Protein 1VG0 (pdb70)

Structure (mmCIF, N/CA/C/O backbone):
data_1VG0
#
_entry.id   1VG0
#
_cell.length_a   64.300
_cell.length_b   105.300
_cell.length_c   132.600
_cell.angle_alpha   90.00
_cell.angle_beta   90.00
_cell.angle_gamma   90.00
#
_symmetry.space_group_name_H-M   'P 21 21 2'
#
loop_
_entity.id
_entity.type
_entity.pdbx_description
1 polymer 'Rab proteins geranylgeranyltransferase component A 1'
2 polymer 'Ras-related protein Rab-7'
3 non-polymer 'CHLORIDE ION'
4 non-polymer 'GERAN-8-YL GERAN'
5 non-polymer 'MAGNESIUM ION'
6 non-polymer "GUANOSINE-5'-DIPHOSPHATE"
7 non-polymer 'TETRAETHYLENE GLYCOL'
8 water water
#
loop_
_atom_site.group_PDB
_atom_site.id
_atom_site.type_symbol
_atom_site.label_atom_id
_atom_site.label_alt_id
_atom_site.label_comp_id
_atom_site.label_asym_id
_atom_site.label_entity_id
_atom_site.label_seq_id
_atom_site.pdbx_PDB_ins_code
_atom_site.Cartn_x
_atom_site.Cartn_y
_atom_site.Cartn_z
_atom_site.occupancy
_atom_site.B_iso_or_equiv
_atom_site.auth_seq_id
_atom_site.auth_comp_id
_atom_site.auth_asym_id
_atom_site.auth_atom_id
_atom_site.pdbx_PDB_model_num
ATOM 1 N N . ASP A 1 3 ? 73.965 30.923 60.681 1.00 52.53 3 ASP A N 1
ATOM 2 C CA . ASP A 1 3 ? 73.713 32.276 60.100 1.00 54.84 3 ASP A CA 1
ATOM 3 C C . ASP A 1 3 ? 72.201 32.458 59.971 1.00 55.73 3 ASP A C 1
ATOM 4 O O . ASP A 1 3 ? 71.440 31.474 59.990 1.00 59.22 3 ASP A O 1
ATOM 9 N N . ASN A 1 4 ? 71.753 33.706 59.859 1.00 54.62 4 ASN A N 1
ATOM 10 C CA . ASN A 1 4 ? 70.314 33.971 59.724 1.00 51.49 4 ASN A CA 1
ATOM 11 C C . ASN A 1 4 ? 70.038 34.998 58.619 1.00 43.35 4 ASN A C 1
ATOM 12 O O . ASN A 1 4 ? 70.703 36.037 58.532 1.00 44.05 4 ASN A O 1
ATOM 17 N N . LEU A 1 5 ? 69.053 34.700 57.783 1.00 38.67 5 LEU A N 1
ATOM 18 C CA . LEU A 1 5 ? 68.720 35.570 56.655 1.00 34.11 5 LEU A CA 1
ATOM 19 C C . LEU A 1 5 ? 68.324 36.986 57.041 1.00 32.15 5 LEU A C 1
ATOM 20 O O . LEU A 1 5 ? 67.477 37.196 57.905 1.00 30.89 5 LEU A O 1
ATOM 25 N N . PRO A 1 6 ? 68.947 37.983 56.400 1.00 31.25 6 PRO A N 1
ATOM 26 C CA . PRO A 1 6 ? 68.653 39.391 56.674 1.00 29.85 6 PRO A CA 1
ATOM 27 C C . PRO A 1 6 ? 67.182 39.652 56.387 1.00 27.26 6 PRO A C 1
ATOM 28 O O . PRO A 1 6 ? 66.578 38.964 55.580 1.00 26.11 6 PRO A O 1
ATOM 32 N N . SER A 1 7 ? 66.598 40.635 57.047 1.00 27.41 7 SER A N 1
ATOM 33 C CA . SER A 1 7 ? 65.187 40.906 56.826 1.00 32.00 7 SER A CA 1
ATOM 34 C C . SER A 1 7 ? 64.944 41.903 55.704 1.00 27.81 7 SER A C 1
ATOM 35 O O . SER A 1 7 ? 63.811 42.096 55.294 1.00 23.24 7 SER A O 1
ATOM 38 N N . ASP A 1 8 ? 65.996 42.534 55.195 1.00 28.65 8 ASP A N 1
ATOM 39 C CA . ASP A 1 8 ? 65.800 43.464 54.092 1.00 30.53 8 ASP A CA 1
ATOM 40 C C . ASP A 1 8 ? 66.916 43.437 53.040 1.00 28.16 8 ASP A C 1
ATOM 41 O O . ASP A 1 8 ? 68.097 43.240 53.344 1.00 26.22 8 ASP A O 1
ATOM 46 N N . PHE A 1 9 ? 66.499 43.611 51.795 1.00 23.78 9 PHE A N 1
ATOM 47 C CA . PHE A 1 9 ? 67.397 43.611 50.649 1.00 23.08 9 PHE A CA 1
ATOM 48 C C . PHE A 1 9 ? 66.971 44.697 49.677 1.00 20.44 9 PHE A C 1
ATOM 49 O O . PHE A 1 9 ? 65.889 45.280 49.819 1.00 21.04 9 PHE A O 1
ATOM 57 N N . ASP A 1 10 ? 67.822 44.957 48.689 1.00 19.06 10 ASP A N 1
ATOM 58 C CA . ASP A 1 10 ? 67.510 45.922 47.638 1.00 18.36 10 ASP A CA 1
ATOM 59 C C . ASP A 1 10 ? 66.769 45.173 46.527 1.00 16.20 10 ASP A C 1
ATOM 60 O O . ASP A 1 10 ? 65.761 45.647 45.992 1.00 21.98 10 ASP A O 1
ATOM 65 N N . VAL A 1 11 ? 67.265 43.983 46.216 1.00 16.64 11 VAL A N 1
ATOM 66 C CA . VAL A 1 11 ? 66.706 43.139 45.161 1.00 12.85 11 VAL A CA 1
ATOM 67 C C . VAL A 1 11 ? 66.595 41.664 45.573 1.00 12.72 11 VAL A C 1
ATOM 68 O O . VAL A 1 11 ? 67.545 41.062 46.073 1.00 19.02 11 VAL A O 1
ATOM 72 N N . ILE A 1 12 ? 65.426 41.089 45.367 1.00 15.16 12 ILE A N 1
ATOM 73 C CA . ILE A 1 12 ? 65.232 39.665 45.632 1.00 13.92 12 ILE A CA 1
ATOM 74 C C . ILE A 1 12 ? 64.909 39.052 44.267 1.00 16.71 12 ILE A C 1
ATOM 75 O O . ILE A 1 12 ? 64.007 39.532 43.556 1.00 15.03 12 ILE A O 1
ATOM 80 N N . VAL A 1 13 ? 65.675 38.029 43.899 1.00 16.48 13 VAL A N 1
ATOM 81 C CA . VAL A 1 13 ? 65.517 37.331 42.633 1.00 13.64 13 VAL A CA 1
ATOM 82 C C . VAL A 1 13 ? 65.096 35.899 42.940 1.00 17.40 13 VAL A C 1
ATOM 83 O O . VAL A 1 13 ? 65.748 35.196 43.731 1.00 19.54 13 VAL A O 1
ATOM 87 N N . ILE A 1 14 ? 64.011 35.471 42.312 1.00 13.75 14 ILE A N 1
ATOM 88 C CA . ILE A 1 14 ? 63.471 34.138 42.533 1.00 14.52 14 ILE A CA 1
ATOM 89 C C . ILE A 1 14 ? 63.649 33.315 41.271 1.00 14.87 14 ILE A C 1
ATOM 90 O O . ILE A 1 14 ? 62.989 33.560 40.261 1.00 18.05 14 ILE A O 1
ATOM 95 N N . GLY A 1 15 ? 64.555 32.346 41.331 1.00 16.10 15 GLY A N 1
ATOM 96 C CA . GLY A 1 15 ? 64.851 31.510 40.168 1.00 11.67 15 GLY A CA 1
ATOM 97 C C . GLY A 1 15 ? 66.296 31.744 39.755 1.00 14.63 15 GLY A C 1
ATOM 98 O O . GLY A 1 15 ? 66.764 32.883 39.765 1.00 17.14 15 GLY A O 1
ATOM 99 N N . THR A 1 16 ? 67.030 30.683 39.425 1.00 17.04 16 THR A N 1
ATOM 100 C CA . THR A 1 16 ? 68.416 30.862 39.005 1.00 15.17 16 THR A CA 1
ATOM 101 C C . THR A 1 16 ? 68.674 30.470 37.542 1.00 17.04 16 THR A C 1
ATOM 102 O O . THR A 1 16 ? 69.745 29.952 37.214 1.00 14.89 16 THR A O 1
ATOM 106 N N . GLY A 1 17 ? 67.689 30.715 36.683 1.00 12.78 17 GLY A N 1
ATOM 107 C CA . GLY A 1 17 ? 67.856 30.467 35.259 1.00 16.32 17 GLY A CA 1
ATOM 108 C C . GLY A 1 17 ? 68.847 31.503 34.699 1.00 15.43 17 GLY A C 1
ATOM 109 O O . GLY A 1 17 ? 69.270 32.428 35.405 1.00 13.96 17 GLY A O 1
ATOM 110 N N . LEU A 1 18 ? 69.204 31.382 33.425 1.00 16.04 18 LEU A N 1
ATOM 111 C CA . LEU A 1 18 ? 70.181 32.314 32.860 1.00 19.53 18 LEU A CA 1
ATOM 112 C C . LEU A 1 18 ? 69.833 33.785 32.971 1.00 19.54 18 LEU A C 1
ATOM 113 O O . LEU A 1 18 ? 70.622 34.566 33.516 1.00 20.40 18 LEU A O 1
ATOM 118 N N . PRO A 1 19 ? 68.657 34.233 32.477 1.00 16.63 19 PRO A N 1
ATOM 119 C CA . PRO A 1 19 ? 68.334 35.671 32.588 1.00 15.99 19 PRO A CA 1
ATOM 120 C C . PRO A 1 19 ? 68.361 36.163 34.060 1.00 16.14 19 PRO A C 1
ATOM 121 O O . PRO A 1 19 ? 68.922 37.236 34.362 1.00 12.88 19 PRO A O 1
ATOM 125 N N . GLU A 1 20 ? 67.758 35.397 34.974 1.00 13.14 20 GLU A N 1
ATOM 126 C CA . GLU A 1 20 ? 67.756 35.836 36.387 1.00 15.01 20 GLU A CA 1
ATOM 127 C C . GLU A 1 20 ? 69.177 36.024 36.929 1.00 14.28 20 GLU A C 1
ATOM 128 O O . GLU A 1 20 ? 69.457 36.979 37.640 1.00 19.21 20 GLU A O 1
ATOM 134 N N . SER A 1 21 ? 70.066 35.112 36.584 1.00 10.97 21 SER A N 1
ATOM 135 C CA . SER A 1 21 ? 71.417 35.175 37.092 1.00 18.43 21 SER A CA 1
ATOM 136 C C . SER A 1 21 ? 72.212 36.332 36.499 1.00 15.53 21 SER A C 1
ATOM 137 O O . SER A 1 21 ? 73.029 36.909 37.184 1.00 19.86 21 SER A O 1
ATOM 140 N N . ILE A 1 22 ? 71.968 36.681 35.237 1.00 18.22 22 ILE A N 1
ATOM 141 C CA . ILE A 1 22 ? 72.674 37.817 34.639 1.00 14.69 22 ILE A CA 1
ATOM 142 C C . ILE A 1 22 ? 72.188 39.108 35.331 1.00 18.14 22 ILE A C 1
ATOM 143 O O . ILE A 1 22 ? 72.988 39.991 35.670 1.00 15.70 22 ILE A O 1
ATOM 148 N N . ILE A 1 23 ? 70.884 39.212 35.586 1.00 14.66 23 ILE A N 1
ATOM 149 C CA . ILE A 1 23 ? 70.402 40.424 36.238 1.00 18.89 23 ILE A CA 1
ATOM 150 C C . ILE A 1 23 ? 70.876 40.479 37.707 1.00 20.66 23 ILE A C 1
ATOM 151 O O . ILE A 1 23 ? 71.250 41.554 38.208 1.00 19.01 23 ILE A O 1
ATOM 156 N N . ALA A 1 24 ? 70.890 39.331 38.394 1.00 19.83 24 ALA A N 1
ATOM 157 C CA . ALA A 1 24 ? 71.376 39.295 39.784 1.00 15.52 24 ALA A CA 1
ATOM 158 C C . ALA A 1 24 ? 72.834 39.758 39.795 1.00 15.67 24 ALA A C 1
ATOM 159 O O . ALA A 1 24 ? 73.223 40.589 40.611 1.00 17.44 24 ALA A O 1
ATOM 161 N N . ALA A 1 25 ? 73.632 39.216 38.881 1.00 13.16 25 ALA A N 1
ATOM 162 C CA . ALA A 1 25 ? 75.036 39.600 38.808 1.00 17.96 25 ALA A CA 1
ATOM 163 C C . ALA A 1 25 ? 75.149 41.096 38.495 1.00 20.14 25 ALA A C 1
ATOM 164 O O . ALA A 1 25 ? 75.947 41.779 39.101 1.00 21.25 25 ALA A O 1
ATOM 166 N N . ALA A 1 26 ? 74.342 41.600 37.560 1.00 21.41 26 ALA A N 1
ATOM 167 C CA . ALA A 1 26 ? 74.404 43.014 37.211 1.00 16.68 26 ALA A CA 1
ATOM 168 C C . ALA A 1 26 ? 74.035 43.892 38.400 1.00 17.49 26 ALA A C 1
ATOM 169 O O . ALA A 1 26 ? 74.729 44.880 38.685 1.00 18.91 26 ALA A O 1
ATOM 171 N N . CYS A 1 27 ? 72.972 43.523 39.111 1.00 14.26 27 CYS A N 1
ATOM 172 C CA . CYS A 1 27 ? 72.540 44.335 40.247 1.00 18.79 27 CYS A CA 1
ATOM 173 C C . CYS A 1 27 ? 73.526 44.311 41.397 1.00 18.32 27 CYS A C 1
ATOM 174 O O . CYS A 1 27 ? 73.765 45.337 42.056 1.00 18.30 27 CYS A O 1
ATOM 177 N N . SER A 1 28 ? 74.107 43.145 41.644 1.00 16.93 28 SER A N 1
ATOM 178 C CA . SER A 1 28 ? 75.052 43.035 42.748 1.00 14.37 28 SER A CA 1
ATOM 179 C C . SER A 1 28 ? 76.347 43.815 42.405 1.00 17.36 28 SER A C 1
ATOM 180 O O . SER A 1 28 ? 76.902 44.559 43.234 1.00 19.29 28 SER A O 1
ATOM 183 N N . ARG A 1 29 ? 76.806 43.665 41.167 1.00 17.09 29 ARG A N 1
ATOM 184 C CA . ARG A 1 29 ? 77.999 44.350 40.681 1.00 17.33 29 ARG A CA 1
ATOM 185 C C . ARG A 1 29 ? 77.876 45.872 40.820 1.00 20.62 29 ARG A C 1
ATOM 186 O O . ARG A 1 29 ? 78.859 46.575 41.106 1.00 21.95 29 ARG A O 1
ATOM 194 N N . SER A 1 30 ? 76.668 46.383 40.596 1.00 21.37 30 SER A N 1
ATOM 195 C CA . SER A 1 30 ? 76.448 47.816 40.678 1.00 21.91 30 SER A CA 1
ATOM 196 C C . SER A 1 30 ? 76.322 48.335 42.111 1.00 21.78 30 SER A C 1
ATOM 197 O O . SER A 1 30 ? 76.292 49.546 42.309 1.00 23.04 30 SER A O 1
ATOM 200 N N . GLY A 1 31 ? 76.246 47.435 43.094 1.00 20.73 31 GLY A N 1
ATOM 201 C CA . GLY A 1 31 ? 76.136 47.856 44.486 1.00 18.97 31 GLY A CA 1
ATOM 202 C C . GLY A 1 31 ? 74.811 47.531 45.171 1.00 20.53 31 GLY A C 1
ATOM 203 O O . GLY A 1 31 ? 74.614 47.877 46.324 1.00 24.50 31 GLY A O 1
ATOM 204 N N . GLN A 1 32 ? 73.885 46.875 44.482 1.00 17.54 32 GLN A N 1
ATOM 205 C CA . GLN A 1 32 ? 72.624 46.538 45.138 1.00 20.77 32 GLN A CA 1
ATOM 206 C C . GLN A 1 32 ? 72.830 45.307 46.023 1.00 22.04 32 GLN A C 1
ATOM 207 O O . GLN A 1 32 ? 73.638 44.436 45.690 1.00 23.36 32 GLN A O 1
ATOM 213 N N . ARG A 1 33 ? 72.127 45.246 47.151 1.00 18.95 33 ARG A N 1
ATOM 214 C CA . ARG A 1 33 ? 72.201 44.098 48.046 1.00 17.60 33 ARG A CA 1
ATOM 215 C C . ARG A 1 33 ? 71.215 43.109 47.472 1.00 17.88 33 ARG A C 1
ATOM 216 O O . ARG A 1 33 ? 70.018 43.347 47.467 1.00 20.86 33 ARG A O 1
ATOM 224 N N . VAL A 1 34 ? 71.725 42.002 46.954 1.00 18.29 34 VAL A N 1
ATOM 225 C CA . VAL A 1 34 ? 70.860 41.002 46.326 1.00 14.77 34 VAL A CA 1
ATOM 226 C C . VAL A 1 34 ? 70.693 39.698 47.107 1.00 15.62 34 VAL A C 1
ATOM 227 O O . VAL A 1 34 ? 71.652 39.210 47.700 1.00 17.32 34 VAL A O 1
ATOM 231 N N . LEU A 1 35 ? 69.465 39.166 47.082 1.00 15.22 35 LEU A N 1
ATOM 232 C CA . LEU A 1 35 ? 69.126 37.879 47.672 1.00 19.27 35 LEU A CA 1
ATOM 233 C C . LEU A 1 35 ? 68.674 37.044 46.465 1.00 20.86 35 LEU A C 1
ATOM 234 O O . LEU A 1 35 ? 67.752 37.437 45.737 1.00 19.00 35 LEU A O 1
ATOM 239 N N . HIS A 1 36 ? 69.327 35.909 46.236 1.00 18.39 36 HIS A N 1
ATOM 240 C CA . HIS A 1 36 ? 68.965 35.061 45.090 1.00 14.08 36 HIS A CA 1
ATOM 241 C C . HIS A 1 36 ? 68.574 33.676 45.583 1.00 14.98 36 HIS A C 1
ATOM 242 O O . HIS A 1 36 ? 69.398 32.964 46.155 1.00 13.71 36 HIS A O 1
ATOM 249 N N . VAL A 1 37 ? 67.310 33.307 45.385 1.00 14.78 37 VAL A N 1
ATOM 250 C CA . VAL A 1 37 ? 66.844 32.004 45.822 1.00 13.88 37 VAL A CA 1
ATOM 251 C C . VAL A 1 37 ? 66.337 31.132 44.706 1.00 16.60 37 VAL A C 1
ATOM 252 O O . VAL A 1 37 ? 66.074 31.607 43.603 1.00 19.43 37 VAL A O 1
ATOM 256 N N . ASP A 1 38 ? 66.253 29.833 44.987 1.00 17.81 38 ASP A N 1
ATOM 257 C CA . ASP A 1 38 ? 65.737 28.859 44.034 1.00 18.44 38 ASP A CA 1
ATOM 258 C C . ASP A 1 38 ? 65.082 27.758 44.867 1.00 19.32 38 ASP A C 1
ATOM 259 O O . ASP A 1 38 ? 65.601 27.342 45.872 1.00 19.23 38 ASP A O 1
ATOM 264 N N . SER A 1 39 ? 63.944 27.269 44.443 1.00 19.44 39 SER A N 1
ATOM 265 C CA . SER A 1 39 ? 63.294 26.269 45.255 1.00 24.43 39 SER A CA 1
ATOM 266 C C . SER A 1 39 ? 63.923 24.889 45.061 1.00 26.17 39 SER A C 1
ATOM 267 O O . SER A 1 39 ? 63.630 23.955 45.804 1.00 29.50 39 SER A O 1
ATOM 270 N N . ARG A 1 40 ? 64.792 24.773 44.066 1.00 24.74 40 ARG A N 1
ATOM 271 C CA . ARG A 1 40 ? 65.463 23.525 43.760 1.00 21.70 40 ARG A CA 1
ATOM 272 C C . ARG A 1 40 ? 66.757 23.366 44.544 1.00 21.47 40 ARG A C 1
ATOM 273 O O . ARG A 1 40 ? 67.295 24.319 45.117 1.00 22.65 40 ARG A O 1
ATOM 281 N N . SER A 1 41 ? 67.286 22.156 44.514 1.00 20.00 41 SER A N 1
ATOM 282 C CA . SER A 1 41 ? 68.511 21.871 45.217 1.00 22.66 41 SER A CA 1
ATOM 283 C C . SER A 1 41 ? 69.696 22.011 44.268 1.00 21.37 41 SER A C 1
ATOM 284 O O . SER A 1 41 ? 70.794 21.548 44.568 1.00 26.74 41 SER A O 1
ATOM 287 N N . TYR A 1 42 ? 69.476 22.636 43.121 1.00 22.00 42 TYR A N 1
ATOM 288 C CA . TYR A 1 42 ? 70.562 22.859 42.167 1.00 21.81 42 TYR A CA 1
ATOM 289 C C . TYR A 1 42 ? 70.277 24.146 41.384 1.00 20.26 42 TYR A C 1
ATOM 290 O O . TYR A 1 42 ? 69.142 24.628 41.345 1.00 19.15 42 TYR A O 1
ATOM 299 N N . TYR A 1 43 ? 71.309 24.702 40.755 1.00 16.97 43 TYR A N 1
ATOM 300 C CA . TYR A 1 43 ? 71.198 25.950 39.976 1.00 20.22 43 TYR A CA 1
ATOM 301 C C . TYR A 1 43 ? 70.701 25.787 38.554 1.00 16.04 43 TYR A C 1
ATOM 302 O O . TYR A 1 43 ? 70.907 24.740 37.938 1.00 19.58 43 TYR A O 1
ATOM 311 N N . GLY A 1 44 ? 70.023 26.836 38.036 1.00 16.72 44 GLY A N 1
ATOM 312 C CA . GLY A 1 44 ? 69.678 26.854 36.631 1.00 13.21 44 GLY A CA 1
ATOM 313 C C . GLY A 1 44 ? 68.202 26.784 36.198 1.00 16.48 44 GLY A C 1
ATOM 314 O O . GLY A 1 44 ? 67.893 27.144 35.067 1.00 19.72 44 GLY A O 1
ATOM 315 N N . GLY A 1 45 ? 67.315 26.322 37.066 1.00 17.19 45 GLY A N 1
ATOM 316 C CA . GLY A 1 45 ? 65.929 26.198 36.665 1.00 18.20 45 GLY A CA 1
ATOM 317 C C . GLY A 1 45 ? 65.864 25.358 35.394 1.00 19.79 45 GLY A C 1
ATOM 318 O O . GLY A 1 45 ? 66.438 24.278 35.333 1.00 15.53 45 GLY A O 1
ATOM 319 N N . ASN A 1 46 ? 65.158 25.836 34.372 1.00 18.39 46 ASN A N 1
ATOM 320 C CA . ASN A 1 46 ? 65.077 25.088 33.136 1.00 15.39 46 ASN A CA 1
ATOM 321 C C . ASN A 1 46 ? 66.333 25.201 32.249 1.00 18.35 46 ASN A C 1
ATOM 322 O O . ASN A 1 46 ? 66.349 24.667 31.148 1.00 17.42 46 ASN A O 1
ATOM 327 N N . TRP A 1 47 ? 67.374 25.861 32.754 1.00 14.87 47 TRP A N 1
ATOM 328 C CA . TRP A 1 47 ? 68.628 26.032 32.023 1.00 14.19 47 TRP A CA 1
ATOM 329 C C . TRP A 1 47 ? 69.687 25.107 32.584 1.00 17.95 47 TRP A C 1
ATOM 330 O O . TRP A 1 47 ? 70.822 25.096 32.105 1.00 17.24 47 TRP A O 1
ATOM 341 N N . ALA A 1 48 ? 69.321 24.313 33.583 1.00 15.71 48 ALA A N 1
ATOM 342 C CA . ALA A 1 48 ? 70.295 23.440 34.209 1.00 15.82 48 ALA A CA 1
ATOM 343 C C . ALA A 1 48 ? 70.730 22.208 33.408 1.00 14.49 48 ALA A C 1
ATOM 344 O O . ALA A 1 48 ? 70.086 21.846 32.434 1.00 17.53 48 ALA A O 1
ATOM 346 N N . SER A 1 49 ? 71.839 21.591 33.813 1.00 16.29 49 SER A N 1
ATOM 347 C CA . SER A 1 49 ? 72.310 20.336 33.210 1.00 16.14 49 SER A CA 1
ATOM 348 C C . SER A 1 49 ? 72.286 19.325 34.364 1.00 17.31 49 SER A C 1
ATOM 349 O O . SER A 1 49 ? 72.259 19.712 35.542 1.00 13.62 49 SER A O 1
ATOM 352 N N . PHE A 1 50 ? 72.320 18.039 34.023 1.00 17.96 50 PHE A N 1
ATOM 353 C CA . PHE A 1 50 ? 72.278 16.977 35.002 1.00 15.93 50 PHE A CA 1
ATOM 354 C C . PHE A 1 50 ? 73.233 15.813 34.760 1.00 20.03 50 PHE A C 1
ATOM 355 O O . PHE A 1 50 ? 73.527 15.471 33.609 1.00 18.54 50 PHE A O 1
ATOM 363 N N . SER A 1 51 ? 73.690 15.199 35.842 1.00 17.93 51 SER A N 1
ATOM 364 C CA . SER A 1 51 ? 74.478 13.994 35.683 1.00 23.08 51 SER A CA 1
ATOM 365 C C . SER A 1 51 ? 73.457 12.973 35.253 1.00 22.63 51 SER A C 1
ATOM 366 O O . SER A 1 51 ? 72.262 13.311 35.232 1.00 22.69 51 SER A O 1
ATOM 369 N N . PHE A 1 52 ? 73.827 11.750 34.894 1.00 21.89 52 PHE A N 1
ATOM 370 C CA . PHE A 1 52 ? 72.778 10.810 34.479 1.00 23.86 52 PHE A CA 1
ATOM 371 C C . PHE A 1 52 ? 71.771 10.499 35.605 1.00 27.17 52 PHE A C 1
ATOM 372 O O . PHE A 1 52 ? 70.555 10.472 35.356 1.00 27.06 52 PHE A O 1
ATOM 380 N N . SER A 1 53 ? 72.247 10.279 36.834 1.00 27.29 53 SER A N 1
ATOM 381 C CA . SER A 1 53 ? 71.302 9.999 37.931 1.00 29.43 53 SER A CA 1
ATOM 382 C C . SER A 1 53 ? 70.526 11.279 38.243 1.00 25.67 53 SER A C 1
ATOM 383 O O . SER A 1 53 ? 69.327 11.247 38.556 1.00 21.99 53 SER A O 1
ATOM 386 N N . GLY A 1 54 ? 71.218 12.412 38.117 1.00 26.34 54 GLY A N 1
ATOM 387 C CA . GLY A 1 54 ? 70.581 13.695 38.345 1.00 22.57 54 GLY A CA 1
ATOM 388 C C . GLY A 1 54 ? 69.388 13.829 37.418 1.00 23.75 54 GLY A C 1
ATOM 389 O O . GLY A 1 54 ? 68.300 14.242 37.839 1.00 23.82 54 GLY A O 1
ATOM 390 N N . LEU A 1 55 ? 69.572 13.445 36.153 1.00 23.85 55 LEU A N 1
ATOM 391 C CA . LEU A 1 55 ? 68.494 13.537 35.174 1.00 20.46 55 LEU A CA 1
ATOM 392 C C . LEU A 1 55 ? 67.346 12.543 35.472 1.00 23.52 55 LEU A C 1
ATOM 393 O O . LEU A 1 55 ? 66.176 12.850 35.253 1.00 21.56 55 LEU A O 1
ATOM 398 N N . LEU A 1 56 ? 67.680 11.347 35.948 1.00 27.28 56 LEU A N 1
ATOM 399 C CA . LEU A 1 56 ? 66.645 10.361 36.286 1.00 32.10 56 LEU A CA 1
ATOM 400 C C . LEU A 1 56 ? 65.804 10.943 37.426 1.00 32.15 56 LEU A C 1
ATOM 401 O O . LEU A 1 56 ? 64.591 10.776 37.457 1.00 34.87 56 LEU A O 1
ATOM 406 N N . SER A 1 57 ? 66.468 11.652 38.341 1.00 31.92 57 SER A N 1
ATOM 407 C CA . SER A 1 57 ? 65.806 12.277 39.482 1.00 29.91 57 SER A CA 1
ATOM 408 C C . SER A 1 57 ? 64.877 13.379 39.007 1.00 33.21 57 SER A C 1
ATOM 409 O O . SER A 1 57 ? 63.754 13.515 39.500 1.00 34.19 57 SER A O 1
ATOM 412 N N . TRP A 1 58 ? 65.348 14.152 38.033 1.00 30.65 58 TRP A N 1
ATOM 413 C CA . TRP A 1 58 ? 64.586 15.244 37.456 1.00 25.55 58 TRP A CA 1
ATOM 414 C C . TRP A 1 58 ? 63.319 14.734 36.775 1.00 34.24 58 TRP A C 1
ATOM 415 O O . TRP A 1 58 ? 62.251 15.352 36.900 1.00 29.36 58 TRP A O 1
ATOM 426 N N . LEU A 1 59 ? 63.457 13.638 36.022 1.00 36.13 59 LEU A N 1
ATOM 427 C CA . LEU A 1 59 ? 62.331 13.005 35.312 1.00 43.49 59 LEU A CA 1
ATOM 428 C C . LEU A 1 59 ? 61.089 12.749 36.173 1.00 45.07 59 LEU A C 1
ATOM 429 O O . LEU A 1 59 ? 59.999 13.254 35.870 1.00 48.47 59 LEU A O 1
ATOM 434 N N . LYS A 1 60 ? 61.267 11.933 37.212 1.00 42.53 60 LYS A N 1
ATOM 435 C CA . LYS A 1 60 ? 60.199 11.574 38.143 1.00 45.57 60 LYS A CA 1
ATOM 436 C C . LYS A 1 60 ? 59.122 12.657 38.338 1.00 46.06 60 LYS A C 1
ATOM 437 O O . LYS A 1 60 ? 57.919 12.414 38.152 1.00 42.67 60 LYS A O 1
ATOM 443 N N . GLU A 1 61 ? 59.558 13.857 38.696 1.00 47.37 61 GLU A N 1
ATOM 444 C CA . GLU A 1 61 ? 58.637 14.951 38.930 1.00 47.05 61 GLU A CA 1
ATOM 445 C C . GLU A 1 61 ? 57.562 15.113 37.857 1.00 46.17 61 GLU A C 1
ATOM 446 O O . GLU A 1 61 ? 56.404 15.383 38.167 1.00 46.58 61 GLU A O 1
ATOM 452 N N . TYR A 1 62 ? 57.925 14.967 36.593 1.00 45.02 62 TYR A N 1
ATOM 453 C CA . TYR A 1 62 ? 56.919 15.144 35.556 1.00 45.07 62 TYR A CA 1
ATOM 454 C C . TYR A 1 62 ? 56.373 13.853 34.974 1.00 46.36 62 TYR A C 1
ATOM 455 O O . TYR A 1 62 ? 56.149 13.736 33.771 1.00 48.63 62 TYR A O 1
ATOM 464 N N . GLN A 1 63 ? 56.160 12.859 35.842 1.00 48.66 63 GLN A N 1
ATOM 465 C CA . GLN A 1 63 ? 55.597 11.556 35.455 1.00 51.26 63 GLN A CA 1
ATOM 466 C C . GLN A 1 63 ? 54.637 11.042 36.520 1.00 51.50 63 GLN A C 1
ATOM 467 O O . GLN A 1 63 ? 54.750 11.412 37.696 1.00 56.08 63 GLN A O 1
ATOM 473 N N . MET A 1 74 ? 49.823 28.671 57.740 1.00 60.10 74 MET A N 1
ATOM 474 C CA . MET A 1 74 ? 49.761 29.499 56.541 1.00 60.06 74 MET A CA 1
ATOM 475 C C . MET A 1 74 ? 50.178 30.951 56.801 1.00 60.46 74 MET A C 1
ATOM 476 O O . MET A 1 74 ? 50.006 31.484 57.910 1.00 62.87 74 MET A O 1
ATOM 481 N N . TRP A 1 75 ? 50.725 31.576 55.759 1.00 56.86 75 TRP A N 1
ATOM 482 C CA . TRP A 1 75 ? 51.190 32.965 55.797 1.00 52.93 75 TRP A CA 1
ATOM 483 C C . TRP A 1 75 ? 50.057 33.978 55.913 1.00 52.18 75 TRP A C 1
ATOM 484 O O . TRP A 1 75 ? 50.264 35.086 56.417 1.00 56.23 75 TRP A O 1
ATOM 495 N N . GLN A 1 76 ? 48.868 33.612 55.442 1.00 52.77 76 GLN A N 1
ATOM 496 C CA . GLN A 1 76 ? 47.708 34.515 55.501 1.00 53.81 76 GLN A CA 1
ATOM 497 C C . GLN A 1 76 ? 47.684 35.281 56.826 1.00 51.98 76 GLN A C 1
ATOM 498 O O . GLN A 1 76 ? 47.375 36.472 56.877 1.00 53.42 76 GLN A O 1
ATOM 500 N N . GLU A 1 77 ? 48.047 34.581 57.891 1.00 52.81 77 GLU A N 1
ATOM 501 C CA . GLU A 1 77 ? 48.088 35.136 59.242 1.00 53.48 77 GLU A CA 1
ATOM 502 C C . GLU A 1 77 ? 48.968 36.399 59.446 1.00 53.03 77 GLU A C 1
ATOM 503 O O . GLU A 1 77 ? 48.631 37.275 60.262 1.00 51.35 77 GLU A O 1
ATOM 509 N N . GLN A 1 78 ? 50.071 36.507 58.697 1.00 52.45 78 GLN A N 1
ATOM 510 C CA . GLN A 1 78 ? 50.992 37.657 58.807 1.00 48.88 78 GLN A CA 1
ATOM 511 C C . GLN A 1 78 ? 50.607 38.888 57.984 1.00 46.68 78 GLN A C 1
ATOM 512 O O . GLN A 1 78 ? 51.225 39.950 58.112 1.00 45.59 78 GLN A O 1
ATOM 518 N N . ILE A 1 79 ? 49.619 38.739 57.113 1.00 44.72 79 ILE A N 1
ATOM 519 C CA . ILE A 1 79 ? 49.187 39.850 56.275 1.00 40.94 79 ILE A CA 1
ATOM 520 C C . ILE A 1 79 ? 48.358 40.837 57.092 1.00 43.21 79 ILE A C 1
ATOM 521 O O . ILE A 1 79 ? 47.348 40.462 57.691 1.00 44.11 79 ILE A O 1
ATOM 526 N N . LEU A 1 80 ? 48.792 42.094 57.125 1.00 44.28 80 LEU A N 1
ATOM 527 C CA . LEU A 1 80 ? 48.068 43.125 57.859 1.00 45.03 80 LEU A CA 1
ATOM 528 C C . LEU A 1 80 ? 46.847 43.519 57.017 1.00 48.13 80 LEU A C 1
ATOM 529 O O . LEU A 1 80 ? 46.768 43.192 55.826 1.00 46.22 80 LEU A O 1
ATOM 534 N N . GLU A 1 81 ? 45.900 44.225 57.629 1.00 47.89 81 GLU A N 1
ATOM 535 C CA . GLU A 1 81 ? 44.690 44.619 56.918 1.00 47.99 81 GLU A CA 1
ATOM 536 C C . GLU A 1 81 ? 44.961 45.623 55.788 1.00 42.87 81 GLU A C 1
ATOM 537 O O . GLU A 1 81 ? 44.163 45.741 54.859 1.00 37.89 81 GLU A O 1
ATOM 543 N N . ASN A 1 82 ? 46.093 46.322 55.852 1.00 41.39 82 ASN A N 1
ATOM 544 C CA . ASN A 1 82 ? 46.440 47.286 54.809 1.00 41.90 82 ASN A CA 1
ATOM 545 C C . ASN A 1 82 ? 47.295 46.648 53.696 1.00 43.03 82 ASN A C 1
ATOM 546 O O . ASN A 1 82 ? 47.792 47.353 52.805 1.00 38.66 82 ASN A O 1
ATOM 551 N N . GLU A 1 83 ? 47.455 45.321 53.754 1.00 40.73 83 GLU A N 1
ATOM 552 C CA . GLU A 1 83 ? 48.225 44.576 52.755 1.00 36.23 83 GLU A CA 1
ATOM 553 C C . GLU A 1 83 ? 47.389 43.478 52.114 1.00 33.90 83 GLU A C 1
ATOM 554 O O . GLU A 1 83 ? 46.312 43.152 52.587 1.00 37.84 83 GLU A O 1
ATOM 560 N N . GLU A 1 84 ? 47.887 42.936 51.009 1.00 32.71 84 GLU A N 1
ATOM 561 C CA . GLU A 1 84 ? 47.235 41.848 50.313 1.00 30.44 84 GLU A CA 1
ATOM 562 C C . GLU A 1 84 ? 48.347 40.890 49.899 1.00 32.68 84 GLU A C 1
ATOM 563 O O . GLU A 1 84 ? 49.516 41.281 49.751 1.00 27.41 84 GLU A O 1
ATOM 569 N N . ALA A 1 85 ? 47.999 39.626 49.729 1.00 30.17 85 ALA A N 1
ATOM 570 C CA . ALA A 1 85 ? 48.998 38.656 49.361 1.00 29.34 85 ALA A CA 1
ATOM 571 C C . ALA A 1 85 ? 48.819 38.208 47.940 1.00 29.73 85 ALA A C 1
ATOM 572 O O . ALA A 1 85 ? 47.701 38.195 47.436 1.00 29.24 85 ALA A O 1
ATOM 574 N N . ILE A 1 86 ? 49.935 37.902 47.277 1.00 30.73 86 ILE A N 1
ATOM 575 C CA . ILE A 1 86 ? 49.896 37.339 45.925 1.00 27.26 86 ILE A CA 1
ATOM 576 C C . ILE A 1 86 ? 50.666 36.046 46.091 1.00 27.68 86 ILE A C 1
ATOM 577 O O . ILE A 1 86 ? 51.897 36.035 46.170 1.00 25.16 86 ILE A O 1
ATOM 582 N N . PRO A 1 87 ? 49.949 34.931 46.177 1.00 29.24 87 PRO A N 1
ATOM 583 C CA . PRO A 1 87 ? 50.649 33.659 46.344 1.00 27.78 87 PRO A CA 1
ATOM 584 C C . PRO A 1 87 ? 51.435 33.337 45.085 1.00 25.76 87 PRO A C 1
ATOM 585 O O . PRO A 1 87 ? 51.039 33.734 43.989 1.00 22.70 87 PRO A O 1
ATOM 589 N N . LEU A 1 88 ? 52.540 32.618 45.247 1.00 22.28 88 LEU A N 1
ATOM 590 C CA . LEU A 1 88 ? 53.358 32.189 44.112 1.00 23.64 88 LEU A CA 1
ATOM 591 C C . LEU A 1 88 ? 53.050 30.706 43.839 1.00 21.79 88 LEU A C 1
ATOM 592 O O . LEU A 1 88 ? 52.326 30.066 44.594 1.00 21.34 88 LEU A O 1
ATOM 597 N N . SER A 1 89 ? 53.570 30.175 42.746 1.00 25.66 89 SER A N 1
ATOM 598 C CA . SER A 1 89 ? 53.349 28.777 42.376 1.00 27.36 89 SER A CA 1
ATOM 599 C C . SER A 1 89 ? 53.909 27.806 43.437 1.00 30.31 89 SER A C 1
ATOM 600 O O . SER A 1 89 ? 54.905 28.108 44.109 1.00 27.89 89 SER A O 1
ATOM 603 N N . SER A 1 90 ? 53.280 26.639 43.574 1.00 27.63 90 SER A N 1
ATOM 604 C CA . SER A 1 90 ? 53.727 25.638 44.542 1.00 33.25 90 SER A CA 1
ATOM 605 C C . SER A 1 90 ? 54.195 24.418 43.775 1.00 29.94 90 SER A C 1
ATOM 606 O O . SER A 1 90 ? 54.822 23.509 44.329 1.00 35.15 90 SER A O 1
ATOM 609 N N . LYS A 1 91 ? 53.889 24.413 42.492 1.00 26.18 91 LYS A N 1
ATOM 610 C CA . LYS A 1 91 ? 54.258 23.316 41.628 1.00 25.11 91 LYS A CA 1
ATOM 611 C C . LYS A 1 91 ? 54.637 23.777 40.217 1.00 25.55 91 LYS A C 1
ATOM 612 O O . LYS A 1 91 ? 53.876 24.464 39.521 1.00 22.17 91 LYS A O 1
ATOM 618 N N . ASP A 1 92 ? 55.815 23.360 39.786 1.00 25.09 92 ASP A N 1
ATOM 619 C CA . ASP A 1 92 ? 56.296 23.713 38.474 1.00 21.48 92 ASP A CA 1
ATOM 620 C C . ASP A 1 92 ? 55.569 22.922 37.392 1.00 21.54 92 ASP A C 1
ATOM 621 O O . ASP A 1 92 ? 55.484 21.701 37.445 1.00 22.43 92 ASP A O 1
ATOM 626 N N . LYS A 1 93 ? 55.071 23.633 36.393 1.00 23.06 93 LYS A N 1
ATOM 627 C CA . LYS A 1 93 ? 54.334 23.020 35.302 1.00 24.58 93 LYS A CA 1
ATOM 628 C C . LYS A 1 93 ? 54.897 23.349 33.918 1.00 25.39 93 LYS A C 1
ATOM 629 O O . LYS A 1 93 ? 54.178 23.302 32.917 1.00 27.93 93 LYS A O 1
ATOM 635 N N . THR A 1 94 ? 56.185 23.656 33.853 1.00 22.31 94 THR A N 1
ATOM 636 C CA . THR A 1 94 ? 56.824 24.031 32.589 1.00 18.29 94 THR A CA 1
ATOM 637 C C . THR A 1 94 ? 57.238 22.849 31.703 1.00 18.93 94 THR A C 1
ATOM 638 O O . THR A 1 94 ? 57.688 23.037 30.578 1.00 21.51 94 THR A O 1
ATOM 642 N N . ILE A 1 95 ? 57.093 21.635 32.207 1.00 15.13 95 ILE A N 1
ATOM 643 C CA . ILE A 1 95 ? 57.550 20.468 31.463 1.00 19.87 95 ILE A CA 1
ATOM 644 C C . ILE A 1 95 ? 56.424 19.500 31.186 1.00 20.80 95 ILE A C 1
ATOM 645 O O . ILE A 1 95 ? 55.701 19.136 32.095 1.00 22.91 95 ILE A O 1
ATOM 650 N N . GLN A 1 96 ? 56.266 19.093 29.932 1.00 19.39 96 GLN A N 1
ATOM 651 C CA . GLN A 1 96 ? 55.202 18.163 29.595 1.00 21.67 96 GLN A CA 1
ATOM 652 C C . GLN A 1 96 ? 55.636 17.043 28.653 1.00 22.36 96 GLN A C 1
ATOM 653 O O . GLN A 1 96 ? 56.703 17.100 28.047 1.00 24.58 96 GLN A O 1
ATOM 659 N N . HIS A 1 97 ? 54.784 16.020 28.557 1.00 22.55 97 HIS A N 1
ATOM 660 C CA . HIS A 1 97 ? 54.967 14.888 27.662 1.00 21.58 97 HIS A CA 1
ATOM 661 C C . HIS A 1 97 ? 56.337 14.215 27.694 1.00 20.24 97 HIS A C 1
ATOM 662 O O . HIS A 1 97 ? 56.956 13.962 26.651 1.00 19.94 97 HIS A O 1
ATOM 669 N N . VAL A 1 98 ? 56.803 13.914 28.895 1.00 20.13 98 VAL A N 1
ATOM 670 C CA . VAL A 1 98 ? 58.084 13.238 29.070 1.00 22.58 98 VAL A CA 1
ATOM 671 C C . VAL A 1 98 ? 57.927 11.767 28.603 1.00 25.76 98 VAL A C 1
ATOM 672 O O . VAL A 1 98 ? 56.994 11.066 29.013 1.00 23.92 98 VAL A O 1
ATOM 676 N N . GLU A 1 99 ? 58.829 11.320 27.739 1.00 22.73 99 GLU A N 1
ATOM 677 C CA . GLU A 1 99 ? 58.803 9.950 27.246 1.00 21.60 99 GLU A CA 1
ATOM 678 C C . GLU A 1 99 ? 60.259 9.507 27.193 1.00 19.80 99 GLU A C 1
ATOM 679 O O . GLU A 1 99 ? 61.078 10.125 26.510 1.00 19.96 99 GLU A O 1
ATOM 685 N N . VAL A 1 100 ? 60.584 8.468 27.961 1.00 20.81 100 VAL A N 1
ATOM 686 C CA . VAL A 1 100 ? 61.949 7.925 28.033 1.00 22.28 100 VAL A CA 1
ATOM 687 C C . VAL A 1 100 ? 62.001 6.515 27.446 1.00 25.81 100 VAL A C 1
ATOM 688 O O . VAL A 1 100 ? 61.179 5.647 27.785 1.00 26.09 100 VAL A O 1
ATOM 692 N N . PHE A 1 101 ? 62.960 6.295 26.555 1.00 26.14 101 PHE A N 1
ATOM 693 C CA . PHE A 1 101 ? 63.124 4.993 25.928 1.00 28.56 101 PHE A CA 1
ATOM 694 C C . PHE A 1 101 ? 64.542 4.529 26.154 1.00 31.06 101 PHE A C 1
ATOM 695 O O . PHE A 1 101 ? 65.474 5.289 25.927 1.00 34.98 101 PHE A O 1
ATOM 703 N N . CYS A 1 102 ? 64.705 3.298 26.628 1.00 34.70 102 CYS A N 1
ATOM 704 C CA . CYS A 1 102 ? 66.036 2.719 26.835 1.00 35.31 102 CYS A CA 1
ATOM 705 C C . CYS A 1 102 ? 66.158 1.556 25.866 1.00 32.55 102 CYS A C 1
ATOM 706 O O . CYS A 1 102 ? 65.486 0.543 26.029 1.00 36.96 102 CYS A O 1
ATOM 709 N N . TYR A 1 103 ? 67.002 1.700 24.854 1.00 30.84 103 TYR A N 1
ATOM 710 C CA . TYR A 1 103 ? 67.157 0.650 23.865 1.00 26.69 103 TYR A CA 1
ATOM 711 C C . TYR A 1 103 ? 68.344 -0.281 24.129 1.00 30.56 103 TYR A C 1
ATOM 712 O O . TYR A 1 103 ? 68.463 -1.356 23.533 1.00 33.08 103 TYR A O 1
ATOM 721 N N . ALA A 1 104 ? 69.217 0.129 25.028 1.00 29.77 104 ALA A N 1
ATOM 722 C CA . ALA A 1 104 ? 70.378 -0.671 25.345 1.00 32.00 104 ALA A CA 1
ATOM 723 C C . ALA A 1 104 ? 69.961 -1.770 26.306 1.00 36.06 104 ALA A C 1
ATOM 724 O O . ALA A 1 104 ? 68.939 -1.661 26.997 1.00 37.27 104 ALA A O 1
ATOM 726 N N . SER A 1 105 ? 70.757 -2.832 26.311 1.00 33.98 105 SER A N 1
ATOM 727 C CA . SER A 1 105 ? 70.563 -3.995 27.155 1.00 31.70 105 SER A CA 1
ATOM 728 C C . SER A 1 105 ? 70.353 -3.569 28.597 1.00 30.04 105 SER A C 1
ATOM 729 O O . SER A 1 105 ? 71.140 -2.797 29.132 1.00 30.27 105 SER A O 1
ATOM 732 N N . GLN A 1 106 ? 69.288 -4.066 29.217 1.00 27.78 106 GLN A N 1
ATOM 733 C CA . GLN A 1 106 ? 68.995 -3.758 30.615 1.00 33.48 106 GLN A CA 1
ATOM 734 C C . GLN A 1 106 ? 69.292 -4.915 31.550 1.00 32.94 106 GLN A C 1
ATOM 735 O O . GLN A 1 106 ? 70.334 -4.923 32.184 1.00 38.27 106 GLN A O 1
ATOM 741 N N . ARG A 1 211 ? 78.254 -3.362 22.443 1.00 46.94 211 ARG A N 1
ATOM 742 C CA . ARG A 1 211 ? 79.182 -3.344 23.562 1.00 45.62 211 ARG A CA 1
ATOM 743 C C . ARG A 1 211 ? 78.589 -2.559 24.741 1.00 45.20 211 ARG A C 1
ATOM 744 O O . ARG A 1 211 ? 78.558 -3.064 25.870 1.00 49.88 211 ARG A O 1
ATOM 746 N N . ILE A 1 212 ? 78.095 -1.347 24.497 1.00 37.82 212 ILE A N 1
ATOM 747 C CA . ILE A 1 212 ? 77.542 -0.551 25.591 1.00 32.78 212 ILE A CA 1
ATOM 748 C C . ILE A 1 212 ? 76.158 -0.963 26.092 1.00 32.04 212 ILE A C 1
ATOM 749 O O . ILE A 1 212 ? 75.213 -1.065 25.315 1.00 30.27 212 ILE A O 1
ATOM 754 N N . THR A 1 213 ? 76.060 -1.196 27.401 1.00 27.48 213 THR A N 1
ATOM 755 C CA . THR A 1 213 ? 74.814 -1.589 28.044 1.00 31.32 213 THR A CA 1
ATOM 756 C C . THR A 1 213 ? 74.347 -0.477 28.978 1.00 31.37 213 THR A C 1
ATOM 757 O O . THR A 1 213 ? 75.129 0.395 29.367 1.00 28.06 213 THR A O 1
ATOM 761 N N . TYR A 1 214 ? 73.082 -0.544 29.376 1.00 32.39 214 TYR A N 1
ATOM 762 C CA . TYR A 1 214 ? 72.506 0.458 30.262 1.00 32.67 214 TYR A CA 1
ATOM 763 C C . TYR A 1 214 ? 73.286 0.527 31.564 1.00 32.63 214 TYR A C 1
ATOM 764 O O . TYR A 1 214 ? 73.497 1.605 32.117 1.00 30.32 214 TYR A O 1
ATOM 773 N N . SER A 1 215 ? 73.742 -0.630 32.031 1.00 33.10 215 SER A N 1
ATOM 774 C CA . SER A 1 215 ? 74.513 -0.706 33.266 1.00 32.20 215 SER A CA 1
ATOM 775 C C . SER A 1 215 ? 75.800 0.128 33.172 1.00 28.60 215 SER A C 1
ATOM 776 O O . SER A 1 215 ? 76.248 0.709 34.155 1.00 27.69 215 SER A O 1
ATOM 779 N N . GLN A 1 216 ? 76.385 0.204 31.985 1.00 26.75 216 GLN A N 1
ATOM 780 C CA . GLN A 1 216 ? 77.602 0.976 31.827 1.00 31.04 216 GLN A CA 1
ATOM 781 C C . GLN A 1 216 ? 77.317 2.488 31.818 1.00 31.99 216 GLN A C 1
ATOM 782 O O . GLN A 1 216 ? 78.160 3.285 32.210 1.00 29.32 216 GLN A O 1
ATOM 788 N N . ILE A 1 217 ? 76.130 2.883 31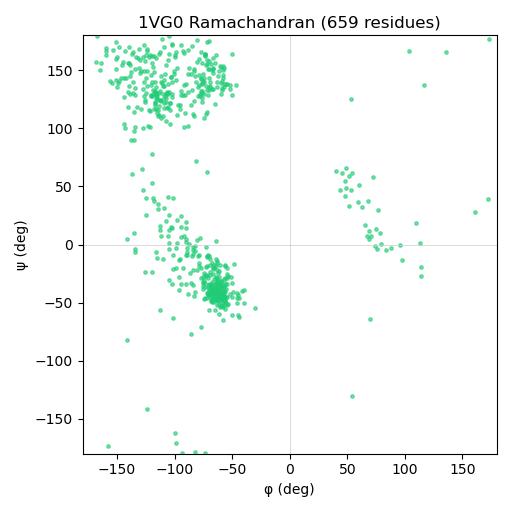.378 1.00 28.11 217 ILE A N 1
ATOM 789 C CA . ILE A 1 217 ? 75.807 4.287 31.364 1.00 27.30 217 ILE A CA 1
ATOM 790 C C . ILE A 1 217 ? 75.645 4.722 32.816 1.00 27.92 217 ILE A C 1
ATOM 791 O O . ILE A 1 217 ? 76.173 5.762 33.237 1.00 25.48 217 ILE A O 1
ATOM 796 N N . ILE A 1 218 ? 74.968 3.889 33.599 1.00 26.79 218 ILE A N 1
ATOM 797 C CA . ILE A 1 218 ? 74.742 4.193 35.000 1.00 29.41 218 ILE A CA 1
ATOM 798 C C . ILE A 1 218 ? 76.045 4.339 35.768 1.00 31.28 218 ILE A C 1
ATOM 799 O O . ILE A 1 218 ? 76.223 5.278 36.555 1.00 28.16 218 ILE A O 1
ATOM 804 N N . LYS A 1 219 ? 76.950 3.400 35.526 1.00 31.61 219 LYS A N 1
ATOM 805 C CA . LYS A 1 219 ? 78.245 3.376 36.188 1.00 27.18 219 LYS A CA 1
ATOM 806 C C . LYS A 1 219 ? 79.011 4.660 35.942 1.00 27.98 219 LYS A C 1
ATOM 807 O O . LYS A 1 219 ? 79.638 5.218 36.860 1.00 27.04 219 LYS A O 1
ATOM 813 N N . GLU A 1 220 ? 78.978 5.121 34.702 1.00 23.29 220 GLU A N 1
ATOM 814 C CA . GLU A 1 220 ? 79.683 6.343 34.335 1.00 25.02 220 GLU A CA 1
ATOM 815 C C . GLU A 1 220 ? 78.733 7.539 34.328 1.00 26.49 220 GLU A C 1
ATOM 816 O O . GLU A 1 220 ? 79.014 8.546 33.682 1.00 28.78 220 GLU A O 1
ATOM 822 N N . GLY A 1 221 ? 77.613 7.423 35.035 1.00 27.58 221 GLY A N 1
ATOM 823 C CA . GLY A 1 221 ? 76.635 8.499 35.063 1.00 28.56 221 GLY A CA 1
ATOM 824 C C . GLY A 1 221 ? 77.174 9.889 35.386 1.00 29.94 221 GLY A C 1
ATOM 825 O O . GLY A 1 221 ? 76.666 10.905 34.877 1.00 25.15 221 GLY A O 1
ATOM 826 N N . ARG A 1 222 ? 78.203 9.946 36.224 1.00 27.44 222 ARG A N 1
ATOM 827 C CA . ARG A 1 222 ? 78.766 11.233 36.605 1.00 29.81 222 ARG A CA 1
ATOM 828 C C . ARG A 1 222 ? 79.557 11.903 35.482 1.00 26.83 222 ARG A C 1
ATOM 829 O O . ARG A 1 222 ? 79.914 13.069 35.591 1.00 25.27 222 ARG A O 1
ATOM 837 N N . ARG A 1 223 ? 79.804 11.170 34.399 1.00 26.32 223 ARG A N 1
ATOM 838 C CA . ARG A 1 223 ? 80.530 11.706 33.239 1.00 27.51 223 ARG A CA 1
ATOM 839 C C . ARG A 1 223 ? 79.551 12.465 32.329 1.00 26.71 223 ARG A C 1
ATOM 840 O O . ARG A 1 223 ? 79.960 13.117 31.369 1.00 22.79 223 ARG A O 1
ATOM 848 N N . PHE A 1 224 ? 78.256 12.367 32.632 1.00 23.89 224 PHE A N 1
ATOM 849 C CA . PHE A 1 224 ? 77.269 13.042 31.786 1.00 24.20 224 PHE A CA 1
ATOM 850 C C . PHE A 1 224 ? 76.848 14.379 32.415 1.00 19.65 224 PHE A C 1
ATOM 851 O O . PHE A 1 224 ? 76.697 14.492 33.638 1.00 20.71 224 PHE A O 1
ATOM 859 N N . ASN A 1 225 ? 76.656 15.382 31.587 1.00 17.47 225 ASN A N 1
ATOM 860 C CA . ASN A 1 225 ? 76.179 16.709 31.930 1.00 17.31 225 ASN A CA 1
ATOM 861 C C . ASN A 1 225 ? 75.222 16.986 30.817 1.00 15.97 225 ASN A C 1
ATOM 862 O O . ASN A 1 225 ? 75.587 17.525 29.759 1.00 17.70 225 ASN A O 1
ATOM 867 N N . ILE A 1 226 ? 73.977 16.595 31.054 1.00 14.01 226 ILE A N 1
ATOM 868 C CA . ILE A 1 226 ? 72.925 16.649 30.060 1.00 16.01 226 ILE A CA 1
ATOM 869 C C . ILE A 1 226 ? 72.061 17.873 30.193 1.00 16.26 226 ILE A C 1
ATOM 870 O O . ILE A 1 226 ? 71.295 18.016 31.140 1.00 18.76 226 ILE A O 1
ATOM 875 N N . ASP A 1 227 ? 72.169 18.767 29.219 1.00 13.21 227 ASP A N 1
ATOM 876 C CA . ASP A 1 227 ? 71.432 20.044 29.227 1.00 14.36 227 ASP A CA 1
ATOM 877 C C . ASP A 1 227 ? 69.956 19.963 28.916 1.00 12.75 227 ASP A C 1
ATOM 878 O O . ASP A 1 227 ? 69.556 19.240 28.016 1.00 18.15 227 ASP A O 1
ATOM 883 N N . LEU A 1 228 ? 69.140 20.725 29.627 1.00 15.34 228 LEU A N 1
ATOM 884 C CA . LEU A 1 228 ? 67.721 20.788 29.293 1.00 15.32 228 LEU A CA 1
ATOM 885 C C . LEU A 1 228 ? 67.610 21.776 28.100 1.00 18.08 228 LEU A C 1
ATOM 886 O O . LEU A 1 228 ? 66.653 21.732 27.311 1.00 15.93 228 LEU A O 1
ATOM 891 N N . VAL A 1 229 ? 68.620 22.644 27.968 1.00 16.38 229 VAL A N 1
ATOM 892 C CA . VAL A 1 229 ? 68.665 23.660 26.904 1.00 19.16 229 VAL A CA 1
ATOM 893 C C . VAL A 1 229 ? 69.782 23.361 25.890 1.00 21.24 229 VAL A C 1
ATOM 894 O O . VAL A 1 229 ? 70.964 23.240 26.240 1.00 18.07 229 VAL A O 1
ATOM 898 N N . SER A 1 230 ? 69.393 23.242 24.631 1.00 19.60 230 SER A N 1
ATOM 899 C CA . SER A 1 230 ? 70.357 22.959 23.579 1.00 17.76 230 SER A CA 1
ATOM 900 C C . SER A 1 230 ? 70.604 24.228 22.805 1.00 16.81 230 SER A C 1
ATOM 901 O O . SER A 1 230 ? 69.784 24.611 21.978 1.00 19.56 230 SER A O 1
ATOM 904 N N . LYS A 1 231 ? 71.740 24.862 23.045 1.00 14.66 231 LYS A N 1
ATOM 905 C CA . LYS A 1 231 ? 72.074 26.126 22.370 1.00 16.98 231 LYS A CA 1
ATOM 906 C C . LYS A 1 231 ? 73.570 26.149 22.083 1.00 19.53 231 LYS A C 1
ATOM 907 O O . LYS A 1 231 ? 74.314 25.329 22.619 1.00 20.58 231 LYS A O 1
ATOM 913 N N . LEU A 1 232 ? 74.001 27.089 21.243 1.00 15.74 232 LEU A N 1
ATOM 914 C CA . LEU A 1 232 ? 75.414 27.239 20.942 1.00 14.75 232 LEU A CA 1
ATOM 915 C C . LEU A 1 232 ? 75.746 28.703 21.269 1.00 18.58 232 LEU A C 1
ATOM 916 O O . LEU A 1 232 ? 74.846 29.539 21.443 1.00 18.56 232 LEU A O 1
ATOM 921 N N . LEU A 1 233 ? 77.030 29.001 21.402 1.00 15.92 233 LEU A N 1
ATOM 922 C CA . LEU A 1 233 ? 77.460 30.374 21.654 1.00 20.10 233 LEU A CA 1
ATOM 923 C C . LEU A 1 233 ? 78.022 30.935 20.337 1.00 22.89 233 LEU A C 1
ATOM 924 O O . LEU A 1 233 ? 78.956 30.346 19.764 1.00 22.65 233 LEU A O 1
ATOM 929 N N . TYR A 1 234 ? 77.442 32.036 19.841 1.00 20.69 234 TYR A N 1
ATOM 930 C CA . TYR A 1 234 ? 77.937 32.696 18.623 1.00 19.26 234 TYR A CA 1
ATOM 931 C C . TYR A 1 234 ? 79.254 33.392 19.008 1.00 20.16 234 TYR A C 1
ATOM 932 O O . TYR A 1 234 ? 79.333 34.019 20.072 1.00 20.28 234 TYR A O 1
ATOM 941 N N . SER A 1 235 ? 80.273 33.285 18.152 1.00 21.33 235 SER A N 1
ATOM 942 C CA . SER A 1 235 ? 81.607 33.851 18.453 1.00 19.94 235 SER A CA 1
ATOM 943 C C . SER A 1 235 ? 81.583 35.352 18.584 1.00 20.67 235 SER A C 1
ATOM 944 O O . SER A 1 235 ? 82.461 35.951 19.181 1.00 21.31 235 SER A O 1
ATOM 947 N N . ARG A 1 236 ? 80.583 35.951 18.009 1.00 22.67 236 ARG A N 1
ATOM 948 C CA . ARG A 1 236 ? 80.332 37.353 18.047 1.00 28.35 236 ARG A CA 1
ATOM 949 C C . ARG A 1 236 ? 78.853 37.464 18.383 1.00 30.86 236 ARG A C 1
ATOM 950 O O . ARG A 1 236 ? 78.001 36.975 17.625 1.00 37.05 236 ARG A O 1
ATOM 958 N N . GLY A 1 237 ? 78.511 38.067 19.493 1.00 29.62 237 GLY A N 1
ATOM 959 C CA . GLY A 1 237 ? 77.115 38.183 19.867 1.00 28.67 237 GLY A CA 1
ATOM 960 C C . GLY A 1 237 ? 76.981 38.763 21.251 1.00 22.32 237 GLY A C 1
ATOM 961 O O . GLY A 1 237 ? 77.983 38.984 21.918 1.00 25.43 237 GLY A O 1
ATOM 962 N N . LEU A 1 238 ? 75.752 38.977 21.686 1.00 18.58 238 LEU A N 1
ATOM 963 C CA . LEU A 1 238 ? 75.525 39.602 22.989 1.00 15.85 238 LEU A CA 1
ATOM 964 C C . LEU A 1 238 ? 76.103 38.831 24.167 1.00 17.82 238 LEU A C 1
ATOM 965 O O . LEU A 1 238 ? 76.730 39.431 25.028 1.00 22.40 238 LEU A O 1
ATOM 970 N N . LEU A 1 239 ? 75.898 37.518 24.231 1.00 16.84 239 LEU A N 1
ATOM 971 C CA . LEU A 1 239 ? 76.429 36.780 25.391 1.00 17.27 239 LEU A CA 1
ATOM 972 C C . LEU A 1 239 ? 77.959 36.714 25.445 1.00 17.03 239 LEU A C 1
ATOM 973 O O . LEU A 1 239 ? 78.540 36.996 26.493 1.00 21.53 239 LEU A O 1
ATOM 978 N N . ILE A 1 240 ? 78.615 36.349 24.342 1.00 19.09 240 ILE A N 1
ATOM 979 C CA . ILE A 1 240 ? 80.069 36.286 24.378 1.00 20.52 240 ILE A CA 1
ATOM 980 C C . ILE A 1 240 ? 80.656 37.660 24.704 1.00 21.20 240 ILE A C 1
ATOM 981 O O . ILE A 1 240 ? 81.650 37.744 25.419 1.00 22.62 240 ILE A O 1
ATOM 986 N N . ASP A 1 241 ? 80.035 38.733 24.216 1.00 20.73 241 ASP A N 1
ATOM 987 C CA . ASP A 1 241 ? 80.531 40.101 24.512 1.00 23.08 241 ASP A CA 1
ATOM 988 C C . ASP A 1 241 ? 80.413 40.366 26.014 1.00 21.65 241 ASP A C 1
ATOM 989 O O . ASP A 1 241 ? 81.313 40.923 26.651 1.00 21.02 241 ASP A O 1
ATOM 994 N N . LEU A 1 242 ? 79.276 39.968 26.564 1.00 19.93 242 LEU A N 1
ATOM 995 C CA . LEU A 1 242 ? 78.997 40.165 27.978 1.00 19.69 242 LEU A CA 1
ATOM 996 C C . LEU A 1 242 ? 79.924 39.321 28.851 1.00 20.55 242 LEU A C 1
ATOM 997 O O . LEU A 1 242 ? 80.404 39.791 29.883 1.00 23.46 242 LEU A O 1
ATOM 1002 N N . LEU A 1 243 ? 80.183 38.086 28.431 1.00 16.32 243 LEU A N 1
ATOM 1003 C CA . LEU A 1 243 ? 81.069 37.205 29.192 1.00 15.46 243 LEU A CA 1
ATOM 1004 C C . LEU A 1 243 ? 82.483 37.827 29.261 1.00 19.48 243 LEU A C 1
ATOM 1005 O O . LEU A 1 243 ? 83.116 37.827 30.322 1.00 20.10 243 LEU A O 1
ATOM 1010 N N . ILE A 1 244 ? 82.951 38.378 28.137 1.00 18.85 244 ILE A N 1
ATOM 1011 C CA . ILE A 1 244 ? 84.284 38.988 28.065 1.00 17.99 244 ILE A CA 1
ATOM 1012 C C . ILE A 1 244 ? 84.374 40.313 28.820 1.00 21.01 244 ILE A C 1
ATOM 1013 O O . ILE A 1 244 ? 85.312 40.536 29.570 1.00 19.46 244 ILE A O 1
ATOM 1018 N N . LYS A 1 245 ? 83.390 41.189 28.634 1.00 23.57 245 LYS A N 1
ATOM 1019 C CA . LYS A 1 245 ? 83.399 42.482 29.306 1.00 22.10 245 LYS A CA 1
ATOM 1020 C C . LYS A 1 245 ? 83.333 42.349 30.840 1.00 24.78 245 LYS A C 1
ATOM 1021 O O . LYS A 1 245 ? 84.121 42.968 31.575 1.00 25.31 245 LYS A O 1
ATOM 1027 N N . SER A 1 246 ? 82.406 41.529 31.320 1.00 19.49 246 SER A N 1
ATOM 1028 C CA . SER A 1 246 ? 82.223 41.330 32.756 1.00 19.72 246 SER A CA 1
ATOM 1029 C C . SER A 1 246 ? 83.317 40.504 33.415 1.00 20.61 246 SER A C 1
ATOM 1030 O O . SER A 1 246 ? 83.461 40.518 34.639 1.00 17.91 246 SER A O 1
ATOM 1033 N N . ASN A 1 247 ? 84.053 39.753 32.603 1.00 21.13 247 ASN A N 1
ATOM 1034 C CA . ASN A 1 247 ? 85.073 38.860 33.106 1.00 20.10 247 ASN A CA 1
ATOM 1035 C C . ASN A 1 247 ? 84.495 37.565 33.669 1.00 18.97 247 ASN A C 1
ATOM 1036 O O . ASN A 1 247 ? 85.210 36.783 34.287 1.00 19.61 247 ASN A O 1
ATOM 1041 N N . VAL A 1 248 ? 83.203 37.333 33.447 1.00 19.73 248 VAL A N 1
ATOM 1042 C CA . VAL A 1 248 ? 82.585 36.071 33.858 1.00 14.24 248 VAL A CA 1
ATOM 1043 C C . VAL A 1 248 ? 83.208 34.957 33.006 1.00 18.26 248 VAL A C 1
ATOM 1044 O O . VAL A 1 248 ? 83.182 33.787 33.383 1.00 25.00 248 VAL A O 1
ATOM 1048 N N . SER A 1 249 ? 83.808 35.339 31.876 1.00 16.99 249 SER A N 1
ATOM 1049 C CA . SER A 1 249 ? 84.501 34.402 30.973 1.00 20.51 249 SER A CA 1
ATOM 1050 C C . SER A 1 249 ? 85.567 33.563 31.703 1.00 21.43 249 SER A C 1
ATOM 1051 O O . SER A 1 249 ? 85.903 32.463 31.284 1.00 20.99 249 SER A O 1
ATOM 1054 N N . ARG A 1 250 ? 86.121 34.109 32.781 1.00 22.80 250 ARG A N 1
ATOM 1055 C CA . ARG A 1 250 ? 87.137 33.400 33.547 1.00 21.40 250 ARG A CA 1
ATOM 1056 C C . ARG A 1 250 ? 86.584 32.169 34.259 1.00 22.04 250 ARG A C 1
ATOM 1057 O O . ARG A 1 250 ? 87.350 31.345 34.720 1.00 23.70 250 ARG A O 1
ATOM 1065 N N . TYR A 1 251 ? 85.263 32.072 34.376 1.00 21.73 251 TYR A N 1
ATOM 1066 C CA . TYR A 1 251 ? 84.636 30.948 35.074 1.00 23.47 251 TYR A CA 1
ATOM 1067 C C . TYR A 1 251 ? 84.316 29.760 34.161 1.00 23.54 251 TYR A C 1
ATOM 1068 O O . TYR A 1 251 ? 83.756 28.762 34.610 1.00 24.83 251 TYR A O 1
ATOM 1077 N N . ALA A 1 252 ? 84.671 29.850 32.886 1.00 20.90 252 ALA A N 1
ATOM 1078 C CA . ALA A 1 252 ? 84.348 28.748 32.005 1.00 19.72 252 ALA A CA 1
ATOM 1079 C C . ALA A 1 252 ? 85.339 28.535 30.873 1.00 22.11 252 ALA A C 1
ATOM 1080 O O . ALA A 1 252 ? 86.219 29.359 30.606 1.00 21.90 252 ALA A O 1
ATOM 1082 N N . GLU A 1 253 ? 85.170 27.412 30.197 1.00 22.19 253 GLU A N 1
ATOM 1083 C CA . GLU A 1 253 ? 86.002 27.080 29.060 1.00 20.59 253 GLU A CA 1
ATOM 1084 C C . GLU A 1 253 ? 85.061 26.602 27.958 1.00 20.69 253 GLU A C 1
ATOM 1085 O O . GLU A 1 253 ? 83.920 26.209 28.235 1.00 19.36 253 GLU A O 1
ATOM 1091 N N . PHE A 1 254 ? 85.560 26.606 26.723 1.00 20.90 254 PHE A N 1
ATOM 1092 C CA . PHE A 1 254 ? 84.757 26.269 25.558 1.00 20.45 254 PHE A CA 1
ATOM 1093 C C . PHE A 1 254 ? 85.466 25.362 24.569 1.00 24.04 254 PHE A C 1
ATOM 1094 O O . PHE A 1 254 ? 86.683 25.197 24.604 1.00 24.62 254 PHE A O 1
ATOM 1102 N N . LYS A 1 255 ? 84.678 24.760 23.675 1.00 21.20 255 LYS A N 1
ATOM 1103 C CA . LYS A 1 255 ? 85.151 23.890 22.601 1.00 21.17 255 LYS A CA 1
ATOM 1104 C C . LYS A 1 255 ? 84.584 24.486 21.340 1.00 21.00 255 LYS A C 1
ATOM 1105 O O . LYS A 1 255 ? 83.454 24.979 21.341 1.00 20.41 255 LYS A O 1
ATOM 1111 N N . ASN A 1 256 ? 85.337 24.450 20.248 1.00 20.30 256 ASN A N 1
ATOM 1112 C CA . ASN A 1 256 ? 84.868 24.944 18.955 1.00 19.13 256 ASN A CA 1
ATOM 1113 C C . ASN A 1 256 ? 83.929 23.929 18.331 1.00 21.79 256 ASN A C 1
ATOM 1114 O O . ASN A 1 256 ? 84.123 22.718 18.420 1.00 21.18 256 ASN A O 1
ATOM 1119 N N . ILE A 1 257 ? 82.895 24.441 17.683 1.00 22.64 257 ILE A N 1
ATOM 1120 C CA . ILE A 1 257 ? 82.065 23.562 16.910 1.00 23.76 257 ILE A CA 1
ATOM 1121 C C . ILE A 1 257 ? 82.916 23.365 15.661 1.00 25.09 257 ILE A C 1
ATOM 1122 O O . ILE A 1 257 ? 83.370 24.365 15.085 1.00 27.02 257 ILE A O 1
ATOM 1127 N N . THR A 1 258 ? 83.166 22.146 15.215 1.00 23.89 258 THR A N 1
ATOM 1128 C CA . THR A 1 258 ? 84.045 21.921 14.074 1.00 24.80 258 THR A CA 1
ATOM 1129 C C . THR A 1 258 ? 83.332 21.649 12.760 1.00 24.64 258 THR A C 1
ATOM 1130 O O . THR A 1 258 ? 83.921 21.823 11.710 1.00 25.07 258 THR A O 1
ATOM 1134 N N . ARG A 1 259 ? 82.076 21.212 12.809 1.00 21.36 259 ARG A N 1
ATOM 1135 C CA . ARG A 1 259 ? 81.375 20.891 11.571 1.00 24.36 259 ARG A CA 1
ATOM 1136 C C . ARG A 1 259 ? 79.940 21.393 11.502 1.00 21.53 259 ARG A C 1
ATOM 1137 O O . ARG A 1 259 ? 79.213 21.329 12.487 1.00 25.84 259 ARG A O 1
ATOM 1145 N N . ILE A 1 260 ? 79.586 21.878 10.320 1.00 21.14 260 ILE A N 1
ATOM 1146 C CA . ILE A 1 260 ? 78.223 22.285 9.999 1.00 23.75 260 ILE A CA 1
ATOM 1147 C C . ILE A 1 260 ? 77.755 21.143 9.103 1.00 23.53 260 ILE A C 1
ATOM 1148 O O . ILE A 1 260 ? 78.446 20.785 8.153 1.00 23.49 260 ILE A O 1
ATOM 1153 N N . LEU A 1 261 ? 76.599 20.545 9.365 1.00 23.38 261 LEU A N 1
ATOM 1154 C CA . LEU A 1 261 ? 76.132 19.397 8.574 1.00 22.22 261 LEU A CA 1
ATOM 1155 C C . LEU A 1 261 ? 74.737 19.559 7.985 1.00 23.64 261 LEU A C 1
ATOM 1156 O O . LEU A 1 261 ? 73.941 20.345 8.468 1.00 24.41 261 LEU A O 1
ATOM 1161 N N . ALA A 1 262 ? 74.445 18.809 6.932 1.00 24.09 262 ALA A N 1
ATOM 1162 C CA . ALA A 1 262 ? 73.114 18.856 6.344 1.00 31.80 262 ALA A CA 1
ATOM 1163 C C . ALA A 1 262 ? 72.806 17.535 5.652 1.00 32.52 262 ALA A C 1
ATOM 1164 O O . ALA A 1 262 ? 73.688 16.702 5.438 1.00 36.31 262 ALA A O 1
ATOM 1166 N N . PHE A 1 263 ? 71.549 17.335 5.293 1.00 36.80 263 PHE A N 1
ATOM 1167 C CA . PHE A 1 263 ? 71.155 16.136 4.548 1.00 45.92 263 PHE A CA 1
ATOM 1168 C C . PHE A 1 263 ? 71.222 16.344 3.027 1.00 51.90 263 PHE A C 1
ATOM 1169 O O . PHE A 1 263 ? 70.668 17.312 2.479 1.00 54.01 263 PHE A O 1
ATOM 1177 N N . ARG A 1 264 ? 71.908 15.426 2.354 1.00 55.16 264 ARG A N 1
ATOM 1178 C CA . ARG A 1 264 ? 72.045 15.465 0.902 1.00 56.33 264 ARG A CA 1
ATOM 1179 C C . ARG A 1 264 ? 71.430 14.181 0.326 1.00 56.44 264 ARG A C 1
ATOM 1180 O O . ARG A 1 264 ? 72.145 13.240 -0.031 1.00 55.33 264 ARG A O 1
ATOM 1188 N N . GLU A 1 265 ? 70.098 14.156 0.258 1.00 58.63 265 GLU A N 1
ATOM 1189 C CA . GLU A 1 265 ? 69.355 13.011 -0.270 1.00 58.22 265 GLU A CA 1
ATOM 1190 C C . GLU A 1 265 ? 69.395 11.843 0.700 1.00 57.20 265 GLU A C 1
ATOM 1191 O O . GLU A 1 265 ? 69.862 10.759 0.345 1.00 56.71 265 GLU A O 1
ATOM 1197 N N . GLY A 1 266 ? 68.915 12.065 1.923 1.00 57.51 266 GLY A N 1
ATOM 1198 C CA . GLY A 1 266 ? 68.908 11.007 2.920 1.00 52.49 266 GLY A CA 1
ATOM 1199 C C . GLY A 1 266 ? 70.262 10.702 3.538 1.00 50.77 266 GLY A C 1
ATOM 1200 O O . GLY A 1 266 ? 70.349 9.874 4.444 1.00 52.05 266 GLY A O 1
ATOM 1201 N N . THR A 1 267 ? 71.317 11.357 3.057 1.00 48.85 267 THR A N 1
ATOM 1202 C CA . THR A 1 267 ? 72.669 11.144 3.576 1.00 46.68 267 THR A CA 1
ATOM 1203 C C . THR A 1 267 ? 73.233 12.415 4.235 1.00 46.12 267 THR A C 1
ATOM 1204 O O . THR A 1 267 ? 73.210 13.498 3.657 1.00 47.19 267 THR A O 1
ATOM 1208 N N . VAL A 1 268 ? 73.746 12.282 5.449 1.00 41.93 268 VAL A N 1
ATOM 1209 C CA . VAL A 1 268 ? 74.299 13.431 6.140 1.00 36.44 268 VAL A CA 1
ATOM 1210 C C . VAL A 1 268 ? 75.659 13.765 5.568 1.00 35.86 268 VAL A C 1
ATOM 1211 O O . VAL A 1 268 ? 76.491 12.874 5.399 1.00 30.69 268 VAL A O 1
ATOM 1215 N N . GLU A 1 269 ? 75.889 15.039 5.271 1.00 33.04 269 GLU A N 1
ATOM 1216 C CA . GLU A 1 269 ? 77.191 15.451 4.764 1.00 36.06 269 GLU A CA 1
ATOM 1217 C C . GLU A 1 269 ? 77.635 16.796 5.341 1.00 33.65 269 GLU A C 1
ATOM 1218 O O . GLU A 1 269 ? 76.808 17.599 5.780 1.00 31.45 269 GLU A O 1
ATOM 1224 N N . GLN A 1 270 ? 78.944 17.032 5.346 1.00 30.73 270 GLN A N 1
ATOM 1225 C CA . GLN A 1 270 ? 79.492 18.276 5.861 1.00 32.84 270 GLN A CA 1
ATOM 1226 C C . GLN A 1 270 ? 79.335 19.371 4.804 1.00 38.26 270 GLN A C 1
ATOM 1227 O O . GLN A 1 270 ? 79.576 19.128 3.625 1.00 40.75 270 GLN A O 1
ATOM 1233 N N . VAL A 1 271 ? 78.903 20.563 5.214 1.00 36.66 271 VAL A N 1
ATOM 1234 C CA . VAL A 1 271 ? 78.735 21.655 4.268 1.00 38.25 271 VAL A CA 1
ATOM 1235 C C . VAL A 1 271 ? 79.895 22.647 4.388 1.00 39.11 271 VAL A C 1
ATOM 1236 O O . VAL A 1 271 ? 80.409 22.881 5.480 1.00 39.09 271 VAL A O 1
ATOM 1240 N N . PRO A 1 272 ? 80.333 23.228 3.254 1.00 40.26 272 PRO A N 1
ATOM 1241 C CA . PRO A 1 272 ? 81.434 24.199 3.197 1.00 40.13 272 PRO A CA 1
ATOM 1242 C C . PRO A 1 272 ? 81.289 25.254 4.275 1.00 38.63 272 PRO A C 1
ATOM 1243 O O . PRO A 1 272 ? 80.198 25.760 4.491 1.00 37.95 272 PRO A O 1
ATOM 1247 N N . CYS A 1 273 ? 82.382 25.602 4.940 1.00 36.59 273 CYS A N 1
ATOM 1248 C CA . CYS A 1 273 ? 82.290 26.615 5.980 1.00 41.95 273 CYS A CA 1
ATOM 1249 C C . CYS A 1 273 ? 83.414 27.661 5.914 1.00 42.68 273 CYS A C 1
ATOM 1250 O O . CYS A 1 273 ? 83.587 28.477 6.832 1.00 43.66 273 CYS A O 1
ATOM 1253 N N . SER A 1 274 ? 84.181 27.627 4.831 1.00 42.15 274 SER A N 1
ATOM 1254 C CA . SER A 1 274 ? 85.274 28.565 4.651 1.00 38.77 274 SER A CA 1
ATOM 1255 C C . SER A 1 274 ? 85.680 28.693 3.186 1.00 40.32 274 SER A C 1
ATOM 1256 O O . SER A 1 274 ? 85.268 27.907 2.335 1.00 39.05 274 SER A O 1
ATOM 1259 N N . ARG A 1 275 ? 86.505 29.693 2.915 1.00 37.73 275 ARG A N 1
ATOM 1260 C CA . ARG A 1 275 ? 87.006 29.940 1.587 1.00 40.54 275 ARG A CA 1
ATOM 1261 C C . ARG A 1 275 ? 87.712 28.658 1.136 1.00 40.71 275 ARG A C 1
ATOM 1262 O O . ARG A 1 275 ? 87.468 28.147 0.040 1.00 39.29 275 ARG A O 1
ATOM 1270 N N . ALA A 1 276 ? 88.564 28.117 1.995 1.00 39.27 276 ALA A N 1
ATOM 1271 C CA . ALA A 1 276 ? 89.269 26.885 1.660 1.00 39.85 276 ALA A CA 1
ATOM 1272 C C . ALA A 1 276 ? 88.290 25.761 1.331 1.00 39.47 276 ALA A C 1
ATOM 1273 O O . ALA A 1 276 ? 88.536 24.961 0.417 1.00 37.14 276 ALA A O 1
ATOM 1275 N N . ASP A 1 277 ? 87.192 25.694 2.086 1.00 40.29 277 ASP A N 1
ATOM 1276 C CA . ASP A 1 277 ? 86.183 24.659 1.870 1.00 42.79 277 ASP A CA 1
ATOM 1277 C C . ASP A 1 277 ? 85.564 24.814 0.488 1.00 41.33 277 ASP A C 1
ATOM 1278 O O . ASP A 1 277 ? 85.392 23.833 -0.230 1.00 44.03 277 ASP A O 1
ATOM 1283 N N . VAL A 1 278 ? 85.205 26.036 0.119 1.00 38.60 278 VAL A N 1
ATOM 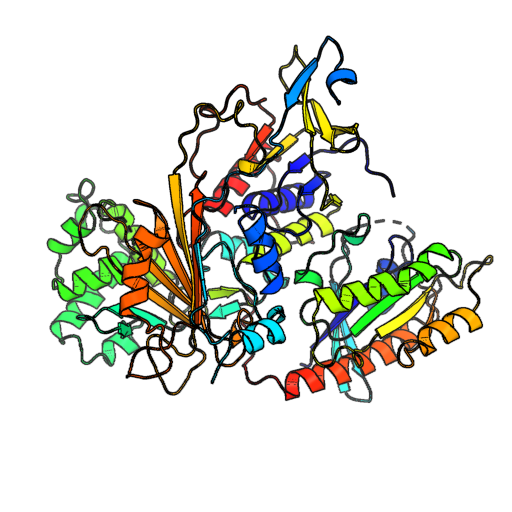1284 C CA . VAL A 1 278 ? 84.615 26.239 -1.197 1.00 39.20 278 VAL A CA 1
ATOM 1285 C C . VAL A 1 278 ? 85.626 25.873 -2.289 1.00 39.45 278 VAL A C 1
ATOM 1286 O O . VAL A 1 278 ? 85.255 25.272 -3.293 1.00 37.95 278 VAL A O 1
ATOM 1290 N N . PHE A 1 279 ? 86.902 26.210 -2.082 1.00 40.74 279 PHE A N 1
ATOM 1291 C CA . PHE A 1 279 ? 87.955 25.867 -3.047 1.00 40.70 279 PHE A CA 1
ATOM 1292 C C . PHE A 1 279 ? 88.079 24.352 -3.247 1.00 42.15 279 PHE A C 1
ATOM 1293 O O . PHE A 1 279 ? 88.137 23.873 -4.375 1.00 44.23 279 PHE A O 1
ATOM 1301 N N . ASN A 1 280 ? 88.102 23.598 -2.154 1.00 40.11 280 ASN A N 1
ATOM 1302 C CA . ASN A 1 280 ? 88.240 22.152 -2.241 1.00 42.10 280 ASN A CA 1
ATOM 1303 C C . ASN A 1 280 ? 86.939 21.387 -2.478 1.00 43.11 280 ASN A C 1
ATOM 1304 O O . ASN A 1 280 ? 86.950 20.160 -2.622 1.00 43.55 280 ASN A O 1
ATOM 1309 N N . SER A 1 281 ? 85.818 22.095 -2.537 1.00 40.36 281 SER A N 1
ATOM 1310 C CA . SER A 1 281 ? 84.557 21.409 -2.760 1.00 41.25 281 SER A CA 1
ATOM 1311 C C . SER A 1 281 ? 84.506 20.788 -4.140 1.00 43.87 281 SER A C 1
ATOM 1312 O O . SER A 1 281 ? 84.859 21.425 -5.129 1.00 46.63 281 SER A O 1
ATOM 1315 N N . LYS A 1 282 ? 84.060 19.538 -4.198 1.00 45.38 282 LYS A N 1
ATOM 1316 C CA . LYS A 1 282 ? 83.916 18.828 -5.456 1.00 46.13 282 LYS A CA 1
ATOM 1317 C C . LYS A 1 282 ? 82.427 18.624 -5.684 1.00 47.42 282 LYS A C 1
ATOM 1318 O O . LYS A 1 282 ? 82.020 17.940 -6.627 1.00 47.18 282 LYS A O 1
ATOM 1324 N N . GLN A 1 283 ? 81.621 19.242 -4.823 1.00 46.82 283 GLN A N 1
ATOM 1325 C CA . GLN A 1 283 ? 80.168 19.116 -4.902 1.00 44.77 283 GLN A CA 1
ATOM 1326 C C . GLN A 1 283 ? 79.521 20.363 -5.478 1.00 42.60 283 GLN A C 1
ATOM 1327 O O . GLN A 1 283 ? 78.313 20.414 -5.663 1.00 45.27 283 GLN A O 1
ATOM 1333 N N . LEU A 1 284 ? 80.325 21.381 -5.747 1.00 42.47 284 LEU A N 1
ATOM 1334 C CA . LEU A 1 284 ? 79.810 22.629 -6.320 1.00 40.27 284 LEU A CA 1
ATOM 1335 C C . LEU A 1 284 ? 80.559 22.911 -7.616 1.00 38.81 284 LEU A C 1
ATOM 1336 O O . LEU A 1 284 ? 81.782 22.764 -7.683 1.00 39.94 284 LEU A O 1
ATOM 1341 N N . THR A 1 285 ? 79.823 23.315 -8.639 1.00 36.30 285 THR A N 1
ATOM 1342 C CA . THR A 1 285 ? 80.431 23.632 -9.924 1.00 37.98 285 THR A CA 1
ATOM 1343 C C . THR A 1 285 ? 81.175 24.958 -9.830 1.00 39.17 285 THR A C 1
ATOM 1344 O O . THR A 1 285 ? 80.956 25.747 -8.910 1.00 36.02 285 THR A O 1
ATOM 1348 N N . MET A 1 286 ? 82.049 25.211 -10.794 1.00 38.58 286 MET A N 1
ATOM 1349 C CA . MET A 1 286 ? 82.793 26.454 -10.797 1.00 36.89 286 MET A CA 1
ATOM 1350 C C . MET A 1 286 ? 81.860 27.669 -10.847 1.00 34.30 286 MET A C 1
ATOM 1351 O O . MET A 1 286 ? 82.134 28.706 -10.235 1.00 33.72 286 MET A O 1
ATOM 1356 N N . VAL A 1 287 ? 80.751 27.553 -11.565 1.00 32.29 287 VAL A N 1
ATOM 1357 C CA . VAL A 1 287 ? 79.827 28.676 -11.626 1.00 33.29 287 VAL A CA 1
ATOM 1358 C C . VAL A 1 287 ? 79.170 28.889 -10.270 1.00 31.96 287 VAL A C 1
ATOM 1359 O O . VAL A 1 287 ? 78.905 30.028 -9.883 1.00 35.81 287 VAL A O 1
ATOM 1363 N N . GLU A 1 288 ? 78.903 27.797 -9.553 1.00 30.83 288 GLU A N 1
ATOM 1364 C CA . GLU A 1 288 ? 78.275 27.906 -8.239 1.00 33.57 288 GLU A CA 1
ATOM 1365 C C . GLU A 1 288 ? 79.202 28.598 -7.256 1.00 32.76 288 GLU A C 1
ATOM 1366 O O . GLU A 1 288 ? 78.766 29.466 -6.500 1.00 29.00 288 GLU A O 1
ATOM 1372 N N . LYS A 1 289 ? 80.483 28.247 -7.291 1.00 32.47 289 LYS A N 1
ATOM 1373 C CA . LYS A 1 289 ? 81.432 28.861 -6.382 1.00 33.58 289 LYS A CA 1
ATOM 1374 C C . LYS A 1 289 ? 81.448 30.357 -6.631 1.00 36.65 289 LYS A C 1
ATOM 1375 O O . LYS A 1 289 ? 81.418 31.163 -5.689 1.00 34.77 289 LYS A O 1
ATOM 1381 N N . ARG A 1 290 ? 81.459 30.731 -7.905 1.00 38.40 290 ARG A N 1
ATOM 1382 C CA . ARG A 1 290 ? 81.473 32.141 -8.263 1.00 38.17 290 ARG A CA 1
ATOM 1383 C C . ARG A 1 290 ? 80.189 32.807 -7.763 1.00 35.99 290 ARG A C 1
ATOM 1384 O O . ARG A 1 290 ? 80.236 33.872 -7.146 1.00 34.19 290 ARG A O 1
ATOM 1392 N N . MET A 1 291 ? 79.044 32.178 -8.020 1.00 33.10 291 MET A N 1
ATOM 1393 C CA . MET A 1 291 ? 77.765 32.737 -7.565 1.00 36.13 291 MET A CA 1
ATOM 1394 C C . MET A 1 291 ? 77.756 32.977 -6.059 1.00 32.62 291 MET A C 1
ATOM 1395 O O . MET A 1 291 ? 77.405 34.062 -5.589 1.00 36.41 291 MET A O 1
ATOM 1400 N N . LEU A 1 292 ? 78.146 31.944 -5.316 1.00 33.30 292 LEU A N 1
ATOM 1401 C CA . LEU A 1 292 ? 78.180 31.973 -3.857 1.00 32.26 292 LEU A CA 1
ATOM 1402 C C . LEU A 1 292 ? 79.062 33.077 -3.303 1.00 32.00 292 LEU A C 1
ATOM 1403 O O . LEU A 1 292 ? 78.615 33.871 -2.471 1.00 30.12 292 LEU A O 1
ATOM 1408 N N . MET A 1 293 ? 80.323 33.124 -3.740 1.00 32.69 293 MET A N 1
ATOM 1409 C CA . MET A 1 293 ? 81.213 34.170 -3.224 1.00 38.77 293 MET A CA 1
ATOM 1410 C C . MET A 1 293 ? 80.606 35.543 -3.484 1.00 39.16 293 MET A C 1
ATOM 1411 O O . MET A 1 293 ? 80.503 36.368 -2.580 1.00 37.90 293 MET A O 1
ATOM 1416 N N . LYS A 1 294 ? 80.173 35.775 -4.716 1.00 39.93 294 LYS A N 1
ATOM 1417 C CA . LYS A 1 294 ? 79.566 37.049 -5.056 1.00 40.53 294 LYS A CA 1
ATOM 1418 C C . LYS A 1 294 ? 78.401 37.352 -4.085 1.00 40.66 294 LYS A C 1
ATOM 1419 O O . LYS A 1 294 ? 78.349 38.429 -3.476 1.00 41.36 294 LYS A O 1
ATOM 1425 N N . PHE A 1 295 ? 77.487 36.398 -3.913 1.00 37.10 295 PHE A N 1
ATOM 1426 C CA . PHE A 1 295 ? 76.341 36.625 -3.024 1.00 36.80 295 PHE A CA 1
ATOM 1427 C C . PHE A 1 295 ? 76.681 36.820 -1.535 1.00 34.91 295 PHE A C 1
ATOM 1428 O O . PHE A 1 295 ? 76.120 37.702 -0.883 1.00 35.22 295 PHE A O 1
ATOM 1436 N N . LEU A 1 296 ? 77.593 36.021 -0.990 1.00 32.25 296 LEU A N 1
ATOM 1437 C CA . LEU A 1 296 ? 77.945 36.178 0.427 1.00 34.17 296 LEU A CA 1
ATOM 1438 C C . LEU A 1 296 ? 78.748 37.445 0.666 1.00 33.51 296 LEU A C 1
ATOM 1439 O O . LEU A 1 296 ? 78.723 38.010 1.766 1.00 35.72 296 LEU A O 1
ATOM 1444 N N . THR A 1 297 ? 79.456 37.909 -0.360 1.00 38.28 297 THR A N 1
ATOM 1445 C CA . THR A 1 297 ? 80.226 39.151 -0.233 1.00 38.06 297 THR A CA 1
ATOM 1446 C C . THR A 1 297 ? 79.222 40.280 -0.033 1.00 37.20 297 THR A C 1
ATOM 1447 O O . THR A 1 297 ? 79.434 41.182 0.762 1.00 39.81 297 THR A O 1
ATOM 1451 N N . PHE A 1 298 ? 78.122 40.201 -0.769 1.00 39.13 298 PHE A N 1
ATOM 1452 C CA . PHE A 1 298 ? 77.042 41.165 -0.682 1.00 37.65 298 PHE A CA 1
ATOM 1453 C C . PHE A 1 298 ? 76.339 41.053 0.693 1.00 38.54 298 PHE A C 1
ATOM 1454 O O . PHE A 1 298 ? 76.155 42.059 1.382 1.00 41.78 298 PHE A O 1
ATOM 1462 N N . CYS A 1 299 ? 75.963 39.842 1.102 1.00 37.70 299 CYS A N 1
ATOM 1463 C CA . CYS A 1 299 ? 75.292 39.656 2.398 1.00 37.05 299 CYS A CA 1
ATOM 1464 C C . CYS A 1 299 ? 76.064 40.309 3.540 1.00 36.73 299 CYS A C 1
ATOM 1465 O O . CYS A 1 299 ? 75.475 40.932 4.405 1.00 38.98 299 CYS A O 1
ATOM 1468 N N . VAL A 1 300 ? 77.386 40.159 3.536 1.00 40.31 300 VAL A N 1
ATOM 1469 C CA . VAL A 1 300 ? 78.231 40.747 4.563 1.00 41.04 300 VAL A CA 1
ATOM 1470 C C . VAL A 1 300 ? 78.039 42.257 4.675 1.00 44.41 300 VAL A C 1
ATOM 1471 O O . VAL A 1 300 ? 78.010 42.811 5.772 1.00 47.15 300 VAL A O 1
ATOM 1475 N N . GLU A 1 301 ? 77.907 42.925 3.538 1.00 44.44 301 GLU A N 1
ATOM 1476 C CA . GLU A 1 301 ? 77.724 44.373 3.538 1.00 50.06 301 GLU A CA 1
ATOM 1477 C C . GLU A 1 301 ? 76.379 44.715 2.902 1.00 48.68 301 GLU A C 1
ATOM 1478 O O . GLU A 1 301 ? 76.267 45.691 2.163 1.00 46.49 301 GLU A O 1
ATOM 1484 N N . TYR A 1 302 ? 75.361 43.911 3.209 1.00 48.33 302 TYR A N 1
ATOM 1485 C CA . TYR A 1 302 ? 74.030 44.101 2.640 1.00 48.44 302 TYR A CA 1
ATOM 1486 C C . TYR A 1 302 ? 73.346 45.446 2.902 1.00 47.61 302 TYR A C 1
ATOM 1487 O O . TYR A 1 302 ? 72.735 46.014 2.002 1.00 48.35 302 TYR A O 1
ATOM 1496 N N . GLU A 1 303 ? 73.431 45.960 4.118 1.00 47.99 303 GLU A N 1
ATOM 1497 C CA . GLU A 1 303 ? 72.751 47.215 4.398 1.00 51.09 303 GLU A CA 1
ATOM 1498 C C . GLU A 1 303 ? 73.278 48.411 3.616 1.00 51.56 303 GLU A C 1
ATOM 1499 O O . GLU A 1 303 ? 72.799 49.530 3.790 1.00 51.76 303 GLU A O 1
ATOM 1505 N N . GLU A 1 304 ? 74.237 48.157 2.730 1.00 52.51 304 GLU A N 1
ATOM 1506 C CA . GLU A 1 304 ? 74.839 49.198 1.904 1.00 52.34 304 GLU A CA 1
ATOM 1507 C C . GLU A 1 304 ? 74.363 49.147 0.459 1.00 52.49 304 GLU A C 1
ATOM 1508 O O . GLU A 1 304 ? 74.873 49.864 -0.400 1.00 54.55 304 GLU A O 1
ATOM 1514 N N . HIS A 1 305 ? 73.385 48.294 0.197 1.00 50.08 305 HIS A N 1
ATOM 1515 C CA . HIS A 1 305 ? 72.837 48.139 -1.136 1.00 49.16 305 HIS A CA 1
ATOM 1516 C C . HIS A 1 305 ? 71.340 48.061 -0.921 1.00 51.20 305 HIS A C 1
ATOM 1517 O O . HIS A 1 305 ? 70.702 47.070 -1.265 1.00 51.45 305 HIS A O 1
ATOM 1524 N N . PRO A 1 306 ? 70.755 49.124 -0.348 1.00 53.60 306 PRO A N 1
ATOM 1525 C CA . PRO A 1 306 ? 69.313 49.168 -0.076 1.00 54.45 306 PRO A CA 1
ATOM 1526 C C . PRO A 1 306 ? 68.438 48.682 -1.223 1.00 55.97 306 PRO A C 1
ATOM 1527 O O . PRO A 1 306 ? 67.696 47.716 -1.055 1.00 56.10 306 PRO A O 1
ATOM 1531 N N . ASP A 1 307 ? 68.523 49.341 -2.384 1.00 56.95 307 ASP A N 1
ATOM 1532 C CA . ASP A 1 307 ? 67.698 48.960 -3.541 1.00 58.48 307 ASP A CA 1
ATOM 1533 C C . ASP A 1 307 ? 67.946 47.534 -4.032 1.00 57.51 307 ASP A C 1
ATOM 1534 O O . ASP A 1 307 ? 67.119 46.945 -4.740 1.00 57.55 307 ASP A O 1
ATOM 1539 N N . GLU A 1 308 ? 69.081 46.977 -3.625 1.00 57.72 308 GLU A N 1
ATOM 1540 C CA . GLU A 1 308 ? 69.447 45.617 -3.993 1.00 56.46 308 GLU A CA 1
ATOM 1541 C C . GLU A 1 308 ? 68.429 44.589 -3.474 1.00 55.78 308 GLU A C 1
ATOM 1542 O O . GLU A 1 308 ? 68.263 43.516 -4.067 1.00 54.81 308 GLU A O 1
ATOM 1548 N N . TYR A 1 309 ? 67.764 44.917 -2.365 1.00 52.14 309 TYR A N 1
ATOM 1549 C CA . TYR A 1 309 ? 66.767 44.018 -1.775 1.00 52.31 309 TYR A CA 1
ATOM 1550 C C . TYR A 1 309 ? 65.469 44.762 -1.377 1.00 52.83 309 TYR A C 1
ATOM 1551 O O . TYR A 1 309 ? 64.469 44.140 -0.988 1.00 52.94 309 TYR A O 1
ATOM 1560 N N . ARG A 1 310 ? 65.499 46.091 -1.500 1.00 54.81 310 ARG A N 1
ATOM 1561 C CA . ARG A 1 310 ? 64.375 46.986 -1.160 1.00 56.44 310 ARG A CA 1
ATOM 1562 C C . ARG A 1 310 ? 63.010 46.496 -1.665 1.00 54.96 310 ARG A C 1
ATOM 1563 O O . ARG A 1 310 ? 62.003 46.510 -0.938 1.00 51.49 310 ARG A O 1
ATOM 1571 N N . ALA A 1 311 ? 62.977 46.064 -2.916 1.00 54.37 311 ALA A N 1
ATOM 1572 C CA . ALA A 1 311 ? 61.735 45.579 -3.486 1.00 56.43 311 ALA A CA 1
ATOM 1573 C C . ALA A 1 311 ? 61.269 44.297 -2.793 1.00 57.76 311 ALA A C 1
ATOM 1574 O O . ALA A 1 311 ? 60.082 43.940 -2.853 1.00 60.66 311 ALA A O 1
ATOM 1576 N N . TYR A 1 312 ? 62.184 43.600 -2.127 1.00 55.80 312 TYR A N 1
ATOM 1577 C CA . TYR A 1 312 ? 61.801 42.354 -1.482 1.00 53.80 312 TYR A CA 1
ATOM 1578 C C . TYR A 1 312 ? 61.771 42.404 0.037 1.00 54.25 312 TYR A C 1
ATOM 1579 O O . TYR A 1 312 ? 62.026 41.393 0.692 1.00 57.58 312 TYR A O 1
ATOM 1588 N N . GLU A 1 313 ? 61.446 43.559 0.609 1.00 52.99 313 GLU A N 1
ATOM 1589 C CA . GLU A 1 313 ? 61.405 43.663 2.069 1.00 53.96 313 GLU A CA 1
ATOM 1590 C C . GLU A 1 313 ? 60.155 42.993 2.641 1.00 54.78 313 GLU A C 1
ATOM 1591 O O . GLU A 1 313 ? 60.196 42.387 3.717 1.00 54.75 313 GLU A O 1
ATOM 1597 N N . GLY A 1 314 ? 59.046 43.086 1.913 1.00 54.56 314 GLY A N 1
ATOM 1598 C CA . GLY A 1 314 ? 57.815 42.483 2.386 1.00 52.21 314 GLY A CA 1
ATOM 1599 C C . GLY A 1 314 ? 57.607 41.049 1.932 1.00 54.64 314 GLY A C 1
ATOM 1600 O O . GLY A 1 314 ? 56.475 40.554 1.940 1.00 57.35 314 GLY A O 1
ATOM 1601 N N . THR A 1 315 ? 58.684 40.379 1.527 1.00 53.71 315 THR A N 1
ATOM 1602 C CA . THR A 1 315 ? 58.599 38.991 1.084 1.00 53.29 315 THR A CA 1
ATOM 1603 C C . THR A 1 315 ? 59.507 38.116 1.947 1.00 51.81 315 THR A C 1
ATOM 1604 O O . THR A 1 315 ? 60.404 38.620 2.627 1.00 51.66 315 THR A O 1
ATOM 1608 N N . THR A 1 316 ? 59.278 36.806 1.908 1.00 49.37 316 THR A N 1
ATOM 1609 C CA . THR A 1 316 ? 60.088 35.877 2.688 1.00 48.07 316 THR A CA 1
ATOM 1610 C C . THR A 1 316 ? 61.489 35.781 2.107 1.00 47.60 316 THR A C 1
ATOM 1611 O O . THR A 1 316 ? 61.692 35.951 0.899 1.00 47.22 316 THR A O 1
ATOM 1615 N N . PHE A 1 317 ? 62.455 35.497 2.971 1.00 45.72 317 PHE A N 1
ATOM 1616 C CA . PHE A 1 317 ? 63.840 35.344 2.547 1.00 42.84 317 PHE A CA 1
ATOM 1617 C C . PHE A 1 317 ? 63.929 34.219 1.499 1.00 42.29 317 PHE A C 1
ATOM 1618 O O . PHE A 1 317 ? 64.634 34.341 0.497 1.00 43.06 317 PHE A O 1
ATOM 1626 N N . SER A 1 318 ? 63.199 33.134 1.722 1.00 41.16 318 SER A N 1
ATOM 1627 C CA . SER A 1 318 ? 63.225 32.012 0.793 1.00 43.55 318 SER A CA 1
ATOM 1628 C C . SER A 1 318 ? 62.830 32.438 -0.622 1.00 46.13 318 SER A C 1
ATOM 1629 O O . SER A 1 318 ? 63.436 31.997 -1.619 1.00 40.59 318 SER A O 1
ATOM 1632 N N . GLU A 1 319 ? 61.810 33.295 -0.696 1.00 48.44 319 GLU A N 1
ATOM 1633 C CA . GLU A 1 319 ? 61.308 33.807 -1.972 1.00 51.30 319 GLU A CA 1
ATOM 1634 C C . GLU A 1 319 ? 62.365 34.709 -2.623 1.00 51.70 319 GLU A C 1
ATOM 1635 O O . GLU A 1 319 ? 62.631 34.609 -3.831 1.00 53.08 319 GLU A O 1
ATOM 1641 N N . TYR A 1 320 ? 62.969 35.578 -1.810 1.00 49.86 320 TYR A N 1
ATOM 1642 C CA . TYR A 1 320 ? 64.011 36.499 -2.272 1.00 48.38 320 TYR A CA 1
ATOM 1643 C C . TYR A 1 320 ? 65.160 35.767 -2.964 1.00 47.52 320 TYR A C 1
ATOM 1644 O O . TYR A 1 320 ? 65.538 36.109 -4.084 1.00 47.88 320 TYR A O 1
ATOM 1653 N N . LEU A 1 321 ? 65.706 34.760 -2.287 1.00 44.92 321 LEU A N 1
ATOM 1654 C CA . LEU A 1 321 ? 66.820 33.976 -2.809 1.00 43.23 321 LEU A CA 1
ATOM 1655 C C . LEU A 1 321 ? 66.522 33.401 -4.184 1.00 45.91 321 LEU A C 1
ATOM 1656 O O . LEU A 1 321 ? 67.431 33.180 -4.981 1.00 47.22 321 LEU A O 1
ATOM 1661 N N . LYS A 1 322 ? 65.246 33.152 -4.456 1.00 48.06 322 LYS A N 1
ATOM 1662 C CA . LYS A 1 322 ? 64.838 32.604 -5.741 1.00 49.72 322 LYS A CA 1
ATOM 1663 C C . LYS A 1 322 ? 65.017 33.606 -6.883 1.00 47.85 322 LYS A C 1
ATOM 1664 O O . LYS A 1 322 ? 65.062 33.222 -8.048 1.00 48.89 322 LYS A O 1
ATOM 1670 N N . THR A 1 323 ? 65.141 34.881 -6.539 1.00 45.43 323 THR A N 1
ATOM 1671 C CA . THR A 1 323 ? 65.301 35.932 -7.538 1.00 46.97 323 THR A CA 1
ATOM 1672 C C . THR A 1 323 ? 66.746 36.387 -7.637 1.00 47.96 323 THR A C 1
ATOM 1673 O O . THR A 1 323 ? 67.028 37.437 -8.219 1.00 50.28 323 THR A O 1
ATOM 1677 N N . GLN A 1 324 ? 67.651 35.609 -7.054 1.00 46.88 324 GLN A N 1
ATOM 1678 C CA . GLN A 1 324 ? 69.069 35.951 -7.048 1.00 43.84 324 GLN A CA 1
ATOM 1679 C C . GLN A 1 324 ? 69.913 35.060 -7.947 1.00 43.47 324 GLN A C 1
ATOM 1680 O O . GLN A 1 324 ? 69.450 34.033 -8.451 1.00 41.07 324 GLN A O 1
ATOM 1686 N N . LYS A 1 325 ? 71.165 35.464 -8.127 1.00 41.83 325 LYS A N 1
ATOM 1687 C CA . LYS A 1 325 ? 72.089 34.726 -8.971 1.00 44.57 325 LYS A CA 1
ATOM 1688 C C . LYS A 1 325 ? 72.670 33.560 -8.176 1.00 44.30 325 LYS A C 1
ATOM 1689 O O . LYS A 1 325 ? 73.848 33.562 -7.806 1.00 40.54 325 LYS A O 1
ATOM 1695 N N . LEU A 1 326 ? 71.820 32.564 -7.933 1.00 44.04 326 LEU A N 1
ATOM 1696 C CA . LEU A 1 326 ? 72.184 31.378 -7.164 1.00 43.66 326 LEU A CA 1
ATOM 1697 C C . LEU A 1 326 ? 71.346 30.204 -7.640 1.00 44.34 326 LEU A C 1
ATOM 1698 O O . LEU A 1 326 ? 70.158 30.359 -7.927 1.00 45.26 326 LEU A O 1
ATOM 1703 N N . THR A 1 327 ? 71.953 29.026 -7.716 1.00 44.15 327 THR A N 1
ATOM 1704 C CA . THR A 1 327 ? 71.204 27.845 -8.121 1.00 46.03 327 THR A CA 1
ATOM 1705 C C . THR A 1 327 ? 70.303 27.435 -6.942 1.00 49.54 327 THR A C 1
ATOM 1706 O O . THR A 1 327 ? 70.506 27.890 -5.807 1.00 51.85 327 THR A O 1
ATOM 1710 N N . PRO A 1 328 ? 69.286 26.589 -7.187 1.00 49.31 328 PRO A N 1
ATOM 1711 C CA . PRO A 1 328 ? 68.420 26.179 -6.074 1.00 49.85 328 PRO A CA 1
ATOM 1712 C C . PRO A 1 328 ? 69.236 25.430 -5.011 1.00 46.97 328 PRO A C 1
ATOM 1713 O O . PRO A 1 328 ? 68.989 25.545 -3.813 1.00 49.31 328 PRO A O 1
ATOM 1717 N N . ASN A 1 329 ? 70.221 24.673 -5.460 1.00 44.74 329 ASN A N 1
ATOM 1718 C CA . ASN A 1 329 ? 71.074 23.945 -4.544 1.00 45.82 329 ASN A CA 1
ATOM 1719 C C . ASN A 1 329 ? 71.734 24.951 -3.597 1.00 46.99 329 ASN A C 1
ATOM 1720 O O . ASN A 1 329 ? 71.739 24.763 -2.375 1.00 46.88 329 ASN A O 1
ATOM 1725 N N . LEU A 1 330 ? 72.279 26.025 -4.167 1.00 43.77 330 LEU A N 1
ATOM 1726 C CA . LEU A 1 330 ? 72.927 27.064 -3.373 1.00 40.48 330 LEU A CA 1
ATOM 1727 C C . LEU A 1 330 ? 71.939 27.772 -2.450 1.00 38.86 330 LEU A C 1
ATOM 1728 O O . LEU A 1 330 ? 72.270 28.078 -1.309 1.00 35.92 330 LEU A O 1
ATOM 1733 N N . GLN A 1 331 ? 70.738 28.046 -2.956 1.00 40.82 331 GLN A N 1
ATOM 1734 C CA . GLN A 1 331 ? 69.696 28.735 -2.186 1.00 42.59 331 GLN A CA 1
ATOM 1735 C C . GLN A 1 331 ? 69.319 27.945 -0.945 1.00 43.67 331 GLN A C 1
ATOM 1736 O O . GLN A 1 331 ? 69.092 28.507 0.129 1.00 40.73 331 GLN A O 1
ATOM 1742 N N . TYR A 1 332 ? 69.239 26.633 -1.114 1.00 42.15 332 TYR A N 1
ATOM 1743 C CA . TYR A 1 332 ? 68.910 25.738 -0.022 1.00 42.17 332 TYR A CA 1
ATOM 1744 C C . TYR A 1 332 ? 69.963 25.909 1.095 1.00 42.07 332 TYR A C 1
ATOM 1745 O O . TYR A 1 332 ? 69.602 26.154 2.246 1.00 40.96 332 TYR A O 1
ATOM 1754 N N . PHE A 1 333 ? 71.252 25.797 0.746 1.00 39.53 333 PHE A N 1
ATOM 1755 C CA . PHE A 1 333 ? 72.351 25.954 1.719 1.00 38.59 333 PHE A CA 1
ATOM 1756 C C . PHE A 1 333 ? 72.310 27.266 2.474 1.00 36.08 333 PHE A C 1
ATOM 1757 O O . PHE A 1 333 ? 72.514 27.301 3.697 1.00 32.22 333 PHE A O 1
ATOM 1765 N N . VAL A 1 334 ? 72.084 28.347 1.736 1.00 31.41 334 VAL A N 1
ATOM 1766 C CA . VAL A 1 334 ? 72.009 29.667 2.331 1.00 33.12 334 VAL A CA 1
ATOM 1767 C C . VAL A 1 334 ? 70.874 29.700 3.348 1.00 34.54 334 VAL A C 1
ATOM 1768 O O . VAL A 1 334 ? 71.065 30.062 4.504 1.00 35.64 334 VAL A O 1
ATOM 1772 N N . LEU A 1 335 ? 69.694 29.312 2.893 1.00 34.59 335 LEU A N 1
ATOM 1773 C CA . LEU A 1 335 ? 68.499 29.290 3.720 1.00 38.66 335 LEU A CA 1
ATOM 1774 C C . LEU A 1 335 ? 68.584 28.381 4.957 1.00 38.73 335 LEU A C 1
ATOM 1775 O O . LEU A 1 335 ? 68.327 28.830 6.086 1.00 41.09 335 LEU A O 1
ATOM 1780 N N . HIS A 1 336 ? 68.955 27.117 4.748 1.00 35.91 336 HIS A N 1
ATOM 1781 C CA . HIS A 1 336 ? 69.003 26.149 5.843 1.00 35.79 336 HIS A CA 1
ATOM 1782 C C . HIS A 1 336 ? 70.290 25.976 6.643 1.00 35.34 336 HIS A C 1
ATOM 1783 O O . HIS A 1 336 ? 70.212 25.725 7.835 1.00 34.86 336 HIS A O 1
ATOM 1790 N N . SER A 1 337 ? 71.457 26.112 6.019 1.00 33.55 337 SER A N 1
ATOM 1791 C CA . SER A 1 337 ? 72.727 25.949 6.745 1.00 35.02 337 SER A CA 1
ATOM 1792 C C . SER A 1 337 ? 73.403 27.226 7.258 1.00 38.16 337 SER A C 1
ATOM 1793 O O . SER A 1 337 ? 74.151 27.172 8.239 1.00 39.91 337 SER A O 1
ATOM 1796 N N . ILE A 1 338 ? 73.174 28.356 6.589 1.00 37.89 338 ILE A N 1
ATOM 1797 C CA . ILE A 1 338 ? 73.787 29.615 6.988 1.00 36.24 338 ILE A CA 1
ATOM 1798 C C . ILE A 1 338 ? 72.836 30.526 7.758 1.00 38.36 338 ILE A C 1
ATOM 1799 O O . ILE A 1 338 ? 73.085 30.839 8.911 1.00 41.00 338 ILE A O 1
ATOM 1804 N N . ALA A 1 339 ? 71.752 30.964 7.126 1.00 38.85 339 ALA A N 1
ATOM 1805 C CA . ALA A 1 339 ? 70.807 31.856 7.803 1.00 38.87 339 ALA A CA 1
ATOM 1806 C C . ALA A 1 339 ? 70.034 31.144 8.902 1.00 40.65 339 ALA A C 1
ATOM 1807 O O . ALA A 1 339 ? 69.871 31.672 10.005 1.00 44.17 339 ALA A O 1
ATOM 1809 N N . MET A 1 340 ? 69.560 29.942 8.596 1.00 42.29 340 MET A N 1
ATOM 1810 C CA . MET A 1 340 ? 68.785 29.174 9.558 1.00 44.95 340 MET A CA 1
ATOM 1811 C C . MET A 1 340 ? 67.634 30.050 10.056 1.00 44.69 340 MET A C 1
ATOM 1812 O O . MET A 1 340 ? 67.418 30.159 11.264 1.00 47.85 340 MET A O 1
ATOM 1817 N N . GLU A 1 343 ? 60.399 30.600 10.940 1.00 57.46 343 GLU A N 1
ATOM 1818 C CA . GLU A 1 343 ? 60.934 29.387 10.320 1.00 59.38 343 GLU A CA 1
ATOM 1819 C C . GLU A 1 343 ? 61.137 29.528 8.791 1.00 58.71 343 GLU A C 1
ATOM 1820 O O . GLU A 1 343 ? 62.273 29.688 8.317 1.00 61.38 343 GLU A O 1
ATOM 1826 N N . THR A 1 344 ? 60.053 29.455 8.021 1.00 55.84 344 THR A N 1
ATOM 1827 C CA . THR A 1 344 ? 60.159 29.562 6.558 1.00 52.87 344 THR A CA 1
ATOM 1828 C C . THR A 1 344 ? 59.566 30.873 6.042 1.00 54.29 344 THR A C 1
ATOM 1829 O O . THR A 1 344 ? 59.769 31.241 4.868 1.00 53.67 344 THR A O 1
ATOM 1833 N N . THR A 1 345 ? 58.836 31.576 6.911 1.00 49.89 345 THR A N 1
ATOM 1834 C CA . THR A 1 345 ? 58.219 32.834 6.513 1.00 51.25 345 THR A CA 1
ATOM 1835 C C . THR A 1 345 ? 59.028 34.084 6.916 1.00 51.98 345 THR A C 1
ATOM 1836 O O . THR A 1 345 ? 58.601 35.217 6.646 1.00 51.12 345 THR A O 1
ATOM 1840 N N . SER A 1 346 ? 60.193 33.884 7.546 1.00 50.94 346 SER A N 1
ATOM 1841 C CA . SER A 1 346 ? 61.040 35.015 7.951 1.00 50.41 346 SER A CA 1
ATOM 1842 C C . SER A 1 346 ? 61.280 35.949 6.771 1.00 47.43 346 SER A C 1
ATOM 1843 O O . SER A 1 346 ? 61.550 35.504 5.659 1.00 48.00 346 SER A O 1
ATOM 1846 N N . CYS A 1 347 ? 61.194 37.247 7.032 1.00 48.12 347 CYS A N 1
ATOM 1847 C CA . CYS A 1 347 ? 61.363 38.258 6.000 1.00 48.43 347 CYS A CA 1
ATOM 1848 C C . CYS A 1 347 ? 62.783 38.338 5.469 1.00 47.26 347 CYS A C 1
ATOM 1849 O O . CYS A 1 347 ? 63.754 37.979 6.153 1.00 46.60 347 CYS A O 1
ATOM 1852 N N . THR A 1 348 ? 62.880 38.825 4.240 1.00 45.36 348 THR A N 1
ATOM 1853 C CA . THR A 1 348 ? 64.146 38.969 3.554 1.00 45.30 348 THR A CA 1
ATOM 1854 C C . THR A 1 348 ? 65.219 39.596 4.425 1.00 45.03 348 THR A C 1
ATOM 1855 O O . THR A 1 348 ? 66.319 39.055 4.520 1.00 45.96 348 THR A O 1
ATOM 1859 N N . VAL A 1 349 ? 64.912 40.725 5.064 1.00 43.56 349 VAL A N 1
ATOM 1860 C CA . VAL A 1 349 ? 65.903 41.382 5.905 1.00 42.40 349 VAL A CA 1
ATOM 1861 C C . VAL A 1 349 ? 66.337 40.510 7.084 1.00 43.57 349 VAL A C 1
ATOM 1862 O O . VAL A 1 349 ? 67.508 40.532 7.472 1.00 43.49 349 VAL A O 1
ATOM 1866 N N . ASP A 1 350 ? 65.412 39.737 7.650 1.00 42.81 350 ASP A N 1
ATOM 1867 C CA . ASP A 1 350 ? 65.775 38.859 8.761 1.00 44.37 350 ASP A CA 1
ATOM 1868 C C . ASP A 1 350 ? 66.830 37.863 8.285 1.00 39.90 350 ASP A C 1
ATOM 1869 O O . ASP A 1 350 ? 67.788 37.584 8.993 1.00 38.96 350 ASP A O 1
ATOM 1874 N N . GLY A 1 351 ? 66.648 37.348 7.073 1.00 40.66 351 GLY A N 1
ATOM 1875 C CA . GLY A 1 351 ? 67.593 36.399 6.513 1.00 37.33 351 GLY A CA 1
ATOM 1876 C C . GLY A 1 351 ? 68.951 37.013 6.216 1.00 40.99 351 GLY A C 1
ATOM 1877 O O . GLY A 1 351 ? 69.984 36.342 6.381 1.00 35.37 351 GLY A O 1
ATOM 1878 N N . LEU A 1 352 ? 68.962 38.280 5.789 1.00 36.33 352 LEU A N 1
ATOM 1879 C CA . LEU A 1 352 ? 70.214 38.954 5.455 1.00 39.25 352 LEU A CA 1
ATOM 1880 C C . LEU A 1 352 ? 71.016 39.237 6.716 1.00 39.00 352 LEU A C 1
ATOM 1881 O O . LEU A 1 352 ? 72.244 39.068 6.756 1.00 35.70 352 LEU A O 1
ATOM 1886 N N . LYS A 1 353 ? 70.316 39.669 7.750 1.00 37.07 353 LYS A N 1
ATOM 1887 C CA . LYS A 1 353 ? 70.971 39.962 9.009 1.00 38.28 353 LYS A CA 1
ATOM 1888 C C . LYS A 1 353 ? 71.611 38.654 9.528 1.00 34.51 353 LYS A C 1
ATOM 1889 O O . LYS A 1 353 ? 72.766 38.636 9.949 1.00 34.26 353 LYS A O 1
ATOM 1895 N N . ALA A 1 354 ? 70.849 37.565 9.461 1.00 34.71 354 ALA A N 1
ATOM 1896 C CA . ALA A 1 354 ? 71.303 36.254 9.918 1.00 36.86 354 ALA A CA 1
ATOM 1897 C C . ALA A 1 354 ? 72.516 35.791 9.120 1.00 36.55 354 ALA A C 1
ATOM 1898 O O . ALA A 1 354 ? 73.526 35.370 9.693 1.00 36.64 354 ALA A O 1
ATOM 1900 N N . THR A 1 355 ? 72.418 35.890 7.797 1.00 35.08 355 THR A N 1
ATOM 1901 C CA . THR A 1 355 ? 73.508 35.489 6.923 1.00 32.27 355 THR A CA 1
ATOM 1902 C C . THR A 1 355 ? 74.769 36.289 7.224 1.00 30.60 355 THR A C 1
ATOM 1903 O O . THR A 1 355 ? 75.859 35.743 7.317 1.00 28.66 355 THR A O 1
ATOM 1907 N N . LYS A 1 356 ? 74.617 37.589 7.386 1.00 30.88 356 LYS A N 1
ATOM 1908 C CA . LYS A 1 356 ? 75.765 38.425 7.679 1.00 34.37 356 LYS A CA 1
ATOM 1909 C C . LYS A 1 356 ? 76.400 38.043 9.026 1.00 32.39 356 LYS A C 1
ATOM 1910 O O . LYS A 1 356 ? 77.622 37.904 9.129 1.00 33.18 356 LYS A O 1
ATOM 1916 N N . LYS A 1 357 ? 75.571 37.885 10.053 1.00 32.63 357 LYS A N 1
ATOM 1917 C CA . LYS A 1 357 ? 76.060 37.511 11.392 1.00 33.76 357 LYS A CA 1
ATOM 1918 C C . LYS A 1 357 ? 76.907 36.226 11.341 1.00 30.55 357 LYS A C 1
ATOM 1919 O O . LYS A 1 357 ? 77.982 36.149 11.929 1.00 27.73 357 LYS A O 1
ATOM 1925 N N . PHE A 1 358 ? 76.418 35.231 10.608 1.00 30.84 358 PHE A N 1
ATOM 1926 C CA . PHE A 1 358 ? 77.100 33.943 10.463 1.00 28.48 358 PHE A CA 1
ATOM 1927 C C . PHE A 1 358 ? 78.499 34.137 9.859 1.00 31.02 358 PHE A C 1
ATOM 1928 O O . PHE A 1 358 ? 79.499 33.652 10.405 1.00 29.69 358 PHE A O 1
ATOM 1936 N N . LEU A 1 359 ? 78.550 34.840 8.724 1.00 29.83 359 LEU A N 1
ATOM 1937 C CA . LEU A 1 359 ? 79.792 35.118 8.009 1.00 27.06 359 LEU A CA 1
ATOM 1938 C C . LEU A 1 359 ? 80.759 35.882 8.902 1.00 23.76 359 LEU A C 1
ATOM 1939 O O . LEU A 1 359 ? 81.933 35.555 8.964 1.00 23.36 359 LEU A O 1
ATOM 1944 N N . GLN A 1 360 ? 80.258 36.885 9.616 1.00 27.82 360 GLN A N 1
ATOM 1945 C CA . GLN A 1 360 ? 81.114 37.678 10.512 1.00 29.23 360 GLN A CA 1
ATOM 1946 C C . GLN A 1 360 ? 81.753 36.903 11.667 1.00 29.10 360 GLN A C 1
ATOM 1947 O O . GLN A 1 360 ? 82.861 37.230 12.100 1.00 30.30 360 GLN A O 1
ATOM 1953 N N . CYS A 1 361 ? 81.052 35.885 12.159 1.00 26.82 361 CYS A N 1
ATOM 1954 C CA . CYS A 1 361 ? 81.536 35.052 13.257 1.00 27.73 361 CYS A CA 1
ATOM 1955 C C . CYS A 1 361 ? 82.633 34.085 12.808 1.00 28.74 361 CYS A C 1
ATOM 1956 O O . CYS A 1 361 ? 83.446 33.640 13.618 1.00 27.90 361 CYS A O 1
ATOM 1959 N N . LEU A 1 362 ? 82.648 33.758 11.519 1.00 29.80 362 LEU A N 1
ATOM 1960 C CA . LEU A 1 362 ? 83.619 32.816 10.996 1.00 30.05 362 LEU A CA 1
ATOM 1961 C C . LEU A 1 362 ? 85.045 33.161 11.360 1.00 29.27 362 LEU A C 1
ATOM 1962 O O . LEU A 1 362 ? 85.462 34.318 11.257 1.00 29.29 362 LEU A O 1
ATOM 1967 N N . GLY A 1 363 ? 85.780 32.145 11.805 1.00 30.00 363 GLY A N 1
ATOM 1968 C CA . GLY A 1 363 ? 87.183 32.320 12.143 1.00 29.71 363 GLY A CA 1
ATOM 1969 C C . GLY A 1 363 ? 87.572 33.107 13.378 1.00 32.19 363 GLY A C 1
ATOM 1970 O O . GLY A 1 363 ? 88.764 33.348 13.571 1.00 30.44 363 GLY A O 1
ATOM 1971 N N . ARG A 1 364 ? 86.628 33.512 14.229 1.00 29.06 364 ARG A N 1
ATOM 1972 C CA . ARG A 1 364 ? 87.071 34.267 15.398 1.00 29.78 364 ARG A CA 1
ATOM 1973 C C . ARG A 1 364 ? 87.799 33.330 16.373 1.00 30.32 364 ARG A C 1
ATOM 1974 O O . ARG A 1 364 ? 88.832 33.713 16.923 1.00 28.34 364 ARG A O 1
ATOM 1982 N N . TYR A 1 365 ? 87.282 32.108 16.563 1.00 26.07 365 TYR A N 1
ATOM 1983 C CA . TYR A 1 365 ? 87.916 31.109 17.444 1.00 24.36 365 TYR A CA 1
ATOM 1984 C C . TYR A 1 365 ? 88.177 29.777 16.731 1.00 28.28 365 TYR A C 1
ATOM 1985 O O . TYR A 1 365 ? 89.038 28.986 17.149 1.00 28.28 365 TYR A O 1
ATOM 1994 N N . GLY A 1 366 ? 87.413 29.522 15.673 1.00 29.68 366 GLY A N 1
ATOM 1995 C CA . GLY A 1 366 ? 87.561 28.298 14.903 1.00 31.38 366 GLY A CA 1
ATOM 1996 C C . GLY A 1 366 ? 86.991 28.532 13.509 1.00 34.22 366 GLY A C 1
ATOM 1997 O O . GLY A 1 366 ? 86.614 29.661 13.178 1.00 36.01 366 GLY A O 1
ATOM 1998 N N . ASN A 1 367 ? 86.911 27.486 12.693 1.00 30.95 367 ASN A N 1
ATOM 1999 C CA . ASN A 1 367 ? 86.374 27.634 11.347 1.00 33.42 367 ASN A CA 1
ATOM 2000 C C . ASN A 1 367 ? 84.873 27.929 11.263 1.00 32.86 367 ASN A C 1
ATOM 2001 O O . ASN A 1 367 ? 84.423 28.483 10.267 1.00 36.43 367 ASN A O 1
ATOM 2006 N N . THR A 1 368 ? 84.088 27.581 12.280 1.00 24.14 368 THR A N 1
ATOM 2007 C CA . THR A 1 368 ? 82.658 27.865 12.205 1.00 22.31 368 THR A CA 1
ATOM 2008 C C . THR A 1 368 ? 82.351 29.057 13.116 1.00 24.80 368 THR A C 1
ATOM 2009 O O . THR A 1 368 ? 83.250 29.621 13.743 1.00 23.12 368 THR A O 1
ATOM 2013 N N . PRO A 1 369 ? 81.082 29.474 13.179 1.00 26.09 369 PRO A N 1
ATOM 2014 C CA . PRO A 1 369 ? 80.775 30.610 14.054 1.00 23.39 369 PRO A CA 1
ATOM 2015 C C . PRO A 1 369 ? 80.457 30.255 15.505 1.00 25.40 369 PRO A C 1
ATOM 2016 O O . PRO A 1 369 ? 80.242 31.144 16.332 1.00 22.83 369 PRO A O 1
ATOM 2020 N N . PHE A 1 370 ? 80.502 28.968 15.838 1.00 25.49 370 PHE A N 1
ATOM 2021 C CA . PHE A 1 370 ? 80.065 28.589 17.199 1.00 21.19 370 PHE A CA 1
ATOM 2022 C C . PHE A 1 370 ? 81.057 27.914 18.151 1.00 19.96 370 PHE A C 1
ATOM 2023 O O . PHE A 1 370 ? 82.006 27.228 17.754 1.00 19.73 370 PHE A O 1
ATOM 2031 N N . LEU A 1 371 ? 80.761 28.153 19.423 1.00 18.13 371 LEU A N 1
ATOM 2032 C CA . LEU A 1 371 ? 81.491 27.571 20.540 1.00 18.06 371 LEU A CA 1
ATOM 2033 C C . LEU A 1 371 ? 80.463 26.918 21.447 1.00 18.70 371 LEU A C 1
ATOM 2034 O O . LEU A 1 371 ? 79.260 27.211 21.384 1.00 18.10 371 LEU A O 1
ATOM 2039 N N . PHE A 1 372 ? 80.939 26.021 22.288 1.00 17.59 372 PHE A N 1
ATOM 2040 C CA . PHE A 1 372 ? 80.078 25.307 23.200 1.00 12.99 372 PHE A CA 1
ATOM 2041 C C . PHE A 1 372 ? 80.842 25.216 24.512 1.00 16.22 372 PHE A C 1
ATOM 2042 O O . PHE A 1 372 ? 82.003 24.820 24.553 1.00 18.90 372 PHE A O 1
ATOM 2050 N N . PRO A 1 373 ? 80.183 25.558 25.608 1.00 17.63 373 PRO A N 1
ATOM 2051 C CA . PRO A 1 373 ? 80.846 25.512 26.915 1.00 17.28 373 PRO A CA 1
ATOM 2052 C C . PRO A 1 373 ? 81.159 24.117 27.441 1.00 19.48 373 PRO A C 1
ATOM 2053 O O . PRO A 1 373 ? 80.309 23.213 27.405 1.00 17.98 373 PRO A O 1
ATOM 2057 N N . LEU A 1 374 ? 82.395 23.943 27.917 1.00 20.99 374 LEU A N 1
ATOM 2058 C CA . LEU A 1 374 ? 82.844 22.670 28.492 1.00 19.12 374 LEU A CA 1
ATOM 2059 C C . LEU A 1 374 ? 81.906 22.365 29.675 1.00 20.29 374 LEU A C 1
ATOM 2060 O O . LEU A 1 374 ? 81.648 23.250 30.509 1.00 22.55 374 LEU A O 1
ATOM 2065 N N . TYR A 1 375 ? 81.408 21.126 29.736 1.00 16.60 375 TYR A N 1
ATOM 2066 C CA . TYR A 1 375 ? 80.491 20.646 30.765 1.00 16.34 375 TYR A CA 1
ATOM 2067 C C . TYR A 1 375 ? 79.047 21.004 30.462 1.00 17.36 375 TYR A C 1
ATOM 2068 O O . TYR A 1 375 ? 78.150 20.599 31.186 1.00 11.73 375 TYR A O 1
ATOM 2077 N N . GLY A 1 376 ? 78.844 21.766 29.385 1.00 14.41 376 GLY A N 1
ATOM 2078 C CA . GLY A 1 376 ? 77.504 22.116 28.965 1.00 14.16 376 GLY A CA 1
ATOM 2079 C C . GLY A 1 376 ? 76.992 23.522 29.263 1.00 16.90 376 GLY A C 1
ATOM 2080 O O . GLY A 1 376 ? 77.568 24.269 30.054 1.00 14.12 376 GLY A O 1
ATOM 2081 N N . GLN A 1 377 ? 75.882 23.858 28.609 1.00 17.43 377 GLN A N 1
ATOM 2082 C CA . GLN A 1 377 ? 75.211 25.139 28.770 1.00 15.10 377 GLN A CA 1
ATOM 2083 C C . GLN A 1 377 ? 74.833 25.369 30.217 1.00 16.24 377 GLN A C 1
ATOM 2084 O O . GLN A 1 377 ? 74.775 26.516 30.670 1.00 16.07 377 GLN A O 1
ATOM 2090 N N . GLY A 1 378 ? 74.581 24.277 30.947 1.00 18.06 378 GLY A N 1
ATOM 2091 C CA . GLY A 1 378 ? 74.210 24.385 32.357 1.00 15.43 378 GLY A CA 1
ATOM 2092 C C . GLY A 1 378 ? 75.200 25.147 33.237 1.00 18.83 378 GLY A C 1
ATOM 2093 O O . GLY A 1 378 ? 74.844 25.604 34.333 1.00 17.86 378 GLY A O 1
ATOM 2094 N N . GLU A 1 379 ? 76.435 25.318 32.764 1.00 17.01 379 GLU A N 1
ATOM 2095 C CA . GLU A 1 379 ? 77.437 26.052 33.534 1.00 16.24 379 GLU A CA 1
ATOM 2096 C C . GLU A 1 379 ? 77.218 27.580 33.532 1.00 20.24 379 GLU A C 1
ATOM 2097 O O . GLU A 1 379 ? 77.562 28.252 34.506 1.00 21.53 379 GLU A O 1
ATOM 2103 N N . LEU A 1 380 ? 76.653 28.127 32.453 1.00 16.39 380 LEU A N 1
ATOM 2104 C CA . LEU A 1 380 ? 76.508 29.578 32.337 1.00 15.73 380 LEU A CA 1
ATOM 2105 C C . LEU A 1 380 ? 75.749 30.327 33.444 1.00 16.85 380 LEU A C 1
ATOM 2106 O O . LEU A 1 380 ? 76.222 31.346 33.942 1.00 16.60 380 LEU A O 1
ATOM 2111 N N . PRO A 1 381 ? 74.565 29.838 33.836 1.00 13.45 381 PRO A N 1
ATOM 2112 C CA . PRO A 1 381 ? 73.823 30.524 34.894 1.00 14.95 381 PRO A CA 1
ATOM 2113 C C . PRO A 1 381 ? 74.690 30.569 36.168 1.00 17.22 381 PRO A C 1
ATOM 2114 O O . PRO A 1 381 ? 74.734 31.581 36.865 1.00 18.04 381 PRO A O 1
ATOM 2118 N N . GLN A 1 382 ? 75.385 29.459 36.466 1.00 18.15 382 GLN A N 1
ATOM 2119 C CA . GLN A 1 382 ? 76.225 29.425 37.653 1.00 17.00 382 GLN A CA 1
ATOM 2120 C C . GLN A 1 382 ? 77.381 30.430 37.558 1.00 20.24 382 GLN A C 1
ATOM 2121 O O . GLN A 1 382 ? 77.873 30.930 38.576 1.00 21.99 382 GLN A O 1
ATOM 2127 N N . CYS A 1 383 ? 77.822 30.714 36.339 1.00 17.89 383 CYS A N 1
ATOM 2128 C CA . CYS A 1 383 ? 78.917 31.663 36.143 1.00 17.31 383 CYS A CA 1
ATOM 2129 C C . CYS A 1 383 ? 78.446 33.048 36.535 1.00 15.05 383 CYS A C 1
ATOM 2130 O O . CYS A 1 383 ? 79.165 33.801 37.167 1.00 14.95 383 CYS A O 1
ATOM 2133 N N . PHE A 1 384 ? 77.228 33.402 36.164 1.00 15.86 384 PHE A N 1
ATOM 2134 C CA . PHE A 1 384 ? 76.766 34.729 36.522 1.00 13.64 384 PHE A CA 1
ATOM 2135 C C . PHE A 1 384 ? 76.392 34.812 38.010 1.00 14.99 384 PHE A C 1
ATOM 2136 O O . PHE A 1 384 ? 76.598 35.852 38.654 1.00 17.55 384 PHE A O 1
ATOM 2144 N N . CYS A 1 385 ? 75.889 33.707 38.568 1.00 15.50 385 CYS A N 1
ATOM 2145 C CA . CYS A 1 385 ? 75.550 33.691 39.996 1.00 14.39 385 CYS A CA 1
ATOM 2146 C C . CYS A 1 385 ? 76.816 33.890 40.823 1.00 14.82 385 CYS A C 1
ATOM 2147 O O . CYS A 1 385 ? 76.780 34.500 41.884 1.00 16.49 385 CYS A O 1
ATOM 2150 N N . ARG A 1 386 ? 77.951 33.392 40.333 1.00 18.80 386 ARG A N 1
ATOM 2151 C CA . ARG A 1 386 ? 79.185 33.568 41.083 1.00 16.44 386 ARG A CA 1
ATOM 2152 C C . ARG A 1 386 ? 79.531 35.045 41.116 1.00 15.08 386 ARG A C 1
ATOM 2153 O O . ARG A 1 386 ? 79.906 35.576 42.158 1.00 17.77 386 ARG A O 1
ATOM 2161 N N . MET A 1 387 ? 79.384 35.728 39.986 1.00 16.10 387 MET A N 1
ATOM 2162 C CA . MET A 1 387 ? 79.676 37.158 40.010 1.00 16.55 387 MET A CA 1
ATOM 2163 C C . MET A 1 387 ? 78.760 37.830 41.054 1.00 13.30 387 MET A C 1
ATOM 2164 O O . MET A 1 387 ? 79.189 38.696 41.817 1.00 14.82 387 MET A O 1
ATOM 2169 N N . CYS A 1 388 ? 77.487 37.442 41.064 1.00 16.68 388 CYS A N 1
ATOM 2170 C CA . CYS A 1 388 ? 76.558 38.004 42.023 1.00 16.46 388 CYS A CA 1
ATOM 2171 C C . CYS A 1 388 ? 77.075 37.750 43.449 1.00 19.26 388 CYS A C 1
ATOM 2172 O O . CYS A 1 388 ? 77.160 38.671 44.261 1.00 15.46 388 CYS A O 1
ATOM 2175 N N . ALA A 1 389 ? 77.443 36.500 43.728 1.00 19.75 389 ALA A N 1
ATOM 2176 C CA . ALA A 1 389 ? 77.979 36.127 45.028 1.00 21.45 389 ALA A CA 1
ATOM 2177 C C . ALA A 1 389 ? 79.254 36.921 45.345 1.00 23.19 389 ALA A C 1
ATOM 2178 O O . ALA A 1 389 ? 79.391 37.458 46.431 1.00 18.50 389 ALA A O 1
ATOM 2180 N N . VAL A 1 390 ? 80.173 37.020 44.388 1.00 22.47 390 VAL A N 1
ATOM 2181 C CA . VAL A 1 390 ? 81.420 37.736 44.654 1.00 20.17 390 VAL A CA 1
ATOM 2182 C C . VAL A 1 390 ? 81.203 39.179 45.157 1.00 23.46 390 VAL A C 1
ATOM 2183 O O . VAL A 1 390 ? 81.960 39.673 45.987 1.00 18.19 390 VAL A O 1
ATOM 2187 N N . PHE A 1 391 ? 80.160 39.841 44.672 1.00 22.21 391 PHE A N 1
ATOM 2188 C CA . PHE A 1 391 ? 79.888 41.201 45.096 1.00 19.44 391 PHE A CA 1
ATOM 2189 C C . PHE A 1 391 ? 78.882 41.293 46.264 1.00 22.17 391 PHE A C 1
ATOM 2190 O O . PHE A 1 391 ? 78.205 42.307 46.443 1.00 20.17 391 PHE A O 1
ATOM 2198 N N . GLY A 1 392 ? 78.791 40.212 47.034 1.00 24.25 392 GLY A N 1
ATOM 2199 C CA . GLY A 1 392 ? 77.928 40.233 48.199 1.00 21.64 392 GLY A CA 1
ATOM 2200 C C . GLY A 1 392 ? 76.526 39.671 48.084 1.00 20.70 392 GLY A C 1
ATOM 2201 O O . GLY A 1 392 ? 75.777 39.714 49.056 1.00 19.75 392 GLY A O 1
ATOM 2202 N N . GLY A 1 393 ? 76.145 39.179 46.910 1.00 15.00 393 GLY A N 1
ATOM 2203 C CA . GLY A 1 393 ? 74.825 38.604 46.792 1.00 14.87 393 GLY A CA 1
ATOM 2204 C C . GLY A 1 393 ? 74.716 37.401 47.733 1.00 19.53 393 GLY A C 1
ATOM 2205 O O . GLY A 1 393 ? 75.696 36.664 47.937 1.00 15.97 393 GLY A O 1
ATOM 2206 N N . ILE A 1 394 ? 73.537 37.188 48.308 1.00 18.10 394 ILE A N 1
ATOM 2207 C CA . ILE A 1 394 ? 73.337 36.050 49.199 1.00 17.15 394 ILE A CA 1
ATOM 2208 C C . ILE A 1 394 ? 72.522 34.962 48.494 1.00 19.03 394 ILE A C 1
ATOM 2209 O O . ILE A 1 394 ? 71.460 35.243 47.920 1.00 20.90 394 ILE A O 1
ATOM 2214 N N . TYR A 1 395 ? 73.029 33.724 48.580 1.00 16.27 395 TYR A N 1
ATOM 2215 C CA . TYR A 1 395 ? 72.440 32.569 47.901 1.00 19.04 395 TYR A CA 1
ATOM 2216 C C . TYR A 1 395 ? 71.763 31.503 48.783 1.00 19.06 395 TYR A C 1
ATOM 2217 O O . TYR A 1 395 ? 72.359 31.026 49.742 1.00 17.92 395 TYR A O 1
ATOM 2226 N N . CYS A 1 396 ? 70.498 31.126 48.438 1.00 20.31 396 CYS A N 1
ATOM 2227 C CA . CYS A 1 396 ? 69.783 30.063 49.156 1.00 19.63 396 CYS A CA 1
ATOM 2228 C C . CYS A 1 396 ? 69.115 29.092 48.216 1.00 19.72 396 CYS A C 1
ATOM 2229 O O . CYS A 1 396 ? 68.055 29.393 47.664 1.00 21.86 396 CYS A O 1
ATOM 2232 N N . LEU A 1 397 ? 69.716 27.934 48.000 1.00 19.95 397 LEU A N 1
ATOM 2233 C CA . LEU A 1 397 ? 69.038 26.938 47.175 1.00 16.95 397 LEU A CA 1
ATOM 2234 C C . LEU A 1 397 ? 68.026 26.277 48.130 1.00 18.06 397 LEU A C 1
ATOM 2235 O O . LEU A 1 397 ? 68.008 26.585 49.331 1.00 15.00 397 LEU A O 1
ATOM 2240 N N . ARG A 1 398 ? 67.199 25.379 47.610 1.00 16.04 398 ARG A N 1
ATOM 2241 C CA . ARG A 1 398 ? 66.228 24.667 48.447 1.00 24.42 398 ARG A CA 1
ATOM 2242 C C . ARG A 1 398 ? 65.471 25.661 49.341 1.00 24.17 398 ARG A C 1
ATOM 2243 O O . ARG A 1 398 ? 65.233 25.396 50.528 1.00 24.98 398 ARG A O 1
ATOM 2251 N N . HIS A 1 399 ? 65.098 26.800 48.766 1.00 21.17 399 HIS A N 1
ATOM 2252 C CA . HIS A 1 399 ? 64.424 27.853 49.522 1.00 20.1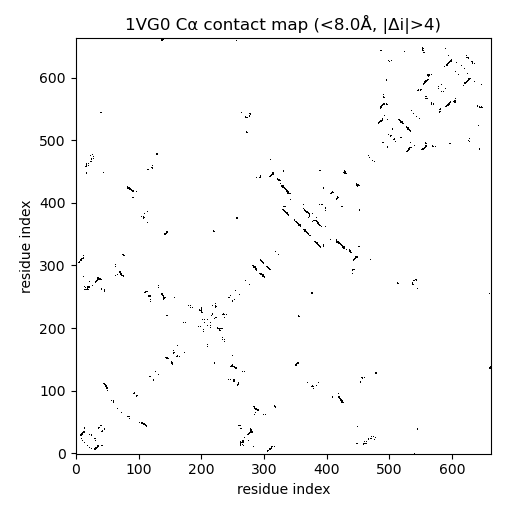2 399 HIS A CA 1
ATOM 2253 C C . HIS A 1 399 ? 63.369 28.525 48.662 1.00 22.52 399 HIS A C 1
ATOM 2254 O O . HIS A 1 399 ? 63.673 29.367 47.829 1.00 26.54 399 HIS A O 1
ATOM 2261 N N . SER A 1 400 ? 62.118 28.151 48.850 1.00 20.49 400 SER A N 1
ATOM 2262 C CA . SER A 1 400 ? 61.064 28.753 48.051 1.00 23.88 400 SER A CA 1
ATOM 2263 C C . SER A 1 400 ? 60.418 29.924 48.751 1.00 21.50 400 SER A C 1
ATOM 2264 O O . SER A 1 400 ? 60.683 30.214 49.924 1.00 24.26 400 SER A O 1
ATOM 2267 N N . VAL A 1 401 ? 59.583 30.616 47.999 1.00 22.17 401 VAL A N 1
ATOM 2268 C CA . VAL A 1 401 ? 58.870 31.776 48.486 1.00 18.85 401 VAL A CA 1
ATOM 2269 C C . VAL A 1 401 ? 57.391 31.455 48.383 1.00 22.36 401 VAL A C 1
ATOM 2270 O O . VAL A 1 401 ? 56.927 30.963 47.355 1.00 23.30 401 VAL A O 1
ATOM 2274 N N . GLN A 1 402 ? 56.651 31.739 49.447 1.00 22.16 402 GLN A N 1
ATOM 2275 C CA . GLN A 1 402 ? 55.225 31.432 49.475 1.00 25.28 402 GLN A CA 1
ATOM 2276 C C . GLN A 1 402 ? 54.336 32.476 48.804 1.00 21.74 402 GLN A C 1
ATOM 2277 O O . GLN A 1 402 ? 53.417 32.135 48.067 1.00 20.28 402 GLN A O 1
ATOM 2283 N N . CYS A 1 403 ? 54.606 33.743 49.085 1.00 20.61 403 CYS A N 1
ATOM 2284 C CA . CYS A 1 403 ? 53.816 34.820 48.520 1.00 22.60 403 CYS A CA 1
ATOM 2285 C C . CYS A 1 403 ? 54.529 36.155 48.548 1.00 22.90 403 CYS A C 1
ATOM 2286 O O . CYS A 1 403 ? 55.533 36.343 49.255 1.00 19.81 403 CYS A O 1
ATOM 2289 N N . LEU A 1 404 ? 53.965 37.086 47.788 1.00 22.91 404 LEU A N 1
ATOM 2290 C CA . LEU A 1 404 ? 54.442 38.460 47.717 1.00 24.67 404 LEU A CA 1
ATOM 2291 C C . LEU A 1 404 ? 53.491 39.242 48.629 1.00 24.91 404 LEU A C 1
ATOM 2292 O O . LEU A 1 404 ? 52.309 38.911 48.738 1.00 27.71 404 LEU A O 1
ATOM 2297 N N . VAL A 1 405 ? 54.009 40.265 49.293 1.00 27.40 405 VAL A N 1
ATOM 2298 C CA . VAL A 1 405 ? 53.196 41.114 50.161 1.00 24.58 405 VAL A CA 1
ATOM 2299 C C . VAL A 1 405 ? 53.081 42.462 49.455 1.00 24.71 405 VAL A C 1
ATOM 2300 O O . VAL A 1 405 ? 54.078 43.157 49.211 1.00 26.19 405 VAL A O 1
ATOM 2304 N N . VAL A 1 406 ? 51.850 42.823 49.119 1.00 26.93 406 VAL A N 1
ATOM 2305 C CA . VAL A 1 406 ? 51.598 44.058 48.406 1.00 26.98 406 VAL A CA 1
ATOM 2306 C C . VAL A 1 406 ? 50.852 45.072 49.241 1.00 26.68 406 VAL A C 1
ATOM 2307 O O . VAL A 1 406 ? 49.850 44.746 49.873 1.00 29.62 406 VAL A O 1
ATOM 2311 N N . ASP A 1 407 ? 51.358 46.298 49.243 1.00 28.75 407 ASP A N 1
ATOM 2312 C CA . ASP A 1 407 ? 50.719 47.395 49.959 1.00 35.21 407 ASP A CA 1
ATOM 2313 C C . ASP A 1 407 ? 49.393 47.573 49.229 1.00 37.22 407 ASP A C 1
ATOM 2314 O O . ASP A 1 407 ? 49.370 47.800 48.022 1.00 35.34 407 ASP A O 1
ATOM 2319 N N . LYS A 1 408 ? 48.284 47.440 49.948 1.00 39.92 408 LYS A N 1
ATOM 2320 C CA . LYS A 1 408 ? 46.989 47.560 49.298 1.00 44.23 408 LYS A CA 1
ATOM 2321 C C . LYS A 1 408 ? 46.820 48.961 48.736 1.00 46.96 408 LYS A C 1
ATOM 2322 O O . LYS A 1 408 ? 46.200 49.139 47.688 1.00 45.06 408 LYS A O 1
ATOM 2328 N N . GLU A 1 409 ? 47.400 49.948 49.420 1.00 48.61 409 GLU A N 1
ATOM 2329 C CA . GLU A 1 409 ? 47.291 51.335 48.980 1.00 52.77 409 GLU A CA 1
ATOM 2330 C C . GLU A 1 409 ? 48.212 51.675 47.804 1.00 52.47 409 GLU A C 1
ATOM 2331 O O . GLU A 1 409 ? 47.721 51.877 46.689 1.00 57.85 409 GLU A O 1
ATOM 2337 N N . SER A 1 410 ? 49.527 51.740 48.043 1.00 47.05 410 SER A N 1
ATOM 2338 C CA . SER A 1 410 ? 50.484 52.071 46.981 1.00 40.11 410 SER A CA 1
ATOM 2339 C C . SER A 1 410 ? 50.495 51.057 45.840 1.00 37.45 410 SER A C 1
ATOM 2340 O O . SER A 1 410 ? 50.873 51.400 44.726 1.00 39.82 410 SER A O 1
ATOM 2343 N N . ARG A 1 411 ? 50.092 49.814 46.110 1.00 34.55 411 ARG A N 1
ATOM 2344 C CA . ARG A 1 411 ? 50.039 48.782 45.071 1.00 32.48 411 ARG A CA 1
ATOM 2345 C C . ARG A 1 411 ? 51.408 48.174 44.763 1.00 28.65 411 ARG A C 1
ATOM 2346 O O . ARG A 1 411 ? 51.545 47.286 43.918 1.00 29.97 411 ARG A O 1
ATOM 2354 N N . LYS A 1 412 ? 52.419 48.652 45.470 1.00 29.93 412 LYS A N 1
ATOM 2355 C CA . LYS A 1 412 ? 53.775 48.169 45.265 1.00 28.26 412 LYS A CA 1
ATOM 2356 C C . LYS A 1 412 ? 54.074 46.979 46.124 1.00 26.38 412 LYS A C 1
ATOM 2357 O O . LYS A 1 412 ? 53.535 46.855 47.215 1.00 26.15 412 LYS A O 1
ATOM 2363 N N . CYS A 1 413 ? 54.895 46.073 45.614 1.00 22.68 413 CYS A N 1
ATOM 2364 C CA . CYS A 1 413 ? 55.245 44.908 46.391 1.00 21.78 413 CYS A CA 1
ATOM 2365 C C . CYS A 1 413 ? 56.177 45.385 47.493 1.00 18.50 413 CYS A C 1
ATOM 2366 O O . CYS A 1 413 ? 57.110 46.144 47.238 1.00 20.53 413 CYS A O 1
ATOM 2369 N N . LYS A 1 414 ? 55.913 44.956 48.720 1.00 18.94 414 LYS A N 1
ATOM 2370 C CA . LYS A 1 414 ? 56.733 45.378 49.867 1.00 23.93 414 LYS A CA 1
ATOM 2371 C C . LYS A 1 414 ? 57.723 44.312 50.328 1.00 20.61 414 LYS A C 1
ATOM 2372 O O . LYS A 1 414 ? 58.818 44.616 50.794 1.00 21.73 414 LYS A O 1
ATOM 2378 N N . ALA A 1 415 ? 57.321 43.059 50.216 1.00 23.57 415 ALA A N 1
ATOM 2379 C CA . ALA A 1 415 ? 58.174 41.989 50.706 1.00 23.73 415 ALA A CA 1
ATOM 2380 C C . ALA A 1 415 ? 57.666 40.668 50.214 1.00 21.96 415 ALA A C 1
ATOM 2381 O O . ALA A 1 415 ? 56.667 40.582 49.495 1.00 20.44 415 ALA A O 1
ATOM 2383 N N . VAL A 1 416 ? 58.383 39.615 50.602 1.00 18.43 416 VAL A N 1
ATOM 2384 C CA . VAL A 1 416 ? 58.004 38.252 50.344 1.00 18.24 416 VAL A CA 1
ATOM 2385 C C . VAL A 1 416 ? 57.900 37.565 51.683 1.00 18.41 416 VAL A C 1
ATOM 2386 O O . VAL A 1 416 ? 58.452 38.033 52.665 1.00 20.47 416 VAL A O 1
ATOM 2390 N N . ILE A 1 417 ? 57.205 36.446 51.707 1.00 20.25 417 ILE A N 1
ATOM 2391 C CA . ILE A 1 417 ? 57.122 35.584 52.887 1.00 22.79 417 ILE A CA 1
ATOM 2392 C C . ILE A 1 417 ? 57.640 34.256 52.366 1.00 24.89 417 ILE A C 1
ATOM 2393 O O . ILE A 1 417 ? 57.024 33.652 51.496 1.00 23.61 417 ILE A O 1
ATOM 2398 N N . ASP A 1 418 ? 58.776 33.792 52.897 1.00 22.78 418 ASP A N 1
ATOM 2399 C CA . ASP A 1 418 ? 59.318 32.530 52.378 1.00 22.50 418 ASP A CA 1
ATOM 2400 C C . ASP A 1 418 ? 58.677 31.296 52.992 1.00 23.73 418 ASP A C 1
ATOM 2401 O O . ASP A 1 418 ? 57.761 31.413 53.805 1.00 24.38 418 ASP A O 1
ATOM 2406 N N . GLN A 1 419 ? 59.132 30.116 52.594 1.00 25.72 419 GLN A N 1
ATOM 2407 C CA . GLN A 1 419 ? 58.558 28.843 53.039 1.00 28.57 419 GLN A CA 1
ATOM 2408 C C . GLN A 1 419 ? 58.689 28.581 54.530 1.00 29.60 419 GLN A C 1
ATOM 2409 O O . GLN A 1 419 ? 58.049 27.664 55.044 1.00 31.54 419 GLN A O 1
ATOM 2415 N N . PHE A 1 420 ? 59.504 29.378 55.215 1.00 26.55 420 PHE A N 1
ATOM 2416 C CA . PHE A 1 420 ? 59.678 29.235 56.655 1.00 27.84 420 PHE A CA 1
ATOM 2417 C C . PHE A 1 420 ? 58.936 30.343 57.390 1.00 28.19 420 PHE A C 1
ATOM 2418 O O . PHE A 1 420 ? 59.128 30.545 58.586 1.00 26.96 420 PHE A O 1
ATOM 2426 N N . GLY A 1 421 ? 58.085 31.062 56.665 1.00 24.36 421 GLY A N 1
ATOM 2427 C CA . GLY A 1 421 ? 57.327 32.130 57.278 1.00 23.88 421 GLY A CA 1
ATOM 2428 C C . GLY A 1 421 ? 58.125 33.385 57.568 1.00 23.92 421 GLY A C 1
ATOM 2429 O O . GLY A 1 421 ? 57.671 34.242 58.316 1.00 23.48 421 GLY A O 1
ATOM 2430 N N . GLN A 1 422 ? 59.322 33.507 57.021 1.00 24.84 422 GLN A N 1
ATOM 2431 C CA . GLN A 1 422 ? 60.087 34.725 57.254 1.00 22.10 422 GLN A CA 1
ATOM 2432 C C . GLN A 1 422 ? 59.649 35.793 56.236 1.00 23.30 422 GLN A C 1
ATOM 2433 O O . GLN A 1 422 ? 59.511 35.530 55.022 1.00 20.28 422 GLN A O 1
ATOM 2439 N N . ARG A 1 423 ? 59.409 36.990 56.748 1.00 23.41 423 ARG A N 1
ATOM 2440 C CA . ARG A 1 423 ? 58.999 38.106 55.920 1.00 27.39 423 ARG A CA 1
ATOM 2441 C C . ARG A 1 423 ? 60.262 38.878 55.574 1.00 26.97 423 ARG A C 1
ATOM 2442 O O . ARG A 1 423 ? 60.983 39.344 56.451 1.00 26.67 423 ARG A O 1
ATOM 2450 N N . ILE A 1 424 ? 60.544 38.975 54.281 1.00 23.99 424 ILE A N 1
ATOM 2451 C CA . ILE A 1 424 ? 61.731 39.673 53.848 1.00 23.07 424 ILE A CA 1
ATOM 2452 C C . ILE A 1 424 ? 61.392 40.843 52.964 1.00 21.12 424 ILE A C 1
ATOM 2453 O O . ILE A 1 424 ? 60.680 40.708 51.968 1.00 20.74 424 ILE A O 1
ATOM 2458 N N . ILE A 1 425 ? 61.936 41.990 53.341 1.00 22.45 425 ILE A N 1
ATOM 2459 C CA . ILE A 1 425 ? 61.717 43.249 52.632 1.00 24.68 425 ILE A CA 1
ATOM 2460 C C . ILE A 1 425 ? 62.683 43.466 51.457 1.00 22.37 425 ILE A C 1
ATOM 2461 O O . ILE A 1 425 ? 63.851 43.046 51.507 1.00 22.71 425 ILE A O 1
ATOM 2466 N N . SER A 1 426 ? 62.186 44.126 50.410 1.00 18.83 426 SER A N 1
ATOM 2467 C CA . SER A 1 426 ? 63.002 44.467 49.245 1.00 19.60 426 SER A CA 1
ATOM 2468 C C . SER A 1 426 ? 62.387 45.616 48.453 1.00 21.80 426 SER A C 1
ATOM 2469 O O . SER A 1 426 ? 61.212 45.899 48.620 1.00 21.96 426 SER A O 1
ATOM 2472 N N . LYS A 1 427 ? 63.180 46.264 47.586 1.00 20.85 427 LYS A N 1
ATOM 2473 C CA . LYS A 1 427 ? 62.683 47.359 46.762 1.00 20.92 427 LYS A CA 1
ATOM 2474 C C . LYS A 1 427 ? 62.258 46.806 45.435 1.00 20.01 427 LYS A C 1
ATOM 2475 O O . LYS A 1 427 ? 61.300 47.286 44.847 1.00 24.84 427 LYS A O 1
ATOM 2481 N N . HIS A 1 428 ? 62.969 45.786 44.968 1.00 19.68 428 HIS A N 1
ATOM 2482 C CA . HIS A 1 428 ? 62.681 45.172 43.671 1.00 18.25 428 HIS A CA 1
ATOM 2483 C C . HIS A 1 428 ? 62.587 43.665 43.789 1.00 14.07 428 HIS A C 1
ATOM 2484 O O . HIS A 1 428 ? 63.264 43.056 44.604 1.00 15.52 428 HIS A O 1
ATOM 2491 N N . PHE A 1 429 ? 61.734 43.073 42.968 1.00 14.86 429 PHE A N 1
ATOM 2492 C CA . PHE A 1 429 ? 61.510 41.630 43.022 1.00 14.72 429 PHE A CA 1
ATOM 2493 C C . PHE A 1 429 ? 61.514 41.088 41.612 1.00 17.77 429 PHE A C 1
ATOM 2494 O O . PHE A 1 429 ? 60.630 41.419 40.822 1.00 17.08 429 PHE A O 1
ATOM 2502 N N . ILE A 1 430 ? 62.508 40.263 41.296 1.00 19.36 430 ILE A N 1
ATOM 2503 C CA . ILE A 1 430 ? 62.603 39.655 39.970 1.00 16.40 430 ILE A CA 1
ATOM 2504 C C . ILE A 1 430 ? 62.161 38.194 40.079 1.00 18.84 430 ILE A C 1
ATOM 2505 O O . ILE A 1 430 ? 62.736 37.424 40.851 1.00 19.38 430 ILE A O 1
ATOM 2510 N N . ILE A 1 431 ? 61.138 37.821 39.314 1.00 19.05 431 ILE A N 1
ATOM 2511 C CA . ILE A 1 431 ? 60.574 36.470 39.370 1.00 14.58 431 ILE A CA 1
ATOM 2512 C C . ILE A 1 431 ? 60.507 35.783 37.990 1.00 19.16 431 ILE A C 1
ATOM 2513 O O . ILE A 1 431 ? 59.991 36.325 36.992 1.00 15.66 431 ILE A O 1
ATOM 2518 N N . GLU A 1 432 ? 61.048 34.582 37.933 1.00 17.17 432 GLU A N 1
ATOM 2519 C CA . GLU A 1 432 ? 61.011 33.840 36.695 1.00 14.46 432 GLU A CA 1
ATOM 2520 C C . GLU A 1 432 ? 59.573 33.319 36.570 1.00 15.93 432 GLU A C 1
ATOM 2521 O O . GLU A 1 432 ? 58.959 32.893 37.549 1.00 17.94 432 GLU A O 1
ATOM 2527 N N . ASP A 1 433 ? 59.039 33.397 35.357 1.00 15.77 433 ASP A N 1
ATOM 2528 C CA . ASP A 1 433 ? 57.671 33.001 35.047 1.00 16.58 433 ASP A CA 1
ATOM 2529 C C . ASP A 1 433 ? 57.099 31.713 35.685 1.00 20.16 433 ASP A C 1
ATOM 2530 O O . ASP A 1 433 ? 55.946 31.700 36.104 1.00 17.64 433 ASP A O 1
ATOM 2535 N N . SER A 1 434 ? 57.904 30.655 35.770 1.00 18.50 434 SER A N 1
ATOM 2536 C CA . SER A 1 434 ? 57.445 29.380 36.322 1.00 18.36 434 SER A CA 1
ATOM 2537 C C . SER A 1 434 ? 57.046 29.440 37.817 1.00 21.78 434 SER A C 1
ATOM 2538 O O . SER A 1 434 ? 56.344 28.567 38.320 1.00 21.86 434 SER A O 1
ATOM 2541 N N . TYR A 1 435 ? 57.493 30.478 38.519 1.00 22.55 435 TYR A N 1
ATOM 2542 C CA . TYR A 1 435 ? 57.153 30.654 39.927 1.00 18.55 435 TYR A CA 1
ATOM 2543 C C . TYR A 1 435 ? 55.866 31.450 40.138 1.00 18.41 435 TYR A C 1
ATOM 2544 O O . TYR A 1 435 ? 55.384 31.570 41.264 1.00 18.73 435 TYR A O 1
ATOM 2553 N N . LEU A 1 436 ? 55.301 31.995 39.065 1.00 19.59 436 LEU A N 1
ATOM 2554 C CA . LEU A 1 436 ? 54.053 32.739 39.216 1.00 23.68 436 LEU A CA 1
ATOM 2555 C C . LEU A 1 436 ? 52.883 31.733 39.228 1.00 24.47 436 LEU A C 1
ATOM 2556 O O . LEU A 1 436 ? 52.924 30.704 38.554 1.00 25.31 436 LEU A O 1
ATOM 2561 N N . SER A 1 437 ? 51.854 32.029 40.019 1.00 27.23 437 SER A N 1
ATOM 2562 C CA . SER A 1 437 ? 50.682 31.145 40.141 1.00 26.68 437 SER A CA 1
ATOM 2563 C C . SER A 1 437 ? 49.861 31.037 38.857 1.00 27.30 437 SER A C 1
ATOM 2564 O O . SER A 1 437 ? 49.973 31.897 37.954 1.00 25.69 437 SER A O 1
ATOM 2567 N N . GLU A 1 438 ? 49.041 29.981 38.762 1.00 27.38 438 GLU A N 1
ATOM 2568 C CA . GLU A 1 438 ? 48.195 29.807 37.589 1.00 29.37 438 GLU A CA 1
ATOM 2569 C C . GLU A 1 438 ? 47.213 30.956 37.517 1.00 28.00 438 GLU A C 1
ATOM 2570 O O . GLU A 1 438 ? 46.809 31.368 36.434 1.00 30.31 438 GLU A O 1
ATOM 2576 N N . ASN A 1 439 ? 46.845 31.497 38.670 1.00 26.41 439 ASN A N 1
ATOM 2577 C CA . ASN A 1 439 ? 45.918 32.609 38.665 1.00 27.59 439 ASN A CA 1
ATOM 2578 C C . ASN A 1 439 ? 46.606 33.839 38.062 1.00 26.41 439 ASN A C 1
ATOM 2579 O O . ASN A 1 439 ? 46.047 34.483 37.170 1.00 27.30 439 ASN A O 1
ATOM 2584 N N . THR A 1 440 ? 47.821 34.152 38.514 1.00 22.20 440 THR A N 1
ATOM 2585 C CA . THR A 1 440 ? 48.535 35.313 37.968 1.00 22.90 440 THR A CA 1
ATOM 2586 C C . THR A 1 440 ? 48.734 35.146 36.468 1.00 26.91 440 THR A C 1
ATOM 2587 O O . THR A 1 440 ? 48.737 36.132 35.714 1.00 26.80 440 THR A O 1
ATOM 2591 N N . CYS A 1 441 ? 48.867 33.893 36.028 1.00 23.69 441 CYS A N 1
ATOM 2592 C CA . CYS A 1 441 ? 49.108 33.628 34.613 1.00 22.27 441 CYS A CA 1
ATOM 2593 C C . CYS A 1 441 ? 47.913 33.133 33.804 1.00 22.40 441 CYS A C 1
ATOM 2594 O O . CYS A 1 441 ? 48.105 32.672 32.677 1.00 19.18 441 CYS A O 1
ATOM 2597 N N . SER A 1 442 ? 46.692 33.268 34.335 1.00 22.18 442 SER A N 1
ATOM 2598 C CA . SER A 1 442 ? 45.495 32.739 33.649 1.00 22.89 442 SER A CA 1
ATOM 2599 C C . SER A 1 442 ? 45.238 33.167 32.202 1.00 24.53 442 SER A C 1
ATOM 2600 O O . SER A 1 442 ? 44.610 32.434 31.445 1.00 26.00 442 SER A O 1
ATOM 2603 N N . ARG A 1 443 ? 45.743 34.328 31.803 1.00 26.94 443 ARG A N 1
ATOM 2604 C CA . ARG A 1 443 ? 45.524 34.809 30.451 1.00 27.08 443 ARG A CA 1
ATOM 2605 C C . ARG A 1 443 ? 46.711 34.600 29.519 1.00 28.59 443 ARG A C 1
ATOM 2606 O O . ARG A 1 443 ? 46.603 34.794 28.306 1.00 25.82 443 ARG A O 1
ATOM 2614 N N . VAL A 1 444 ? 47.842 34.192 30.069 1.00 26.88 444 VAL A N 1
ATOM 2615 C CA . VAL A 1 444 ? 49.034 34.033 29.243 1.00 24.66 444 VAL A CA 1
ATOM 2616 C C . VAL A 1 444 ? 48.951 32.866 28.251 1.00 26.62 444 VAL A C 1
ATOM 2617 O O . VAL A 1 444 ? 48.505 31.776 28.601 1.00 28.06 444 VAL A O 1
ATOM 2621 N N . GLN A 1 445 ? 49.384 33.108 27.018 1.00 27.02 445 GLN A N 1
ATOM 2622 C CA . GLN A 1 445 ? 49.414 32.067 26.006 1.00 30.05 445 GLN A CA 1
ATOM 2623 C C . GLN A 1 445 ? 50.906 31.752 25.768 1.00 27.03 445 GLN A C 1
ATOM 2624 O O . GLN A 1 445 ? 51.648 32.541 25.208 1.00 28.33 445 GLN A O 1
ATOM 2630 N N . TYR A 1 446 ? 51.301 30.565 26.194 1.00 24.64 446 TYR A N 1
ATOM 2631 C CA . TYR A 1 446 ? 52.690 30.144 26.075 1.00 22.62 446 TYR A CA 1
ATOM 2632 C C . TYR A 1 446 ? 52.882 29.416 24.773 1.00 22.88 446 TYR A C 1
ATOM 2633 O O . TYR A 1 446 ? 51.929 29.002 24.107 1.00 26.69 446 TYR A O 1
ATOM 2642 N N . ARG A 1 447 ? 54.131 29.258 24.398 1.00 21.34 447 ARG A N 1
ATOM 2643 C CA . ARG A 1 447 ? 54.481 28.481 23.230 1.00 20.01 447 ARG A CA 1
ATOM 2644 C C . ARG A 1 447 ? 55.163 27.293 23.850 1.00 16.93 447 ARG A C 1
ATOM 2645 O O . ARG A 1 447 ? 55.311 27.230 25.080 1.00 15.03 447 ARG A O 1
ATOM 2653 N N . GLN A 1 448 ? 55.561 26.344 23.026 1.00 18.94 448 GLN A N 1
ATOM 2654 C CA . GLN A 1 448 ? 56.232 25.161 23.524 1.00 22.93 448 GLN A CA 1
ATOM 2655 C C . GLN A 1 448 ? 57.443 24.841 22.680 1.00 21.40 448 GLN A C 1
ATOM 2656 O O . GLN A 1 448 ? 57.496 25.136 21.487 1.00 20.97 448 GLN A O 1
ATOM 2662 N N . ILE A 1 449 ? 58.433 24.224 23.305 1.00 19.53 449 ILE A N 1
ATOM 2663 C CA . ILE A 1 449 ? 59.658 23.814 22.657 1.00 16.52 449 ILE A CA 1
ATOM 2664 C C . ILE A 1 449 ? 59.751 22.287 22.702 1.00 17.17 449 ILE A C 1
ATOM 2665 O O . ILE A 1 449 ? 59.568 21.712 23.784 1.00 20.29 449 ILE A O 1
ATOM 2670 N N . SER A 1 450 ? 60.021 21.631 21.583 1.00 18.50 450 SER A N 1
ATOM 2671 C CA . SER A 1 450 ? 60.162 20.190 21.582 1.00 16.72 450 SER A CA 1
ATOM 2672 C C . SER A 1 450 ? 61.620 19.846 21.728 1.00 17.91 450 SER A C 1
ATOM 2673 O O . SER A 1 450 ? 62.480 20.350 21.002 1.00 19.34 450 SER A O 1
ATOM 2676 N N . ARG A 1 451 ? 61.926 18.976 22.674 1.00 20.04 451 ARG A N 1
ATOM 2677 C CA . ARG A 1 451 ? 63.312 18.613 22.935 1.00 18.11 451 ARG A CA 1
ATOM 2678 C C . ARG A 1 451 ? 63.513 17.109 22.966 1.00 17.26 451 ARG A C 1
ATOM 2679 O O . ARG A 1 451 ? 62.618 16.358 23.330 1.00 18.56 451 ARG A O 1
ATOM 2687 N N . ALA A 1 452 ? 64.699 16.671 22.576 1.00 17.60 452 ALA A N 1
ATOM 2688 C CA . ALA A 1 452 ? 65.040 15.259 22.680 1.00 17.35 452 ALA A CA 1
ATOM 2689 C C . ALA A 1 452 ? 66.524 15.206 23.057 1.00 21.56 452 ALA A C 1
ATOM 2690 O O . ALA A 1 452 ? 67.329 16.045 22.618 1.00 20.22 452 ALA A O 1
ATOM 2692 N N . VAL A 1 453 ? 66.870 14.254 23.884 1.00 20.32 453 VAL A N 1
ATOM 2693 C CA . VAL A 1 453 ? 68.250 14.017 24.321 1.00 19.06 453 VAL A CA 1
ATOM 2694 C C . VAL A 1 453 ? 68.572 12.569 24.029 1.00 20.79 453 VAL A C 1
ATOM 2695 O O . VAL A 1 453 ? 67.871 11.673 24.516 1.00 21.71 453 VAL A O 1
ATOM 2699 N N . LEU A 1 454 ? 69.617 12.331 23.249 1.00 19.48 454 LEU A N 1
ATOM 2700 C CA . LEU A 1 454 ? 70.021 10.982 22.879 1.00 16.56 454 LEU A CA 1
ATOM 2701 C C . LEU A 1 454 ? 71.425 10.636 23.331 1.00 14.99 454 LEU A C 1
ATOM 2702 O O . LEU A 1 454 ? 72.320 11.471 23.283 1.00 16.69 454 LEU A O 1
ATOM 2707 N N . ILE A 1 455 ? 71.609 9.431 23.790 1.00 18.52 455 ILE A N 1
ATOM 2708 C CA . ILE A 1 455 ? 72.905 8.882 24.108 1.00 19.49 455 ILE A CA 1
ATOM 2709 C C . ILE A 1 455 ? 73.154 7.912 22.961 1.00 21.67 455 ILE A C 1
ATOM 2710 O O . ILE A 1 455 ? 72.395 6.974 22.784 1.00 19.99 455 ILE A O 1
ATOM 2715 N N . THR A 1 456 ? 74.203 8.138 22.170 1.00 22.60 456 THR A N 1
ATOM 2716 C CA . THR A 1 456 ? 74.493 7.311 20.988 1.00 23.50 456 THR A CA 1
ATOM 2717 C C . THR A 1 456 ? 75.896 6.728 21.065 1.00 25.33 456 THR A C 1
ATOM 2718 O O . THR A 1 456 ? 76.697 7.138 21.918 1.00 26.87 456 THR A O 1
ATOM 2722 N N . ASP A 1 457 ? 76.214 5.772 20.191 1.00 24.80 457 ASP A N 1
ATOM 2723 C CA . ASP A 1 457 ? 77.540 5.165 20.230 1.00 25.73 457 ASP A CA 1
ATOM 2724 C C . ASP A 1 457 ? 78.425 5.471 19.014 1.00 27.22 457 ASP A C 1
ATOM 2725 O O . ASP A 1 457 ? 79.473 4.850 18.823 1.00 25.90 457 ASP A O 1
ATOM 2730 N N . GLY A 1 458 ? 78.016 6.441 18.200 1.00 25.44 458 GLY A N 1
ATOM 2731 C CA . GLY A 1 458 ? 78.813 6.798 17.039 1.00 17.88 458 GLY A CA 1
ATOM 2732 C C . GLY A 1 458 ? 78.299 8.093 16.442 1.00 26.43 458 GLY A C 1
ATOM 2733 O O . GLY A 1 458 ? 77.137 8.449 16.639 1.00 21.00 458 GLY A O 1
ATOM 2734 N N . SER A 1 459 ? 79.154 8.800 15.710 1.00 25.37 459 SER A N 1
ATOM 2735 C CA . SER A 1 459 ? 78.763 10.064 15.100 1.00 29.91 459 SER A CA 1
ATOM 2736 C C . SER A 1 459 ? 77.796 9.934 13.920 1.00 30.75 459 SER A C 1
ATOM 2737 O O . SER A 1 459 ? 77.735 8.895 13.257 1.00 34.67 459 SER A O 1
ATOM 2740 N N . VAL A 1 460 ? 77.036 10.987 13.654 1.00 28.71 460 VAL A N 1
ATOM 2741 C CA . VAL A 1 460 ? 76.130 10.938 12.512 1.00 30.81 460 VAL A CA 1
ATOM 2742 C C . VAL A 1 460 ? 76.934 11.024 11.218 1.00 31.50 460 VAL A C 1
ATOM 2743 O O . VAL A 1 460 ? 76.437 10.685 10.146 1.00 31.11 460 VAL A O 1
ATOM 2747 N N . LEU A 1 461 ? 78.176 11.495 11.321 1.00 30.71 461 LEU A N 1
ATOM 2748 C CA . LEU A 1 461 ? 79.068 11.561 10.165 1.00 27.51 461 LEU A CA 1
ATOM 2749 C C . LEU A 1 461 ? 80.407 11.033 10.626 1.00 28.56 461 LEU A C 1
ATOM 2750 O O . LEU A 1 461 ? 81.206 11.757 11.223 1.00 28.89 461 LEU A O 1
ATOM 2755 N N . ARG A 1 462 ? 80.650 9.757 10.344 1.00 34.52 462 ARG A N 1
ATOM 2756 C CA . ARG A 1 462 ? 81.879 9.095 10.770 1.00 39.11 462 ARG A CA 1
ATOM 2757 C C . ARG A 1 462 ? 83.111 9.594 10.056 1.00 40.66 462 ARG A C 1
ATOM 2758 O O . ARG A 1 462 ? 83.088 9.852 8.847 1.00 40.34 462 ARG A O 1
ATOM 2766 N N . THR A 1 463 ? 84.183 9.729 10.826 1.00 42.78 463 THR A N 1
ATOM 2767 C CA . THR A 1 463 ? 85.475 10.162 10.315 1.00 47.95 463 THR A CA 1
ATOM 2768 C C . THR A 1 463 ? 86.592 9.570 11.165 1.00 51.04 463 THR A C 1
ATOM 2769 O O . THR A 1 463 ? 86.339 8.896 12.174 1.00 52.11 463 THR A O 1
ATOM 2773 N N . ASP A 1 464 ? 87.824 9.805 10.728 1.00 53.69 464 ASP A N 1
ATOM 2774 C CA . ASP A 1 464 ? 89.004 9.332 11.441 1.00 57.69 464 ASP A CA 1
ATOM 2775 C C . ASP A 1 464 ? 88.967 10.002 12.821 1.00 59.17 464 ASP A C 1
ATOM 2776 O O . ASP A 1 464 ? 88.904 9.324 13.861 1.00 59.94 464 ASP A O 1
ATOM 2781 N N . ALA A 1 465 ? 88.989 11.340 12.801 1.00 58.76 465 ALA A N 1
ATOM 2782 C CA . ALA A 1 465 ? 88.937 12.181 13.999 1.00 54.80 465 ALA A CA 1
ATOM 2783 C C . ALA A 1 465 ? 87.513 12.099 14.546 1.00 53.64 465 ALA A C 1
ATOM 2784 O O . ALA A 1 465 ? 86.571 12.580 13.914 1.00 53.62 465 ALA A O 1
ATOM 2786 N N . ASP A 1 466 ? 87.362 11.489 15.718 1.00 52.43 466 ASP A N 1
ATOM 2787 C CA . ASP A 1 466 ? 86.048 11.305 16.334 1.00 52.80 466 ASP A CA 1
ATOM 2788 C C . ASP A 1 466 ? 85.523 12.467 17.195 1.00 49.77 466 ASP A C 1
ATOM 2789 O O . ASP A 1 466 ? 84.307 12.717 17.224 1.00 52.52 466 ASP A O 1
ATOM 2794 N N . GLN A 1 467 ? 86.424 13.178 17.873 1.00 41.95 467 GLN A N 1
ATOM 2795 C CA . GLN A 1 467 ? 86.037 14.299 18.728 1.00 35.22 467 GLN A CA 1
ATOM 2796 C C . GLN A 1 467 ? 85.568 15.534 17.943 1.00 33.09 467 GLN A C 1
ATOM 2797 O O . GLN A 1 467 ? 86.186 16.586 17.996 1.00 34.28 467 GLN A O 1
ATOM 2803 N N . GLN A 1 468 ? 84.480 15.384 17.196 1.00 27.11 468 GLN A N 1
ATOM 2804 C CA . GLN A 1 468 ? 83.905 16.478 16.430 1.00 30.11 468 GLN A CA 1
ATOM 2805 C C . GLN A 1 468 ? 82.671 16.973 17.172 1.00 29.60 468 GLN A C 1
ATOM 2806 O O . GLN A 1 468 ? 81.935 16.188 17.770 1.00 27.51 468 GLN A O 1
ATOM 2812 N N . VAL A 1 469 ? 82.445 18.243 17.130 1.00 27.15 469 VAL A N 1
ATOM 2813 C CA . VAL A 1 469 ? 81.286 18.836 17.702 1.00 23.64 469 VAL A CA 1
ATOM 2814 C C . VAL A 1 469 ? 80.543 19.423 16.522 1.00 20.76 469 VAL A C 1
ATOM 2815 O O . VAL A 1 469 ? 81.072 20.330 15.879 1.00 21.35 469 VAL A O 1
ATOM 2819 N N . SER A 1 470 ? 79.337 18.950 16.230 1.00 20.68 470 SER A N 1
ATOM 2820 C CA . SER A 1 470 ? 78.634 19.381 15.032 1.00 19.48 470 SER A CA 1
ATOM 2821 C C . SER A 1 470 ? 77.190 19.837 15.199 1.00 21.31 470 SER A C 1
ATOM 2822 O O . SER A 1 470 ? 76.508 19.488 16.161 1.00 17.51 470 SER A O 1
ATOM 2825 N N . ILE A 1 471 ? 76.737 20.621 14.229 1.00 18.98 471 ILE A N 1
ATOM 2826 C CA . ILE A 1 471 ? 75.363 21.062 14.203 1.00 20.07 471 ILE A CA 1
ATOM 2827 C C . ILE A 1 471 ? 74.821 20.665 12.821 1.00 21.34 471 ILE A C 1
ATOM 2828 O O . ILE A 1 471 ? 75.399 20.980 11.776 1.00 25.20 471 ILE A O 1
ATOM 2833 N N . LEU A 1 472 ? 73.733 19.911 12.841 1.00 19.64 472 LEU A N 1
ATOM 2834 C CA . LEU A 1 472 ? 73.080 19.432 11.647 1.00 18.82 472 LEU A CA 1
ATOM 2835 C C . LEU A 1 472 ? 71.689 20.035 11.636 1.00 22.73 472 LEU A C 1
ATOM 2836 O O . LEU A 1 472 ? 70.977 19.999 12.647 1.00 24.90 472 LEU A O 1
ATOM 2841 N N . THR A 1 473 ? 71.297 20.607 10.510 1.00 20.44 473 THR A N 1
ATOM 2842 C CA . THR A 1 473 ? 69.971 21.191 10.411 1.00 19.09 473 THR A CA 1
ATOM 2843 C C . THR A 1 473 ? 69.085 20.219 9.622 1.00 21.44 473 THR A C 1
ATOM 2844 O O . THR A 1 473 ? 69.549 19.584 8.666 1.00 23.50 473 THR A O 1
ATOM 2848 N N . VAL A 1 474 ? 67.835 20.056 10.051 1.00 19.54 474 VAL A N 1
ATOM 2849 C CA . VAL A 1 474 ? 66.923 19.156 9.358 1.00 22.74 474 VAL A CA 1
ATOM 2850 C C . VAL A 1 474 ? 65.661 19.935 9.053 1.00 25.04 474 VAL A C 1
ATOM 2851 O O . VAL A 1 474 ? 64.817 20.139 9.908 1.00 25.14 474 VAL A O 1
ATOM 2855 N N . PRO A 1 475 ? 65.533 20.408 7.813 1.00 30.88 475 PRO A N 1
ATOM 2856 C CA . PRO A 1 475 ? 64.357 21.183 7.396 1.00 30.27 475 PRO A CA 1
ATOM 2857 C C . PRO A 1 475 ? 63.104 20.347 7.547 1.00 29.66 475 PRO A C 1
ATOM 2858 O O . PRO A 1 475 ? 63.166 19.121 7.503 1.00 28.76 475 PRO A O 1
ATOM 2862 N N . ALA A 1 476 ? 61.969 21.009 7.744 1.00 29.68 476 ALA A N 1
ATOM 2863 C CA . ALA A 1 476 ? 60.705 20.298 7.874 1.00 34.85 476 ALA A CA 1
ATOM 2864 C C . ALA A 1 476 ? 60.433 19.470 6.598 1.00 36.54 476 ALA A C 1
ATOM 2865 O O . ALA A 1 476 ? 60.713 19.921 5.487 1.00 35.48 476 ALA A O 1
ATOM 2867 N N . GLU A 1 477 ? 59.897 18.263 6.733 1.00 42.45 477 GLU A N 1
ATOM 2868 C CA . GLU A 1 477 ? 59.632 17.491 5.513 1.00 49.26 477 GLU A CA 1
ATOM 2869 C C . GLU A 1 477 ? 58.426 18.099 4.811 1.00 47.78 477 GLU A C 1
ATOM 2870 O O . GLU A 1 477 ? 58.445 18.316 3.601 1.00 47.64 477 GLU A O 1
ATOM 2876 N N . GLU A 1 478 ? 57.384 18.383 5.585 1.00 46.04 478 GLU A N 1
ATOM 2877 C CA . GLU A 1 478 ? 56.167 18.955 5.030 1.00 46.02 478 GLU A CA 1
ATOM 2878 C C . GLU A 1 478 ? 55.737 20.220 5.740 1.00 40.28 478 GLU A C 1
ATOM 2879 O O . GLU A 1 478 ? 55.967 20.359 6.925 1.00 38.77 478 GLU A O 1
ATOM 2885 N N . PRO A 1 479 ? 55.088 21.157 5.023 1.00 41.21 479 PRO A N 1
ATOM 2886 C CA . PRO A 1 479 ? 54.664 22.387 5.707 1.00 40.00 479 PRO A CA 1
ATOM 2887 C C . PRO A 1 479 ? 53.750 22.086 6.884 1.00 34.83 479 PRO A C 1
ATOM 2888 O O . PRO A 1 479 ? 53.021 21.097 6.891 1.00 32.13 479 PRO A O 1
ATOM 2892 N N . GLY A 1 480 ? 53.798 22.937 7.895 1.00 33.00 480 GLY A N 1
ATOM 2893 C CA . GLY A 1 480 ? 52.981 22.681 9.060 1.00 32.94 480 GLY A CA 1
ATOM 2894 C C . GLY A 1 480 ? 53.877 22.378 10.252 1.00 34.87 480 GLY A C 1
ATOM 2895 O O . GLY A 1 480 ? 53.474 22.601 11.396 1.00 38.59 480 GLY A O 1
ATOM 2896 N N . SER A 1 481 ? 55.079 21.853 10.001 1.00 28.31 481 SER A N 1
ATOM 2897 C CA . SER A 1 481 ? 55.998 21.579 11.096 1.00 29.94 481 SER A CA 1
ATOM 2898 C C . SER A 1 481 ? 57.209 22.500 11.002 1.00 28.53 481 SER A C 1
ATOM 2899 O O . SER A 1 481 ? 57.437 23.151 9.975 1.00 28.70 481 SER A O 1
ATOM 2902 N N . PHE A 1 482 ? 57.986 22.568 12.076 1.00 25.01 482 PHE A N 1
ATOM 2903 C CA . PHE A 1 482 ? 59.144 23.449 12.098 1.00 22.65 482 PHE A CA 1
ATOM 2904 C C . PHE A 1 482 ? 60.443 22.743 11.834 1.00 23.94 482 PHE A C 1
ATOM 2905 O O . PHE A 1 482 ? 60.538 21.518 11.979 1.00 24.51 482 PHE A O 1
ATOM 2913 N N . ALA A 1 483 ? 61.452 23.529 11.462 1.00 20.38 483 ALA A N 1
ATOM 2914 C CA . ALA A 1 483 ? 62.773 22.995 11.167 1.00 22.25 483 ALA A CA 1
ATOM 2915 C C . ALA A 1 483 ? 63.386 22.439 12.460 1.00 23.45 483 ALA A C 1
ATOM 2916 O O . ALA A 1 483 ? 63.148 22.961 13.547 1.00 21.45 483 ALA A O 1
ATOM 2918 N N . VAL A 1 484 ? 64.189 21.389 12.328 1.00 24.78 484 VAL A N 1
ATOM 2919 C CA . VAL A 1 484 ? 64.787 20.746 13.484 1.00 23.37 484 VAL A CA 1
ATOM 2920 C C . VAL A 1 484 ? 66.301 20.953 13.593 1.00 23.83 484 VAL A C 1
ATOM 2921 O O . VAL A 1 484 ? 67.020 20.871 12.597 1.00 24.82 484 VAL A O 1
ATOM 2925 N N . ARG A 1 485 ? 66.782 21.253 14.797 1.00 20.02 485 ARG A N 1
ATOM 2926 C CA . ARG A 1 485 ? 68.227 21.423 15.000 1.00 21.86 485 ARG A CA 1
ATOM 2927 C C . ARG A 1 485 ? 68.763 20.209 15.736 1.00 19.28 485 ARG A C 1
ATOM 2928 O O . ARG A 1 485 ? 68.128 19.705 16.672 1.00 20.05 485 ARG A O 1
ATOM 2936 N N . VAL A 1 486 ? 69.927 19.734 15.306 1.00 18.91 486 VAL A N 1
ATOM 2937 C CA . VAL A 1 486 ? 70.560 18.571 15.925 1.00 20.51 486 VAL A CA 1
ATOM 2938 C C . VAL A 1 486 ? 71.997 18.927 16.251 1.00 20.68 486 VAL A C 1
ATOM 2939 O O . VAL A 1 486 ? 72.794 19.209 15.363 1.00 21.94 486 VAL A O 1
ATOM 2943 N N . ILE A 1 487 ? 72.322 18.917 17.537 1.00 22.00 487 ILE A N 1
ATOM 2944 C CA . ILE A 1 487 ? 73.664 19.243 17.988 1.00 18.40 487 ILE A CA 1
ATOM 2945 C C . ILE A 1 487 ? 74.274 17.980 18.579 1.00 20.53 487 ILE A C 1
ATOM 2946 O O . ILE A 1 487 ? 73.693 17.341 19.455 1.00 20.35 487 ILE A O 1
ATOM 2951 N N . GLU A 1 488 ? 75.428 17.603 18.040 1.00 18.75 488 GLU A N 1
ATOM 2952 C CA . GLU A 1 488 ? 76.159 16.412 18.444 1.00 16.48 488 GLU A CA 1
ATOM 2953 C C . GLU A 1 488 ? 77.397 16.780 19.250 1.00 16.55 488 GLU A C 1
ATOM 2954 O O . GLU A 1 488 ? 78.319 17.426 18.753 1.00 20.74 488 GLU A O 1
ATOM 2960 N N . LEU A 1 489 ? 77.415 16.342 20.489 1.00 19.40 489 LEU A N 1
ATOM 2961 C CA . LEU A 1 489 ? 78.495 16.626 21.404 1.00 17.63 489 LEU A CA 1
ATOM 2962 C C . LEU A 1 489 ? 79.319 15.373 21.607 1.00 21.46 489 LEU A C 1
ATOM 2963 O O . LEU A 1 489 ? 78.783 14.294 21.868 1.00 19.75 489 LEU A O 1
ATOM 2968 N N . CYS A 1 490 ? 80.630 15.526 21.488 1.00 22.24 490 CYS A N 1
ATOM 2969 C CA . CYS A 1 490 ? 81.555 14.418 21.681 1.00 20.05 490 CYS A CA 1
ATOM 2970 C C . CYS A 1 490 ? 81.991 14.423 23.134 1.00 23.12 490 CYS A C 1
ATOM 2971 O O . CYS A 1 490 ? 81.778 15.408 23.866 1.00 22.50 490 CYS A O 1
ATOM 2974 N N . SER A 1 491 ? 82.603 13.329 23.558 1.00 22.19 491 SER A N 1
ATOM 2975 C CA . SER A 1 491 ? 83.016 13.199 24.945 1.00 23.41 491 SER A CA 1
ATOM 2976 C C . SER A 1 491 ? 84.027 14.254 25.401 1.00 21.67 491 SER A C 1
ATOM 2977 O O . SER A 1 491 ? 84.118 14.546 26.591 1.00 22.20 491 SER A O 1
ATOM 2980 N N . SER A 1 492 ? 84.765 14.856 24.478 1.00 18.68 492 SER A N 1
ATOM 2981 C CA . SER A 1 492 ? 85.697 15.897 24.916 1.00 23.89 492 SER A CA 1
ATOM 2982 C C . SER A 1 492 ? 84.937 17.178 25.361 1.00 24.03 492 SER A C 1
ATOM 2983 O O . SER A 1 492 ? 85.539 18.102 25.883 1.00 19.25 492 SER A O 1
ATOM 2986 N N . THR A 1 493 ? 83.627 17.258 25.135 1.00 19.81 493 THR A N 1
ATOM 2987 C CA . THR A 1 493 ? 82.913 18.441 25.608 1.00 16.49 493 THR A CA 1
ATOM 2988 C C . THR A 1 493 ? 82.602 18.231 27.097 1.00 20.12 493 THR A C 1
ATOM 2989 O O . THR A 1 493 ? 82.018 19.098 27.735 1.00 23.96 493 THR A O 1
ATOM 2993 N N . MET A 1 494 ? 82.988 17.068 27.633 1.00 18.62 494 MET A N 1
ATOM 2994 C CA . MET A 1 494 ? 82.735 16.713 29.031 1.00 19.48 494 MET A CA 1
ATOM 2995 C C . MET A 1 494 ? 81.240 16.615 29.389 1.00 20.41 494 MET A C 1
ATOM 2996 O O . MET A 1 494 ? 80.844 16.910 30.520 1.00 21.49 494 MET A O 1
ATOM 3001 N N . THR A 1 495 ? 80.413 16.208 28.431 1.00 21.53 495 THR A N 1
ATOM 3002 C CA . THR A 1 495 ? 78.977 16.053 28.678 1.00 19.30 495 THR A CA 1
ATOM 3003 C C . THR A 1 495 ? 78.490 14.617 28.550 1.00 19.52 495 THR A C 1
ATOM 3004 O O . THR A 1 495 ? 77.327 14.337 28.817 1.00 21.55 495 THR A O 1
ATOM 3008 N N . CYS A 1 496 ? 79.362 13.714 28.109 1.00 19.35 496 CYS A N 1
ATOM 3009 C CA . CYS A 1 496 ? 79.006 12.300 27.973 1.00 22.07 496 CYS A CA 1
ATOM 3010 C C . CYS A 1 496 ? 80.263 11.417 28.154 1.00 24.28 496 CYS A C 1
ATOM 3011 O O . CYS A 1 496 ? 81.379 11.893 28.009 1.00 21.23 496 CYS A O 1
ATOM 3014 N N . MET A 1 497 ? 80.066 10.144 28.481 1.00 23.80 497 MET A N 1
ATOM 3015 C CA . MET A 1 497 ? 81.178 9.223 28.713 1.00 22.79 497 MET A CA 1
ATOM 3016 C C . MET A 1 497 ? 81.892 8.830 27.427 1.00 23.70 497 MET A C 1
ATOM 3017 O O . MET A 1 497 ? 81.306 8.902 26.327 1.00 24.13 497 MET A O 1
ATOM 3022 N N . LYS A 1 498 ? 83.168 8.460 27.565 1.00 22.81 498 LYS A N 1
ATOM 3023 C CA . LYS A 1 498 ? 83.976 8.004 26.428 1.00 25.56 498 LYS A CA 1
ATOM 3024 C C . LYS A 1 498 ? 83.210 6.846 25.752 1.00 20.73 498 LYS A C 1
ATOM 3025 O O . LYS A 1 498 ? 82.635 6.011 26.434 1.00 22.76 498 LYS A O 1
ATOM 3027 N N . GLY A 1 499 ? 83.177 6.812 24.420 1.00 25.35 499 GLY A N 1
ATOM 3028 C CA . GLY A 1 499 ? 82.453 5.757 23.737 1.00 20.54 499 GLY A CA 1
ATOM 3029 C C . GLY A 1 499 ? 81.066 6.222 23.314 1.00 26.42 499 GLY A C 1
ATOM 3030 O O . GLY A 1 499 ? 80.390 5.565 22.514 1.00 25.16 499 GLY A O 1
ATOM 3031 N N . THR A 1 500 ? 80.610 7.352 23.842 1.00 22.73 500 THR A N 1
ATOM 3032 C CA . THR A 1 500 ? 79.293 7.832 23.429 1.00 23.02 500 THR A CA 1
ATOM 3033 C C . THR A 1 500 ? 79.324 9.270 22.936 1.00 21.87 500 THR A C 1
ATOM 3034 O O . THR A 1 500 ? 80.331 9.956 23.055 1.00 23.22 500 THR A O 1
ATOM 3038 N N . TYR A 1 501 ? 78.195 9.702 22.397 1.00 22.81 501 TYR A N 1
ATOM 3039 C CA . TYR A 1 501 ? 77.963 11.046 21.981 1.00 17.95 501 TYR A CA 1
ATOM 3040 C C . TYR A 1 501 ? 76.624 11.396 22.601 1.00 20.37 501 TYR A C 1
ATOM 3041 O O . TYR A 1 501 ? 75.795 10.531 22.832 1.00 26.29 501 TYR A O 1
ATOM 3050 N N . LEU A 1 502 ? 76.428 12.666 22.873 1.00 20.14 502 LEU A N 1
ATOM 3051 C CA . LEU A 1 502 ? 75.203 13.154 23.408 1.00 15.81 502 LEU A CA 1
ATOM 3052 C C . LEU A 1 502 ? 74.543 13.941 22.318 1.00 20.10 502 LEU A C 1
ATOM 3053 O O . LEU A 1 502 ? 75.113 14.909 21.822 1.00 19.43 502 LEU A O 1
ATOM 3058 N N . VAL A 1 503 ? 73.343 13.576 21.918 1.00 17.83 503 VAL A N 1
ATOM 3059 C CA . VAL A 1 503 ? 72.733 14.279 20.823 1.00 17.41 503 VAL A CA 1
ATOM 3060 C C . VAL A 1 503 ? 71.490 15.012 21.239 1.00 19.45 503 VAL A C 1
ATOM 3061 O O . VAL A 1 503 ? 70.571 14.414 21.776 1.00 21.12 503 VAL A O 1
ATOM 3065 N N . HIS A 1 504 ? 71.466 16.308 20.958 1.00 15.54 504 HIS A N 1
ATOM 3066 C CA . HIS A 1 504 ? 70.334 17.161 21.287 1.00 15.71 504 HIS A CA 1
ATOM 3067 C C . HIS A 1 504 ? 69.557 17.571 20.042 1.00 14.93 504 HIS A C 1
ATOM 3068 O O . HIS A 1 504 ? 70.141 18.077 19.078 1.00 15.27 504 HIS A O 1
ATOM 3075 N N . LEU A 1 505 ? 68.246 17.349 20.076 1.00 14.59 505 LEU A N 1
ATOM 3076 C CA . LEU A 1 505 ? 67.357 17.752 18.998 1.00 13.17 505 LEU A CA 1
ATOM 3077 C C . LEU A 1 505 ? 66.367 18.790 19.569 1.00 17.94 505 LEU A C 1
ATOM 3078 O O . LEU A 1 505 ? 65.867 18.642 20.698 1.00 18.59 505 LEU A O 1
ATOM 3083 N N . THR A 1 506 ? 66.085 19.824 18.779 1.00 17.87 506 THR A N 1
ATOM 3084 C CA . THR A 1 506 ? 65.207 20.902 19.197 1.00 19.32 506 THR A CA 1
ATOM 3085 C C . THR A 1 506 ? 64.383 21.496 18.059 1.00 20.90 506 THR A C 1
ATOM 3086 O O . THR A 1 506 ? 64.866 21.625 16.935 1.00 15.90 506 THR A O 1
ATOM 3090 N N . CYS A 1 507 ? 63.144 21.871 18.372 1.00 21.39 507 CYS A N 1
ATOM 3091 C CA . CYS A 1 507 ? 62.303 22.543 17.404 1.00 20.29 507 CYS A CA 1
ATOM 3092 C C . CYS A 1 507 ? 61.104 23.182 18.088 1.00 23.05 507 CYS A C 1
ATOM 3093 O O . CYS A 1 507 ? 60.651 22.683 19.115 1.00 24.15 507 CYS A O 1
ATOM 3096 N N . MET A 1 508 ? 60.606 24.275 17.515 1.00 21.81 508 MET A N 1
ATOM 3097 C CA . MET A 1 508 ? 59.394 24.884 18.013 1.00 25.33 508 MET A CA 1
ATOM 3098 C C . MET A 1 508 ? 58.374 23.748 17.927 1.00 21.14 508 MET A C 1
ATOM 3099 O O . MET A 1 508 ? 58.362 23.018 16.932 1.00 19.77 508 MET A O 1
ATOM 3104 N N . SER A 1 509 ? 57.510 23.566 18.916 1.00 21.90 509 SER A N 1
ATOM 3105 C CA . SER A 1 509 ? 56.578 22.434 18.870 1.00 21.23 509 SER A CA 1
ATOM 3106 C C . SER A 1 509 ? 55.377 22.517 17.935 1.00 24.79 509 SER A C 1
ATOM 3107 O O . SER A 1 509 ? 54.827 23.591 17.709 1.00 22.08 509 SER A O 1
ATOM 3110 N N . SER A 1 510 ? 54.968 21.396 17.385 1.00 22.41 510 SER A N 1
ATOM 3111 C CA . SER A 1 510 ? 53.772 21.272 16.571 1.00 27.76 510 SER A CA 1
ATOM 3112 C C . SER A 1 510 ? 52.848 20.403 17.422 1.00 27.44 510 SER A C 1
ATOM 3113 O O . SER A 1 510 ? 51.714 20.782 17.743 1.00 29.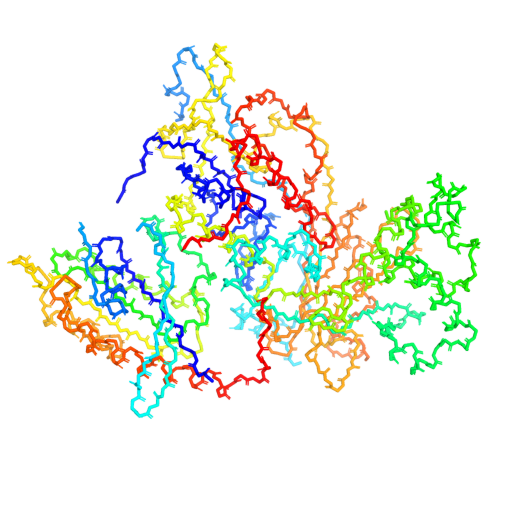36 510 SER A O 1
ATOM 3116 N N . LYS A 1 511 ? 53.330 19.221 17.789 1.00 27.68 511 LYS A N 1
ATOM 3117 C CA . LYS A 1 511 ? 52.611 18.309 18.651 1.00 28.45 511 LYS A CA 1
ATOM 3118 C C . LYS A 1 511 ? 53.481 17.969 19.847 1.00 28.04 511 LYS A C 1
ATOM 3119 O O . LYS A 1 511 ? 54.163 18.845 20.350 1.00 30.12 511 LYS A O 1
ATOM 3125 N N . THR A 1 512 ? 53.483 16.727 20.321 1.00 27.12 512 THR A N 1
ATOM 3126 C CA . THR A 1 512 ? 54.359 16.324 21.436 1.00 26.33 512 THR A CA 1
ATOM 3127 C C . THR A 1 512 ? 55.790 16.291 20.887 1.00 20.76 512 THR A C 1
ATOM 3128 O O . THR A 1 512 ? 56.003 16.161 19.680 1.00 22.86 512 THR A O 1
ATOM 3132 N N . ALA A 1 513 ? 56.763 16.374 21.777 1.00 19.49 513 ALA A N 1
ATOM 3133 C CA . ALA A 1 513 ? 58.159 16.348 21.367 1.00 16.49 513 ALA A CA 1
ATOM 3134 C C . ALA A 1 513 ? 58.497 15.040 20.636 1.00 15.02 513 ALA A C 1
ATOM 3135 O O . ALA A 1 513 ? 59.176 15.063 19.608 1.00 16.18 513 ALA A O 1
ATOM 3137 N N . ARG A 1 514 ? 58.031 13.901 21.133 1.00 18.64 514 ARG A N 1
ATOM 3138 C CA . ARG A 1 514 ? 58.369 12.652 20.423 1.00 20.10 514 ARG A CA 1
ATOM 3139 C C . ARG A 1 514 ? 57.717 12.690 19.048 1.00 21.23 514 ARG A C 1
ATOM 3140 O O . ARG A 1 514 ? 58.337 12.322 18.049 1.00 23.52 514 ARG A O 1
ATOM 3148 N N . GLU A 1 515 ? 56.471 13.141 18.981 1.00 21.25 515 GLU A N 1
ATOM 3149 C CA . GLU A 1 515 ? 55.808 13.207 17.681 1.00 24.94 515 GLU A CA 1
ATOM 3150 C C . GLU A 1 515 ? 56.570 14.149 16.740 1.00 26.08 515 GLU A C 1
ATOM 3151 O O . GLU A 1 515 ? 56.721 13.851 15.561 1.00 23.58 515 GLU A O 1
ATOM 3157 N N . ASP A 1 516 ? 57.080 15.265 17.255 1.00 21.48 516 ASP A N 1
ATOM 3158 C CA . ASP A 1 516 ? 57.813 16.167 16.375 1.00 23.35 516 ASP A CA 1
ATOM 3159 C C . ASP A 1 516 ? 59.218 15.702 16.049 1.00 21.78 516 ASP A C 1
ATOM 3160 O O . ASP A 1 516 ? 59.793 16.138 15.051 1.00 23.12 516 ASP A O 1
ATOM 3165 N N . LEU A 1 517 ? 59.771 14.815 16.871 1.00 21.12 517 LEU A N 1
ATOM 3166 C CA . LEU A 1 517 ? 61.202 14.482 16.711 1.00 21.49 517 LEU A CA 1
ATOM 3167 C C . LEU A 1 517 ? 61.606 13.019 16.407 1.00 22.27 517 LEU A C 1
ATOM 3168 O O . LEU A 1 517 ? 62.674 12.793 15.846 1.00 20.76 517 LEU A O 1
ATOM 3173 N N . GLU A 1 518 ? 60.774 12.038 16.758 1.00 22.04 518 GLU A N 1
ATOM 3174 C CA . GLU A 1 518 ? 61.119 10.630 16.566 1.00 26.43 518 GLU A CA 1
ATOM 3175 C C . GLU A 1 518 ? 61.482 10.275 15.127 1.00 23.04 518 GLU A C 1
ATOM 3176 O O . GLU A 1 518 ? 62.397 9.491 14.900 1.00 26.50 518 GLU A O 1
ATOM 3182 N N . ARG A 1 519 ? 60.786 10.866 14.163 1.00 26.25 519 ARG A N 1
ATOM 3183 C CA . ARG A 1 519 ? 61.072 10.635 12.743 1.00 26.19 519 ARG A CA 1
ATOM 3184 C C . ARG A 1 519 ? 62.516 10.988 12.432 1.00 25.23 519 ARG A C 1
ATOM 3185 O O . ARG A 1 519 ? 63.208 10.252 11.728 1.00 24.48 519 ARG A O 1
ATOM 3193 N N . VAL A 1 520 ? 62.976 12.128 12.935 1.00 21.70 520 VAL A N 1
ATOM 3194 C CA . VAL A 1 520 ? 64.356 12.498 12.676 1.00 22.95 520 VAL A CA 1
ATOM 3195 C C . VAL A 1 520 ? 65.294 11.494 13.350 1.00 22.23 520 VAL A C 1
ATOM 3196 O O . VAL A 1 520 ? 66.305 11.092 12.786 1.00 20.87 520 VAL A O 1
ATOM 3200 N N . VAL A 1 521 ? 64.957 11.091 14.566 1.00 23.63 521 VAL A N 1
ATOM 3201 C CA . VAL A 1 521 ? 65.788 10.127 15.264 1.00 24.75 521 VAL A CA 1
ATOM 3202 C C . VAL A 1 521 ? 65.839 8.813 14.474 1.00 26.17 521 VAL A C 1
ATOM 3203 O O . VAL A 1 521 ? 66.902 8.205 14.335 1.00 25.61 521 VAL A O 1
ATOM 3207 N N . GLN A 1 522 ? 64.692 8.399 13.936 1.00 27.04 522 GLN A N 1
ATOM 3208 C CA . GLN A 1 522 ? 64.611 7.154 13.173 1.00 29.36 522 GLN A CA 1
ATOM 3209 C C . GLN A 1 522 ? 65.493 7.105 11.964 1.00 29.22 522 GLN A C 1
ATOM 3210 O O . GLN A 1 522 ? 65.970 6.035 11.607 1.00 29.44 522 GLN A O 1
ATOM 3216 N N . LYS A 1 523 ? 65.738 8.249 11.334 1.00 31.03 523 LYS A N 1
ATOM 3217 C CA . LYS A 1 523 ? 66.580 8.231 10.144 1.00 32.88 523 LYS A CA 1
ATOM 3218 C C . LYS A 1 523 ? 68.068 8.401 10.381 1.00 30.11 523 LYS A C 1
ATOM 3219 O O . LYS A 1 523 ? 68.870 8.235 9.467 1.00 33.08 523 LYS A O 1
ATOM 3225 N N . LEU A 1 524 ? 68.447 8.725 11.603 1.00 27.39 524 LEU A N 1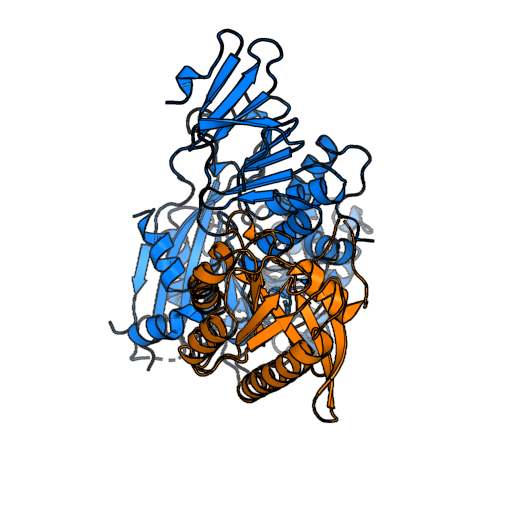
ATOM 3226 C CA . LEU A 1 524 ? 69.849 8.906 11.892 1.00 26.67 524 LEU A CA 1
ATOM 3227 C C . LEU A 1 524 ? 70.426 7.715 12.674 1.00 28.55 524 LEU A C 1
ATOM 3228 O O . LEU A 1 524 ? 71.598 7.390 12.543 1.00 27.37 524 LEU A O 1
ATOM 3233 N N . PHE A 1 525 ? 69.599 7.059 13.484 1.00 27.72 525 PHE A N 1
ATOM 3234 C CA . PHE A 1 525 ? 70.091 5.963 14.306 1.00 29.24 525 PHE A CA 1
ATOM 3235 C C . PHE A 1 525 ? 69.275 4.671 14.276 1.00 30.92 525 PHE A C 1
ATOM 3236 O O . PHE A 1 525 ? 68.106 4.655 13.886 1.00 30.05 525 PHE A O 1
ATOM 3244 N N . THR A 1 526 ? 69.917 3.583 14.687 1.00 31.25 526 THR A N 1
ATOM 3245 C CA . THR A 1 526 ? 69.229 2.301 14.782 1.00 32.52 526 THR A CA 1
ATOM 3246 C C . THR A 1 526 ? 69.140 1.973 16.276 1.00 29.50 526 THR A C 1
ATOM 3247 O O . THR A 1 526 ? 70.063 2.233 17.056 1.00 25.79 526 THR A O 1
ATOM 3251 N N . PRO A 1 527 ? 68.006 1.428 16.702 1.00 30.36 527 PRO A N 1
ATOM 3252 C CA . PRO A 1 527 ? 67.864 1.092 18.117 1.00 31.48 527 PRO A CA 1
ATOM 3253 C C . PRO A 1 527 ? 68.341 -0.344 18.429 1.00 31.64 527 PRO A C 1
ATOM 3254 O O . PRO A 1 527 ? 68.212 -0.814 19.560 1.00 29.49 527 PRO A O 1
ATOM 3258 N N . TYR A 1 528 ? 68.896 -1.022 17.424 1.00 27.22 528 TYR A N 1
ATOM 3259 C CA . TYR A 1 528 ? 69.353 -2.398 17.586 1.00 32.98 528 TYR A CA 1
ATOM 3260 C C . TYR A 1 528 ? 70.862 -2.583 17.674 1.00 36.89 528 TYR A C 1
ATOM 3261 O O . TYR A 1 528 ? 71.642 -1.745 17.211 1.00 34.44 528 TYR A O 1
ATOM 3270 N N . THR A 1 529 ? 71.265 -3.711 18.250 1.00 36.78 529 THR A N 1
ATOM 3271 C CA . THR A 1 529 ? 72.678 -4.058 18.334 1.00 39.71 529 THR A CA 1
ATOM 3272 C C . THR A 1 529 ? 73.121 -4.687 16.997 1.00 40.31 529 THR A C 1
ATOM 3273 O O . THR A 1 529 ? 74.215 -4.407 16.520 1.00 43.65 529 THR A O 1
ATOM 3277 N N . GLU A 1 530 ? 72.271 -5.538 16.410 1.00 43.23 530 GLU A N 1
ATOM 3278 C CA . GLU A 1 530 ? 72.562 -6.223 15.128 1.00 47.72 530 GLU A CA 1
ATOM 3279 C C . GLU A 1 530 ? 72.091 -5.409 13.914 1.00 46.58 530 GLU A C 1
ATOM 3280 O O . GLU A 1 530 ? 70.988 -4.860 13.919 1.00 48.52 530 GLU A O 1
ATOM 3286 N N . ILE A 1 531 ? 72.914 -5.373 12.866 1.00 47.56 531 ILE A N 1
ATOM 3287 C CA . ILE A 1 531 ? 72.598 -4.648 11.634 1.00 47.67 531 ILE A CA 1
ATOM 3288 C C . ILE A 1 531 ? 71.212 -4.996 11.104 1.00 48.70 531 ILE A C 1
ATOM 3289 O O . ILE A 1 531 ? 70.372 -4.110 10.907 1.00 51.70 531 ILE A O 1
ATOM 3291 N N . GLU A 1 539 ? 76.022 1.054 9.292 1.00 46.02 539 GLU A N 1
ATOM 3292 C CA . GLU A 1 539 ? 76.019 2.443 8.843 1.00 45.00 539 GLU A CA 1
ATOM 3293 C C . GLU A 1 539 ? 75.488 3.356 9.951 1.00 44.58 539 GLU A C 1
ATOM 3294 O O . GLU A 1 539 ? 76.228 4.192 10.477 1.00 49.84 539 GLU A O 1
ATOM 3296 N N . LYS A 1 540 ? 74.221 3.191 10.322 1.00 40.52 540 LYS A N 1
ATOM 3297 C CA . LYS A 1 540 ? 73.623 4.032 11.363 1.00 40.18 540 LYS A CA 1
ATOM 3298 C C . LYS A 1 540 ? 74.197 3.797 12.750 1.00 37.12 540 LYS A C 1
ATOM 3299 O O . LYS A 1 540 ? 74.370 2.661 13.175 1.00 38.05 540 LYS A O 1
ATOM 3305 N N . PRO A 1 541 ? 74.510 4.875 13.475 1.00 33.46 541 PRO A N 1
ATOM 3306 C CA . PRO A 1 541 ? 75.052 4.683 14.821 1.00 27.98 541 PRO A CA 1
ATOM 3307 C C . PRO A 1 541 ? 73.889 4.171 15.649 1.00 25.33 541 PRO A C 1
ATOM 3308 O O . PRO A 1 541 ? 72.730 4.362 15.288 1.00 21.55 541 PRO A O 1
ATOM 3312 N N . ARG A 1 542 ? 74.202 3.510 16.750 1.00 24.28 542 ARG A N 1
ATOM 3313 C CA . ARG A 1 542 ? 73.185 2.953 17.604 1.00 22.47 542 ARG A CA 1
ATOM 3314 C C . ARG A 1 542 ? 72.679 3.922 18.662 1.00 25.38 542 ARG A C 1
ATOM 3315 O O . ARG A 1 542 ? 73.464 4.571 19.376 1.00 23.83 542 ARG A O 1
ATOM 3323 N N . LEU A 1 543 ? 71.359 4.017 18.751 1.00 23.63 543 LEU A N 1
ATOM 3324 C CA . LEU A 1 543 ? 70.710 4.864 19.731 1.00 23.56 543 LEU A CA 1
ATOM 3325 C C . LEU A 1 543 ? 70.626 4.003 20.994 1.00 27.82 543 LEU A C 1
ATOM 3326 O O . LEU A 1 543 ? 69.997 2.940 20.977 1.00 28.22 543 LEU A O 1
ATOM 3331 N N . LEU A 1 544 ? 71.246 4.456 22.081 1.00 24.58 544 LEU A N 1
ATOM 3332 C CA . LEU A 1 544 ? 71.254 3.703 23.332 1.00 22.80 544 LEU A CA 1
ATOM 3333 C C . LEU A 1 544 ? 70.177 4.143 24.309 1.00 27.55 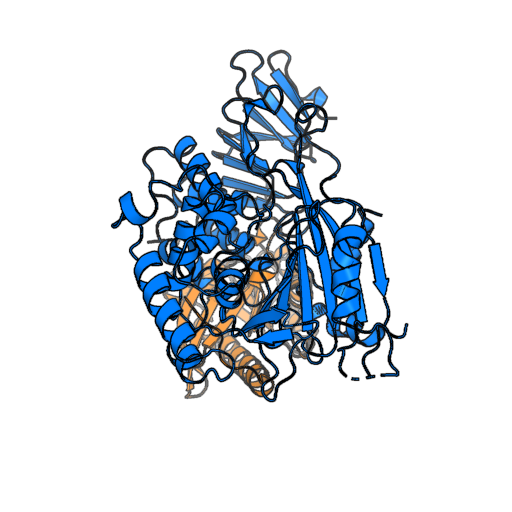544 LEU A C 1
ATOM 3334 O O . LEU A 1 544 ? 69.565 3.315 24.991 1.00 25.18 544 LEU A O 1
ATOM 3339 N N . TRP A 1 545 ? 69.946 5.454 24.379 1.00 27.49 545 TRP A N 1
ATOM 3340 C CA . TRP A 1 545 ? 68.973 6.001 25.309 1.00 22.91 545 TRP A CA 1
ATOM 3341 C C . TRP A 1 545 ? 68.320 7.260 24.732 1.00 23.82 545 TRP A C 1
ATOM 3342 O O . TRP A 1 545 ? 68.983 8.090 24.098 1.00 21.64 545 TRP A O 1
ATOM 3353 N N . ALA A 1 546 ? 67.021 7.418 24.953 1.00 19.54 546 ALA A N 1
ATOM 3354 C CA . ALA A 1 546 ? 66.326 8.583 24.412 1.00 20.48 546 ALA A CA 1
ATOM 3355 C C . ALA A 1 546 ? 65.310 9.201 25.348 1.00 20.21 546 ALA A C 1
ATOM 3356 O O . ALA A 1 546 ? 64.508 8.507 25.971 1.00 20.98 546 ALA A O 1
ATOM 3358 N N . LEU A 1 547 ? 65.336 10.523 25.414 1.00 20.00 547 LEU A N 1
ATOM 3359 C CA . LEU A 1 547 ? 64.408 11.275 26.237 1.00 18.34 547 LEU A CA 1
ATOM 3360 C C . LEU A 1 547 ? 63.746 12.327 25.357 1.00 19.40 547 LEU A C 1
ATOM 3361 O O . LEU A 1 547 ? 64.421 13.016 24.600 1.00 17.61 547 LEU A O 1
ATOM 3366 N N . TYR A 1 548 ? 62.426 12.436 25.465 1.00 21.81 548 TYR A N 1
ATOM 3367 C CA . TYR A 1 548 ? 61.654 13.425 24.728 1.00 18.72 548 TYR A CA 1
ATOM 3368 C C . TYR A 1 548 ? 60.820 14.208 25.746 1.00 17.61 548 TYR A C 1
ATOM 3369 O O . TYR A 1 548 ? 60.297 13.626 26.685 1.00 18.07 548 TYR A O 1
ATOM 3378 N N . PHE A 1 549 ? 60.710 15.522 25.551 1.00 17.01 549 PHE A N 1
ATOM 3379 C CA . PHE A 1 549 ? 59.907 16.367 26.416 1.00 14.05 549 PHE A CA 1
ATOM 3380 C C . PHE A 1 549 ? 59.618 17.724 25.787 1.00 16.62 549 PHE A C 1
ATOM 3381 O O . PHE A 1 549 ? 60.329 18.173 24.879 1.00 19.35 549 PHE A O 1
ATOM 3389 N N . ASN A 1 550 ? 58.537 18.358 26.234 1.00 15.43 550 ASN A N 1
ATOM 3390 C CA . ASN A 1 550 ? 58.192 19.682 25.751 1.00 15.37 550 ASN A CA 1
ATOM 3391 C C . ASN A 1 550 ? 58.449 20.618 26.908 1.00 19.59 550 ASN A C 1
ATOM 3392 O O . ASN A 1 550 ? 58.105 20.318 28.046 1.00 18.79 550 ASN A O 1
ATOM 3397 N N . MET A 1 551 ? 59.073 21.751 26.621 1.00 19.17 551 MET A N 1
ATOM 3398 C CA . MET A 1 551 ? 59.348 22.738 27.658 1.00 18.81 551 MET A CA 1
ATOM 3399 C C . MET A 1 551 ? 58.571 24.009 27.321 1.00 16.73 551 MET A C 1
ATOM 3400 O O . MET A 1 551 ? 58.549 24.449 26.168 1.00 16.37 551 MET A O 1
ATOM 3405 N N . ARG A 1 552 ? 57.937 24.577 28.332 1.00 14.01 552 ARG A N 1
ATOM 3406 C CA . ARG A 1 552 ? 57.193 25.800 28.149 1.00 18.71 552 ARG A CA 1
ATOM 3407 C C . ARG A 1 552 ? 58.149 26.882 27.633 1.00 20.88 552 ARG A C 1
ATOM 3408 O O . ARG A 1 552 ? 59.287 27.007 28.134 1.00 21.33 552 ARG A O 1
ATOM 3416 N N . ASP A 1 553 ? 57.707 27.619 26.609 1.00 21.14 553 ASP A N 1
ATOM 3417 C CA . ASP A 1 553 ? 58.477 28.754 26.072 1.00 19.42 553 ASP A CA 1
ATOM 3418 C C . ASP A 1 553 ? 57.732 30.020 26.525 1.00 19.87 553 ASP A C 1
ATOM 3419 O O . ASP A 1 553 ? 56.664 30.345 26.005 1.00 19.85 553 ASP A O 1
ATOM 3424 N N . SER A 1 554 ? 58.282 30.732 27.497 1.00 20.08 554 SER A N 1
ATOM 3425 C CA . SER A 1 554 ? 57.627 31.945 27.968 1.00 20.35 554 SER A CA 1
ATOM 3426 C C . SER A 1 554 ? 58.331 33.232 27.555 1.00 16.40 554 SER A C 1
ATOM 3427 O O . SER A 1 554 ? 58.126 34.274 28.175 1.00 19.20 554 SER A O 1
ATOM 3430 N N . SER A 1 555 ? 59.155 33.155 26.521 1.00 14.98 555 SER A N 1
ATOM 3431 C CA . SER A 1 555 ? 59.879 34.328 26.024 1.00 20.09 555 SER A CA 1
ATOM 3432 C C . SER A 1 555 ? 58.952 35.231 25.225 1.00 20.79 555 SER A C 1
ATOM 3433 O O . SER A 1 555 ? 57.940 34.785 24.702 1.00 21.34 555 SER A O 1
ATOM 3436 N N . ASP A 1 556 ? 59.310 36.505 25.142 1.00 25.13 556 ASP A N 1
ATOM 3437 C CA . ASP A 1 556 ? 58.517 37.511 24.418 1.00 26.51 556 ASP A CA 1
ATOM 3438 C C . ASP A 1 556 ? 57.088 37.666 24.935 1.00 26.01 556 ASP A C 1
ATOM 3439 O O . ASP A 1 556 ? 56.164 37.840 24.164 1.00 32.61 556 ASP A O 1
ATOM 3444 N N . ILE A 1 557 ? 56.881 37.567 26.232 1.00 26.19 557 ILE A N 1
ATOM 3445 C CA . ILE A 1 557 ? 55.546 37.769 26.730 1.00 20.80 557 ILE A CA 1
ATOM 3446 C C . ILE A 1 557 ? 55.557 39.122 27.438 1.00 23.02 557 ILE A C 1
ATOM 3447 O O . ILE A 1 557 ? 56.453 39.416 28.247 1.00 21.84 557 ILE A O 1
ATOM 3452 N N . SER A 1 558 ? 54.583 39.964 27.090 1.00 23.73 558 SER A N 1
ATOM 3453 C CA . SER A 1 558 ? 54.471 41.294 27.674 1.00 27.14 558 SER A CA 1
ATOM 3454 C C . SER A 1 558 ? 53.885 41.230 29.078 1.00 29.70 558 SER A C 1
ATOM 3455 O O . SER A 1 558 ? 53.021 40.383 29.373 1.00 25.54 558 SER A O 1
ATOM 3458 N N . ARG A 1 559 ? 54.403 42.101 29.944 1.00 26.27 559 ARG A N 1
ATOM 3459 C CA . ARG A 1 559 ? 53.950 42.227 31.316 1.00 28.90 559 ARG A CA 1
ATOM 3460 C C . ARG A 1 559 ? 52.427 42.238 31.416 1.00 27.43 559 ARG A C 1
ATOM 3461 O O . ARG A 1 559 ? 51.866 41.622 32.304 1.00 26.11 559 ARG A O 1
ATOM 3469 N N . ASP A 1 560 ? 51.775 42.973 30.519 1.00 27.96 560 ASP A N 1
ATOM 3470 C CA . ASP A 1 560 ? 50.319 43.092 30.496 1.00 31.11 560 ASP A CA 1
ATOM 3471 C C . ASP A 1 560 ? 49.561 41.792 30.388 1.00 30.39 560 ASP A C 1
ATOM 3472 O O . ASP A 1 560 ? 48.351 41.760 30.650 1.00 27.57 560 ASP A O 1
ATOM 3477 N N . CYS A 1 561 ? 50.243 40.738 29.950 1.00 23.98 561 CYS A N 1
ATOM 3478 C CA . CYS A 1 561 ? 49.598 39.445 29.829 1.00 24.31 561 CYS A CA 1
ATOM 3479 C C . CYS A 1 561 ? 49.369 38.829 31.192 1.00 24.44 561 CYS A C 1
ATOM 3480 O O . CYS A 1 561 ? 48.469 38.013 31.349 1.00 23.03 561 CYS A O 1
ATOM 3483 N N . TYR A 1 562 ? 50.194 39.210 32.172 1.00 22.21 562 TYR A N 1
ATOM 3484 C CA . TYR A 1 562 ? 50.060 38.702 33.537 1.00 20.54 562 TYR A CA 1
ATOM 3485 C C . TYR A 1 562 ? 49.078 39.570 34.323 1.00 24.99 562 TYR A C 1
ATOM 3486 O O . TYR A 1 562 ? 48.946 40.762 34.046 1.00 22.72 562 TYR A O 1
ATOM 3495 N N . ASN A 1 563 ? 48.413 38.985 35.315 1.00 23.56 563 ASN A N 1
ATOM 3496 C CA . ASN A 1 563 ? 47.438 39.736 36.100 1.00 25.04 563 ASN A CA 1
ATOM 3497 C C . ASN A 1 563 ? 48.009 40.402 37.347 1.00 27.32 563 ASN A C 1
ATOM 3498 O O . ASN A 1 563 ? 48.804 39.813 38.088 1.00 25.09 563 ASN A O 1
ATOM 3503 N N . ASP A 1 564 ? 47.584 41.642 37.552 1.00 29.06 564 ASP A N 1
ATOM 3504 C CA . ASP A 1 564 ? 47.919 42.451 38.727 1.00 29.11 564 ASP A CA 1
ATOM 3505 C C . ASP A 1 564 ? 49.351 42.442 39.201 1.00 28.39 564 ASP A C 1
ATOM 3506 O O . ASP A 1 564 ? 49.625 42.336 40.400 1.00 27.67 564 ASP A O 1
ATOM 3511 N N . LEU A 1 565 ? 50.267 42.599 38.266 1.00 23.71 565 LEU A N 1
ATOM 3512 C CA . LEU A 1 565 ? 51.662 42.604 38.639 1.00 26.16 565 LEU A CA 1
ATOM 3513 C C . LEU A 1 565 ? 52.042 43.952 39.247 1.00 20.89 565 LEU A C 1
ATOM 3514 O O . LEU A 1 565 ? 51.735 44.986 38.680 1.00 23.68 565 LEU A O 1
ATOM 3519 N N . PRO A 1 566 ? 52.664 43.962 40.442 1.00 22.83 566 PRO A N 1
ATOM 3520 C CA . PRO A 1 566 ? 53.057 45.264 41.016 1.00 19.47 566 PRO A CA 1
ATOM 3521 C C . PRO A 1 566 ? 54.152 45.815 40.073 1.00 20.48 566 PRO A C 1
ATOM 3522 O O . PRO A 1 566 ? 54.864 45.032 39.424 1.00 19.21 566 PRO A O 1
ATOM 3526 N N . SER A 1 567 ? 54.287 47.136 39.976 1.00 21.09 567 SER A N 1
ATOM 3527 C CA . SER A 1 567 ? 55.289 47.726 39.074 1.00 19.73 567 SER A CA 1
ATOM 3528 C C . SER A 1 567 ? 56.731 47.426 39.468 1.00 18.97 567 SER A C 1
ATOM 3529 O O . SER A 1 567 ? 57.637 47.576 38.661 1.00 22.45 567 SER A O 1
ATOM 3532 N N . ASN A 1 568 ? 56.962 47.014 40.706 1.00 20.33 568 ASN A N 1
ATOM 3533 C CA . ASN A 1 568 ? 58.330 46.715 41.100 1.00 19.43 568 ASN A CA 1
ATOM 3534 C C . ASN A 1 568 ? 58.548 45.191 41.176 1.00 21.03 568 ASN A C 1
ATOM 3535 O O . ASN A 1 568 ? 59.382 44.688 41.937 1.00 16.67 568 ASN A O 1
ATOM 3540 N N . VAL A 1 569 ? 57.734 44.462 40.401 1.00 22.62 569 VAL A N 1
ATOM 3541 C CA . VAL A 1 569 ? 57.886 43.028 40.276 1.00 20.93 569 VAL A CA 1
ATOM 3542 C C . VAL A 1 569 ? 58.209 42.854 38.782 1.00 22.08 569 VAL A C 1
ATOM 3543 O O . VAL A 1 569 ? 57.451 43.261 37.908 1.00 20.28 569 VAL A O 1
ATOM 3547 N N . TYR A 1 570 ? 59.376 42.292 38.495 1.00 21.77 570 TYR A N 1
ATOM 3548 C CA . TYR A 1 570 ? 59.817 42.099 37.110 1.00 18.67 570 TYR A CA 1
ATOM 3549 C C . TYR A 1 570 ? 59.820 40.603 36.804 1.00 20.37 570 TYR A C 1
ATOM 3550 O O . TYR A 1 570 ? 60.213 39.782 37.643 1.00 22.66 570 TYR A O 1
ATOM 3559 N N . VAL A 1 571 ? 59.363 40.251 35.613 1.00 21.77 571 VAL A N 1
ATOM 3560 C CA . VAL A 1 571 ? 59.251 38.853 35.204 1.00 20.06 571 VAL A CA 1
ATOM 3561 C C . VAL A 1 571 ? 60.284 38.421 34.171 1.00 20.56 571 VAL A C 1
ATOM 3562 O O . VAL A 1 571 ? 60.416 39.064 33.139 1.00 20.37 571 VAL A O 1
ATOM 3566 N N . CYS A 1 572 ? 61.019 37.351 34.472 1.00 16.68 572 CYS A N 1
ATOM 3567 C CA . CYS A 1 572 ? 61.998 36.788 33.545 1.00 19.11 572 CYS A CA 1
ATOM 3568 C C . CYS A 1 572 ? 61.336 35.579 32.893 1.00 17.85 572 CYS A C 1
ATOM 3569 O O . CYS A 1 572 ? 60.478 34.927 33.495 1.00 18.17 572 CYS A O 1
ATOM 3572 N N . SER A 1 573 ? 61.711 35.294 31.655 1.00 16.93 573 SER A N 1
ATOM 3573 C CA . SER A 1 573 ? 61.131 34.141 30.959 1.00 19.01 573 SER A CA 1
ATOM 3574 C C . SER A 1 573 ? 62.065 32.969 31.178 1.00 19.12 573 SER A C 1
ATOM 3575 O O . SER A 1 573 ? 63.095 33.108 31.843 1.00 18.47 573 SER A O 1
ATOM 3578 N N . GLY A 1 574 ? 61.702 31.829 30.604 1.00 16.69 574 GLY A N 1
ATOM 3579 C CA . GLY A 1 574 ? 62.549 30.666 30.676 1.00 11.59 574 GLY A CA 1
ATOM 3580 C C . GLY A 1 574 ? 63.271 30.633 29.354 1.00 16.07 574 GLY A C 1
ATOM 3581 O O . GLY A 1 574 ? 63.321 31.637 28.634 1.00 22.40 574 GLY A O 1
ATOM 3582 N N . PRO A 1 575 ? 63.850 29.493 28.992 1.00 18.51 575 PRO A N 1
ATOM 3583 C CA . PRO A 1 575 ? 64.570 29.353 27.726 1.00 17.44 575 PRO A CA 1
ATOM 3584 C C . PRO A 1 575 ? 63.690 29.670 26.532 1.00 19.81 575 PRO A C 1
ATOM 3585 O O . PRO A 1 575 ? 62.511 29.340 26.528 1.00 19.54 575 PRO A O 1
ATOM 3589 N N . ASP A 1 576 ? 64.273 30.290 25.516 1.00 16.25 576 ASP A N 1
ATOM 3590 C CA . ASP A 1 576 ? 63.560 30.582 24.277 1.00 19.58 576 ASP A CA 1
ATOM 3591 C C . ASP A 1 576 ? 64.051 29.492 23.281 1.00 20.84 576 ASP A C 1
ATOM 3592 O O . ASP A 1 576 ? 64.998 28.775 23.568 1.00 18.08 576 ASP A O 1
ATOM 3597 N N . SER A 1 577 ? 63.459 29.407 22.098 1.00 23.44 577 SER A N 1
ATOM 3598 C CA . SER A 1 577 ? 63.863 28.369 21.133 1.00 21.54 577 SER A CA 1
ATOM 3599 C C . SER A 1 577 ? 64.988 28.717 20.174 1.00 19.21 577 SER A C 1
ATOM 3600 O O . SER A 1 577 ? 65.390 27.875 19.388 1.00 20.58 577 SER A O 1
ATOM 3603 N N . GLY A 1 578 ? 65.491 29.945 20.217 1.00 23.52 578 GLY A N 1
ATOM 3604 C CA . GLY A 1 578 ? 66.580 30.326 19.319 1.00 20.21 578 GLY A CA 1
ATOM 3605 C C . GLY A 1 578 ? 67.858 29.528 19.576 1.00 19.00 578 GLY A C 1
ATOM 3606 O O . GLY A 1 578 ? 68.002 28.894 20.617 1.00 18.73 578 GLY A O 1
ATOM 3607 N N . LEU A 1 579 ? 68.777 29.553 18.616 1.00 18.04 579 LEU A N 1
ATOM 3608 C CA . LEU A 1 579 ? 70.058 28.849 18.702 1.00 19.46 579 LEU A CA 1
ATOM 3609 C C . LEU A 1 579 ? 70.997 29.529 19.701 1.00 16.26 579 LEU A C 1
ATOM 3610 O O . LEU A 1 579 ? 71.657 28.857 20.490 1.00 16.62 579 LEU A O 1
ATOM 3615 N N . GLY A 1 580 ? 71.016 30.862 19.677 1.00 16.50 580 GLY A N 1
ATOM 3616 C CA . GLY A 1 580 ? 71.870 31.632 20.574 1.00 12.59 580 GLY A CA 1
ATOM 3617 C C . GLY A 1 580 ? 71.136 32.172 21.802 1.00 14.73 580 GLY A C 1
ATOM 3618 O O . GLY A 1 580 ? 69.962 31.840 22.049 1.00 18.07 580 GLY A O 1
ATOM 3619 N N . ASN A 1 581 ? 71.811 33.040 22.553 1.00 16.82 581 ASN A N 1
ATOM 3620 C CA . ASN A 1 581 ? 71.254 33.586 23.791 1.00 16.99 581 ASN A CA 1
ATOM 3621 C C . ASN A 1 581 ? 70.953 35.053 23.862 1.00 14.46 581 ASN A C 1
ATOM 3622 O O . ASN A 1 581 ? 71.005 35.642 24.939 1.00 17.60 581 ASN A O 1
ATOM 3627 N N . ASP A 1 582 ? 70.604 35.641 22.723 1.00 17.17 582 ASP A N 1
ATOM 3628 C CA . ASP A 1 582 ? 70.277 37.073 22.681 1.00 17.28 582 ASP A CA 1
ATOM 3629 C C . ASP A 1 582 ? 69.069 37.388 23.546 1.00 17.13 582 ASP A C 1
ATOM 3630 O O . ASP A 1 582 ? 69.029 38.424 24.203 1.00 17.66 582 ASP A O 1
ATOM 3635 N N . ASN A 1 583 ? 68.082 36.488 23.543 1.00 17.80 583 ASN A N 1
ATOM 3636 C CA . ASN A 1 583 ? 66.856 36.728 24.306 1.00 16.45 583 ASN A CA 1
ATOM 3637 C C . ASN A 1 583 ? 67.137 36.848 25.796 1.00 15.27 583 ASN A C 1
ATOM 3638 O O . ASN A 1 583 ? 66.601 37.721 26.450 1.00 19.96 583 ASN A O 1
ATOM 3643 N N . ALA A 1 584 ? 67.988 35.976 26.336 1.00 17.37 584 ALA A N 1
ATOM 3644 C CA . ALA A 1 584 ? 68.285 36.048 27.754 1.00 16.96 584 ALA A CA 1
ATOM 3645 C C . ALA A 1 584 ? 69.073 37.301 28.056 1.00 16.20 584 ALA A C 1
ATOM 3646 O O . ALA A 1 584 ? 68.775 37.997 29.017 1.00 19.25 584 ALA A O 1
ATOM 3648 N N . VAL A 1 585 ? 70.095 37.580 27.261 1.00 16.88 585 VAL A N 1
ATOM 3649 C CA . VAL A 1 585 ? 70.877 38.777 27.529 1.00 16.39 585 VAL A CA 1
ATOM 3650 C C . VAL A 1 585 ? 70.058 40.071 27.423 1.00 17.09 585 VAL A C 1
ATOM 3651 O O . VAL A 1 585 ? 70.142 40.933 28.292 1.00 19.43 585 VAL A O 1
ATOM 3655 N N . LYS A 1 586 ? 69.247 40.198 26.385 1.00 18.13 586 LYS A N 1
ATOM 3656 C CA . LYS A 1 586 ? 68.460 41.423 26.214 1.00 16.93 586 LYS A CA 1
ATOM 3657 C C . LYS A 1 586 ? 67.478 41.669 27.334 1.00 18.85 586 LYS A C 1
ATOM 3658 O O . LYS A 1 586 ? 67.383 42.793 27.822 1.00 17.09 586 LYS A O 1
ATOM 3664 N N . GLN A 1 587 ? 66.737 40.630 27.742 1.00 15.01 587 GLN A N 1
ATOM 3665 C CA . GLN A 1 587 ? 65.772 40.866 28.780 1.00 17.51 587 GLN A CA 1
ATOM 3666 C C . GLN A 1 587 ? 66.498 41.280 30.054 1.00 18.94 587 GLN A C 1
ATOM 3667 O O . GLN A 1 587 ? 66.043 42.181 30.746 1.00 19.55 587 GLN A O 1
ATOM 3673 N N . ALA A 1 588 ? 67.654 40.679 30.333 1.00 18.24 588 ALA A N 1
ATOM 3674 C CA . ALA A 1 588 ? 68.392 41.040 31.545 1.00 17.63 588 ALA A CA 1
ATOM 3675 C C . ALA A 1 588 ? 68.842 42.502 31.492 1.00 17.39 588 ALA A C 1
ATOM 3676 O O . ALA A 1 588 ? 68.708 43.247 32.469 1.00 16.34 588 ALA A O 1
ATOM 3678 N N . GLU A 1 589 ? 69.373 42.921 30.347 1.00 19.15 589 GLU A N 1
ATOM 3679 C CA . GLU A 1 589 ? 69.801 44.311 30.223 1.00 22.14 589 GLU A CA 1
ATOM 3680 C C . GLU A 1 589 ? 68.604 45.281 30.329 1.00 16.63 589 GLU A C 1
ATOM 3681 O O . GLU A 1 589 ? 68.738 46.349 30.884 1.00 19.81 589 GLU A O 1
ATOM 3687 N N . THR A 1 590 ? 67.439 44.910 29.811 1.00 20.19 590 THR A N 1
ATOM 3688 C CA . THR A 1 590 ? 66.264 45.793 29.886 1.00 16.63 590 THR A CA 1
ATOM 3689 C C . THR A 1 590 ? 65.819 45.952 31.351 1.00 22.80 590 THR A C 1
ATOM 3690 O O . THR A 1 590 ? 65.509 47.053 31.827 1.00 21.96 590 THR A O 1
ATOM 3694 N N . LEU A 1 591 ? 65.778 44.836 32.070 1.00 20.41 591 LEU A N 1
ATOM 3695 C CA . LEU A 1 591 ? 65.419 44.882 33.472 1.00 22.35 591 LEU A CA 1
ATOM 3696 C C . LEU A 1 591 ? 66.429 45.701 34.271 1.00 20.30 591 LEU A C 1
ATOM 3697 O O . LEU A 1 591 ? 66.044 46.498 35.131 1.00 24.18 591 LEU A O 1
ATOM 3702 N N . PHE A 1 592 ? 67.714 45.520 33.980 1.00 21.56 592 PHE A N 1
ATOM 3703 C CA . PHE A 1 592 ? 68.764 46.229 34.711 1.00 21.52 592 PHE A CA 1
ATOM 3704 C C . PHE A 1 592 ? 68.620 47.730 34.563 1.00 23.07 592 PHE A C 1
ATOM 3705 O O . PHE A 1 592 ? 68.830 48.498 35.501 1.00 23.62 592 PHE A O 1
ATOM 3713 N N . GLN A 1 593 ? 68.270 48.149 33.367 1.00 22.70 593 GLN A N 1
ATOM 3714 C CA . GLN A 1 593 ? 68.075 49.561 33.114 1.00 29.44 593 GLN A CA 1
ATOM 3715 C C . GLN A 1 593 ? 66.932 50.115 33.972 1.00 28.85 593 GLN A C 1
ATOM 3716 O O . GLN A 1 593 ? 66.967 51.273 34.389 1.00 27.86 593 GLN A O 1
ATOM 3722 N N . GLN A 1 594 ? 65.909 49.296 34.215 1.00 22.85 594 GLN A N 1
ATOM 3723 C CA . GLN A 1 594 ? 64.790 49.749 35.019 1.00 24.97 594 GLN A CA 1
ATOM 3724 C C . GLN A 1 594 ? 65.126 49.787 36.499 1.00 22.31 594 GLN A C 1
ATOM 3725 O O . GLN A 1 594 ? 64.713 50.687 37.196 1.00 23.66 594 GLN A O 1
ATOM 3731 N N . ILE A 1 595 ? 65.894 48.810 36.966 1.00 23.10 595 ILE A N 1
ATOM 3732 C CA . ILE A 1 595 ? 66.248 48.714 38.379 1.00 22.23 595 ILE A CA 1
ATOM 3733 C C . ILE A 1 595 ? 67.464 49.564 38.801 1.00 23.56 595 ILE A C 1
ATOM 3734 O O . ILE A 1 595 ? 67.490 50.104 39.898 1.00 25.04 595 ILE A O 1
ATOM 3739 N N . CYS A 1 596 ? 68.443 49.689 37.911 1.00 18.12 596 CYS A N 1
ATOM 3740 C CA . CYS A 1 596 ? 69.667 50.443 38.165 1.00 20.24 596 CYS A CA 1
ATOM 3741 C C . CYS A 1 596 ? 69.900 51.439 37.034 1.00 21.07 596 CYS A C 1
ATOM 3742 O O . CYS A 1 596 ? 70.867 51.336 36.288 1.00 23.83 596 CYS A O 1
ATOM 3745 N N . PRO A 1 597 ? 68.997 52.415 36.891 1.00 20.27 597 PRO A N 1
ATOM 3746 C CA . PRO A 1 597 ? 69.128 53.414 35.830 1.00 18.06 597 PRO A CA 1
ATOM 3747 C C . PRO A 1 597 ? 70.457 54.170 35.920 1.00 17.72 597 PRO A C 1
ATOM 3748 O O . PRO A 1 597 ? 70.975 54.408 37.018 1.00 16.86 597 PRO A O 1
ATOM 3752 N N . ASN A 1 598 ? 70.992 54.520 34.750 1.00 16.58 598 ASN A N 1
ATOM 3753 C CA . ASN A 1 598 ? 72.234 55.258 34.635 1.00 19.45 598 ASN A CA 1
ATOM 3754 C C . ASN A 1 598 ? 73.466 54.501 35.128 1.00 21.08 598 ASN A C 1
ATOM 3755 O O . ASN A 1 598 ? 74.500 55.111 35.383 1.00 26.85 598 ASN A O 1
ATOM 3760 N N . GLU A 1 599 ? 73.362 53.183 35.278 1.00 22.33 599 GLU A N 1
ATOM 3761 C CA . GLU A 1 599 ? 74.508 52.374 35.720 1.00 22.22 599 GLU A CA 1
ATOM 3762 C C . GLU A 1 599 ? 75.044 51.554 34.539 1.00 24.48 599 GLU A C 1
ATOM 3763 O O . GLU A 1 599 ? 74.305 51.261 33.605 1.00 22.01 599 GLU A O 1
ATOM 3769 N N . ASP A 1 600 ? 76.327 51.191 34.592 1.00 23.51 600 ASP A N 1
ATOM 3770 C CA . ASP A 1 600 ? 76.956 50.379 33.559 1.00 19.62 600 ASP A CA 1
ATOM 3771 C C . ASP A 1 600 ? 76.460 48.928 33.774 1.00 19.71 600 ASP A C 1
ATOM 3772 O O . ASP A 1 600 ? 76.306 48.489 34.916 1.00 21.66 600 ASP A O 1
ATOM 3777 N N . PHE A 1 601 ? 76.192 48.213 32.680 1.00 20.67 601 PHE A N 1
ATOM 3778 C CA . PHE A 1 601 ? 75.705 46.830 32.713 1.00 20.40 601 PHE A CA 1
ATOM 3779 C C . PHE A 1 601 ? 76.838 45.787 32.751 1.00 20.50 601 PHE A C 1
ATOM 3780 O O . PHE A 1 601 ? 77.460 45.483 31.736 1.00 25.79 601 PHE A O 1
ATOM 3788 N N . CYS A 1 602 ? 77.077 45.247 33.935 1.00 21.59 602 CYS A N 1
ATOM 3789 C CA . CYS A 1 602 ? 78.088 44.229 34.165 1.00 20.53 602 CYS A CA 1
ATOM 3790 C C . CYS A 1 602 ? 79.543 44.575 33.843 1.00 24.13 602 CYS A C 1
ATOM 3791 O O . CYS A 1 602 ? 80.213 43.824 33.136 1.00 22.11 602 CYS A O 1
ATOM 3794 N N . PRO A 1 603 ? 80.054 45.715 34.360 1.00 19.28 603 PRO A N 1
ATOM 3795 C CA . PRO A 1 603 ? 81.443 46.129 34.120 1.00 22.01 603 PRO A CA 1
ATOM 3796 C C . PRO A 1 603 ? 82.417 45.152 34.803 1.00 24.00 603 PRO A C 1
ATOM 3797 O O . PRO A 1 603 ? 82.083 44.519 35.811 1.00 23.65 603 PRO A O 1
ATOM 3801 N N . ALA A 1 604 ? 83.607 44.999 34.242 1.00 24.14 604 ALA A N 1
ATOM 3802 C CA . ALA A 1 604 ? 84.589 44.084 34.829 1.00 25.94 604 ALA A CA 1
ATOM 3803 C C . ALA A 1 604 ? 84.854 44.482 36.278 1.00 25.75 604 ALA A C 1
ATOM 3804 O O . ALA A 1 604 ? 84.671 45.630 36.648 1.00 25.08 604 ALA A O 1
ATOM 3806 N N . PRO A 1 605 ? 85.235 43.519 37.128 1.00 28.78 605 PRO A N 1
ATOM 3807 C CA . PRO A 1 605 ? 85.510 43.864 38.525 1.00 29.32 605 PRO A CA 1
ATOM 3808 C C . PRO A 1 605 ? 86.787 44.678 38.586 1.00 33.34 605 PRO A C 1
ATOM 3809 O O . PRO A 1 605 ? 87.654 44.525 37.732 1.00 37.89 605 PRO A O 1
ATOM 3813 N N . PRO A 1 606 ? 86.921 45.566 39.585 1.00 36.29 606 PRO A N 1
ATOM 3814 C CA . PRO A 1 606 ? 88.130 46.394 39.710 1.00 36.76 606 PRO A CA 1
ATOM 3815 C C . PRO A 1 606 ? 89.386 45.637 40.154 1.00 37.34 606 PRO A C 1
ATOM 3816 O O . PRO A 1 606 ? 89.297 44.529 40.698 1.00 38.03 606 PRO A O 1
ATOM 3820 N N . LYS B 2 6 ? 103.015 26.093 31.166 1.00 49.16 6 LYS B N 1
ATOM 3821 C CA . LYS B 2 6 ? 102.585 26.571 32.479 1.00 50.98 6 LYS B CA 1
ATOM 3822 C C . LYS B 2 6 ? 101.614 25.583 33.153 1.00 53.45 6 LYS B C 1
ATOM 3823 O O . LYS B 2 6 ? 100.434 25.495 32.769 1.00 59.25 6 LYS B O 1
ATOM 3825 N N . VAL B 2 7 ? 102.092 24.827 34.142 1.00 49.48 7 VAL B N 1
ATOM 3826 C CA . VAL B 2 7 ? 101.200 23.882 34.821 1.00 45.25 7 VAL B CA 1
ATOM 3827 C C . VAL B 2 7 ? 100.315 24.697 35.759 1.00 41.39 7 VAL B C 1
ATOM 3828 O O . VAL B 2 7 ? 100.797 25.531 36.520 1.00 39.63 7 VAL B O 1
ATOM 3832 N N . LEU B 2 8 ? 99.014 24.468 35.698 1.00 40.21 8 LEU B N 1
ATOM 3833 C CA . LEU B 2 8 ? 98.094 25.224 36.528 1.00 39.81 8 LEU B CA 1
ATOM 3834 C C . LEU B 2 8 ? 97.329 24.309 37.487 1.00 38.66 8 LEU B C 1
ATOM 3835 O O . LEU B 2 8 ? 96.764 23.304 37.079 1.00 39.73 8 LEU B O 1
ATOM 3840 N N . LEU B 2 9 ? 97.322 24.671 38.766 1.00 35.95 9 LEU B N 1
ATOM 3841 C CA . LEU B 2 9 ? 96.675 23.865 39.797 1.00 33.37 9 LEU B CA 1
ATOM 3842 C C . LEU B 2 9 ? 95.445 24.551 40.398 1.00 32.04 9 LEU B C 1
ATOM 3843 O O . LEU B 2 9 ? 95.536 25.663 40.905 1.00 30.09 9 LEU B O 1
ATOM 3848 N N . LYS B 2 10 ? 94.298 23.882 40.350 1.00 27.90 10 LYS B N 1
ATOM 3849 C CA . LYS B 2 10 ? 93.087 24.465 40.900 1.00 25.75 10 LYS B CA 1
ATOM 3850 C C . LYS B 2 10 ? 92.841 23.989 42.332 1.00 25.12 10 LYS B C 1
ATOM 3851 O O . LYS B 2 10 ? 92.623 22.793 42.594 1.00 23.39 10 LYS B O 1
ATOM 3857 N N . VAL B 2 11 ? 92.868 24.935 43.258 1.00 22.82 11 VAL B N 1
ATOM 3858 C CA . VAL B 2 11 ? 92.644 24.616 44.658 1.00 24.69 11 VAL B CA 1
ATOM 3859 C C . VAL B 2 11 ? 91.388 25.308 45.174 1.00 22.74 11 VAL B C 1
ATOM 3860 O O . VAL B 2 11 ? 91.198 26.478 44.940 1.00 23.88 11 VAL B O 1
ATOM 3864 N N . ILE B 2 12 ? 90.523 24.574 45.860 1.00 22.91 12 ILE B N 1
ATOM 3865 C CA . ILE B 2 12 ? 89.347 25.196 46.441 1.00 25.10 12 ILE B CA 1
ATOM 3866 C C . ILE B 2 12 ? 89.419 25.030 47.962 1.00 28.66 12 ILE B C 1
ATOM 3867 O O . ILE B 2 12 ? 89.997 24.060 48.484 1.00 27.73 12 ILE B O 1
ATOM 3872 N N . ILE B 2 13 ? 88.867 25.999 48.673 1.00 25.53 13 ILE B N 1
ATOM 3873 C CA . ILE B 2 13 ? 88.874 25.975 50.126 1.00 21.62 13 ILE B CA 1
ATOM 3874 C C . ILE B 2 13 ? 87.455 25.813 50.678 1.00 19.64 13 ILE B C 1
ATOM 3875 O O . ILE B 2 13 ? 86.609 26.688 50.566 1.00 25.76 13 ILE B O 1
ATOM 3880 N N . LEU B 2 14 ? 87.198 24.658 51.268 1.00 25.33 14 LEU B N 1
ATOM 3881 C CA . LEU B 2 14 ? 85.884 24.328 51.808 1.00 26.13 14 LEU B CA 1
ATOM 3882 C C . LEU B 2 14 ? 85.817 24.403 53.326 1.00 28.82 14 LEU B C 1
ATOM 3883 O O . LEU B 2 14 ? 86.849 24.410 54.011 1.00 28.67 14 LEU B O 1
ATOM 388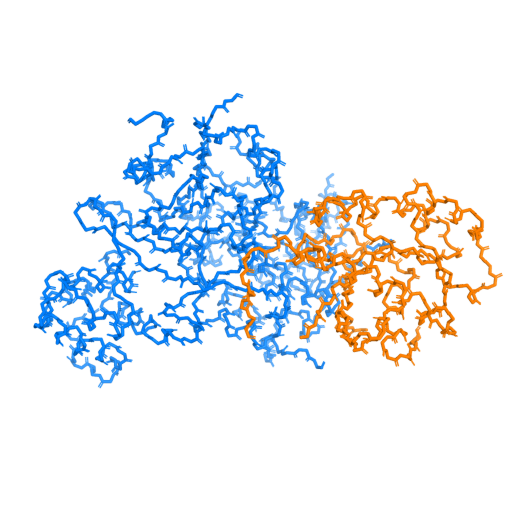8 N N . GLY B 2 15 ? 84.597 24.437 53.849 1.00 29.23 15 GLY B N 1
ATOM 3889 C CA . GLY B 2 15 ? 84.403 24.542 55.285 1.00 27.93 15 GLY B CA 1
ATOM 3890 C C . GLY B 2 15 ? 83.322 25.551 55.633 1.00 27.87 15 GLY B C 1
ATOM 3891 O O . GLY B 2 15 ? 82.915 26.355 54.787 1.00 25.79 15 GLY B O 1
ATOM 3892 N N . ASP B 2 16 ? 82.858 25.525 56.878 1.00 28.92 16 ASP B N 1
ATOM 3893 C CA . ASP B 2 16 ? 81.791 26.434 57.315 1.00 27.59 16 ASP B CA 1
ATOM 3894 C C . ASP B 2 16 ? 82.166 27.905 57.298 1.00 26.10 16 ASP B C 1
ATOM 3895 O O . ASP B 2 16 ? 83.348 28.261 57.346 1.00 28.49 16 ASP B O 1
ATOM 3900 N N . SER B 2 17 ? 81.145 28.758 57.198 1.00 26.47 17 SER B N 1
ATOM 3901 C CA . SER B 2 17 ? 81.338 30.207 57.200 1.00 26.68 17 SER B CA 1
ATOM 3902 C C . SER B 2 17 ? 82.005 30.657 58.487 1.00 25.04 17 SER B C 1
ATOM 3903 O O . SER B 2 17 ? 81.653 30.197 59.553 1.00 30.46 17 SER B O 1
ATOM 3906 N N . GLY B 2 18 ? 82.947 31.581 58.379 1.00 28.81 18 GLY B N 1
ATOM 3907 C CA . GLY B 2 18 ? 83.612 32.108 59.554 1.00 26.90 18 GLY B CA 1
ATOM 3908 C C . GLY B 2 18 ? 84.852 31.414 60.092 1.00 30.18 18 GLY B C 1
ATOM 3909 O O . GLY B 2 18 ? 85.439 31.915 61.052 1.00 33.26 18 GLY B O 1
ATOM 3910 N N . VAL B 2 19 ? 85.270 30.293 59.508 1.00 27.34 19 VAL B N 1
ATOM 3911 C CA . VAL B 2 19 ? 86.459 29.602 60.001 1.00 22.79 19 VAL B CA 1
ATOM 3912 C C . VAL B 2 19 ? 87.774 30.251 59.542 1.00 28.71 19 VAL B C 1
ATOM 3913 O O . VAL B 2 19 ? 88.840 29.974 60.092 1.00 28.43 19 VAL B O 1
ATOM 3917 N N . GLY B 2 20 ? 87.690 31.118 58.536 1.00 29.51 20 GLY B N 1
ATOM 3918 C CA . GLY B 2 20 ? 88.866 31.796 58.026 1.00 27.72 20 GLY B CA 1
ATOM 3919 C C . GLY B 2 20 ? 89.336 31.383 56.640 1.00 28.27 20 GLY B C 1
ATOM 3920 O O . GLY B 2 20 ? 90.496 31.653 56.271 1.00 26.43 20 GLY B O 1
ATOM 3921 N N . LYS B 2 21 ? 88.458 30.745 55.862 1.00 26.81 21 LYS B N 1
ATOM 3922 C CA . LYS B 2 21 ? 88.835 30.297 54.512 1.00 24.79 21 LYS B CA 1
ATOM 3923 C C . LYS B 2 21 ? 89.328 31.441 53.638 1.00 26.10 21 LYS B C 1
ATOM 3924 O O . LYS B 2 21 ? 90.360 31.328 52.980 1.00 26.43 21 LYS B O 1
ATOM 3930 N N . THR B 2 22 ? 88.607 32.554 53.644 1.00 25.42 22 THR B N 1
ATOM 3931 C CA . THR B 2 22 ? 88.991 33.692 52.824 1.00 24.17 22 THR B CA 1
ATOM 3932 C C . THR B 2 22 ? 90.269 34.332 53.335 1.00 26.36 22 THR B C 1
ATOM 3933 O O . THR B 2 22 ? 91.124 34.735 52.545 1.00 21.80 22 THR B O 1
ATOM 3937 N N . SER B 2 23 ? 90.406 34.418 54.659 1.00 29.15 23 SER B N 1
ATOM 3938 C CA . SER B 2 23 ? 91.600 35.036 55.265 1.00 28.15 23 SER B CA 1
ATOM 3939 C C . SER B 2 23 ? 92.845 34.187 55.019 1.00 24.43 23 SER B C 1
ATOM 3940 O O . SER B 2 23 ? 93.947 34.701 54.833 1.00 25.67 23 SER B O 1
ATOM 3943 N N . LEU B 2 24 ? 92.656 32.877 55.020 1.00 23.49 24 LEU B N 1
ATOM 3944 C CA . LEU B 2 24 ? 93.757 31.961 54.760 1.00 27.78 24 LEU B CA 1
ATOM 3945 C C . LEU B 2 24 ? 94.240 32.138 53.311 1.00 27.84 24 LEU B C 1
ATOM 3946 O O . LEU B 2 24 ? 95.443 32.144 53.043 1.00 31.78 24 LEU B O 1
ATOM 3951 N N . MET B 2 25 ? 93.312 32.307 52.373 1.00 27.50 25 MET B N 1
ATOM 3952 C CA . MET B 2 25 ? 93.708 32.499 50.984 1.00 25.91 25 MET B CA 1
ATOM 3953 C C . MET B 2 25 ? 94.480 33.817 50.833 1.00 28.50 25 MET B C 1
ATOM 3954 O O . MET B 2 25 ? 95.521 33.887 50.180 1.00 23.86 25 MET B O 1
ATOM 3959 N N . ASN B 2 26 ? 93.946 34.868 51.440 1.00 30.95 26 ASN B N 1
ATOM 3960 C CA . ASN B 2 26 ? 94.567 36.164 51.357 1.00 33.18 26 ASN B CA 1
ATOM 3961 C C . ASN B 2 26 ? 95.937 36.207 52.047 1.00 33.46 26 ASN B C 1
ATOM 3962 O O . ASN B 2 26 ? 96.868 36.832 51.554 1.00 35.64 26 ASN B O 1
ATOM 3967 N N . GLN B 2 27 ? 96.063 35.527 53.177 1.00 34.22 27 GLN B N 1
ATOM 3968 C CA . GLN B 2 27 ? 97.325 35.519 53.899 1.00 35.72 27 GLN B CA 1
ATOM 3969 C C . GLN B 2 27 ? 98.396 34.864 53.048 1.00 33.45 27 GLN B C 1
ATOM 3970 O O . GLN B 2 27 ? 99.498 35.389 52.898 1.00 32.98 27 GLN B O 1
ATOM 3976 N N . TYR B 2 28 ? 98.062 33.719 52.473 1.00 33.16 28 TYR B N 1
ATOM 3977 C CA . TYR B 2 28 ? 99.014 33.007 51.649 1.00 35.14 28 TYR B CA 1
ATOM 3978 C C . TYR B 2 28 ? 99.493 33.875 50.495 1.00 39.48 28 TYR B C 1
ATOM 3979 O O . TYR B 2 28 ? 100.658 34.269 50.432 1.00 40.45 28 TYR B O 1
ATOM 3988 N N . VAL B 2 29 ? 98.570 34.215 49.608 1.00 40.63 29 VAL B N 1
ATOM 3989 C CA . VAL B 2 29 ? 98.899 34.987 48.419 1.00 38.35 29 VAL B CA 1
ATOM 3990 C C . VAL B 2 29 ? 99.428 36.402 48.596 1.00 39.18 29 VAL B C 1
ATOM 3991 O O . VAL B 2 29 ? 100.467 36.743 48.040 1.00 36.14 29 VAL B O 1
ATOM 3995 N N . ASN B 2 30 ? 98.722 37.224 49.362 1.00 41.28 30 ASN B N 1
ATOM 3996 C CA . ASN B 2 30 ? 99.121 38.620 49.529 1.00 41.92 30 ASN B CA 1
ATOM 3997 C C . ASN B 2 30 ? 99.905 38.943 50.794 1.00 44.55 30 ASN B C 1
ATOM 3998 O O . ASN B 2 30 ? 100.311 40.090 50.987 1.00 40.52 30 ASN B O 1
ATOM 4003 N N . LYS B 2 31 ? 100.100 37.949 51.658 1.00 46.48 31 LYS B N 1
ATOM 4004 C CA . LYS B 2 31 ? 100.850 38.162 52.892 1.00 48.24 31 LYS B CA 1
ATOM 4005 C C . LYS B 2 31 ? 100.245 39.344 53.649 1.00 47.00 31 LYS B C 1
ATOM 4006 O O . LYS B 2 31 ? 100.954 40.244 54.107 1.00 46.92 31 LYS B O 1
ATOM 4012 N N . LYS B 2 32 ? 98.920 39.332 53.756 1.00 46.37 32 LYS B N 1
ATOM 4013 C CA . LYS B 2 32 ? 98.188 40.375 54.451 1.00 43.64 32 LYS B CA 1
ATOM 4014 C C . LYS B 2 32 ? 96.955 39.804 55.155 1.00 42.40 32 LYS B C 1
ATOM 4015 O O . LYS B 2 32 ? 96.423 38.775 54.750 1.00 41.08 32 LYS B O 1
ATOM 4021 N N . PHE B 2 33 ? 96.516 40.480 56.212 1.00 42.47 33 PHE B N 1
ATOM 4022 C CA . PHE B 2 33 ? 95.346 40.073 56.996 1.00 41.69 33 PHE B CA 1
ATOM 4023 C C . PHE B 2 33 ? 94.532 41.331 57.342 1.00 45.45 33 PHE B C 1
ATOM 4024 O O . PHE B 2 33 ? 95.075 42.317 57.845 1.00 45.43 33 PHE B O 1
ATOM 4032 N N . SER B 2 34 ? 93.231 41.274 57.065 1.00 51.34 34 SER B N 1
ATOM 4033 C CA . SER B 2 34 ? 92.292 42.375 57.291 1.00 55.29 34 SER B CA 1
ATOM 4034 C C . SER B 2 34 ? 91.479 42.250 58.575 1.00 56.61 34 SER B C 1
ATOM 4035 O O . SER B 2 34 ? 91.416 41.185 59.185 1.00 59.79 34 SER B O 1
ATOM 4038 N N . ASN B 2 35 ? 90.836 43.351 58.961 1.00 60.00 35 ASN B N 1
ATOM 4039 C CA . ASN B 2 35 ? 90.010 43.408 60.167 1.00 60.31 35 ASN B CA 1
ATOM 4040 C C . ASN B 2 35 ? 88.762 42.524 60.118 1.00 60.74 35 ASN B C 1
ATOM 4041 O O . ASN B 2 35 ? 87.933 42.542 61.039 1.00 60.04 35 ASN B O 1
ATOM 4046 N N . ILE B 2 41 ? 85.952 41.906 50.729 1.00 50.97 41 ILE B N 1
ATOM 4047 C CA . ILE B 2 41 ? 84.774 42.543 50.134 1.00 53.47 41 ILE B CA 1
ATOM 4048 C C . ILE B 2 41 ? 84.750 42.382 48.611 1.00 51.60 41 ILE B C 1
ATOM 4049 O O . ILE B 2 41 ? 84.352 43.304 47.894 1.00 56.21 41 ILE B O 1
ATOM 4051 N N . GLY B 2 42 ? 85.159 41.206 48.135 1.00 46.45 42 GLY B N 1
ATOM 4052 C CA . GLY B 2 42 ? 85.191 40.916 46.708 1.00 36.71 42 GLY B CA 1
ATOM 4053 C C . GLY B 2 42 ? 86.102 39.731 46.405 1.00 30.29 42 GLY B C 1
ATOM 4054 O O . GLY B 2 42 ? 86.683 39.637 45.318 1.00 32.31 42 GLY B O 1
ATOM 4055 N N . ALA B 2 43 ? 86.241 38.832 47.378 1.00 26.41 43 ALA B N 1
ATOM 4056 C CA . ALA B 2 43 ? 87.068 37.638 47.230 1.00 22.21 43 ALA B CA 1
ATOM 4057 C C . ALA B 2 43 ? 86.478 36.757 46.109 1.00 22.49 43 ALA B C 1
ATOM 4058 O O . ALA B 2 43 ? 85.267 36.533 46.056 1.00 22.52 43 ALA B O 1
ATOM 4060 N N . ASP B 2 44 ? 87.337 36.249 45.228 1.00 21.29 44 ASP B N 1
ATOM 4061 C CA . ASP B 2 44 ? 86.911 35.442 44.095 1.00 19.77 44 ASP B CA 1
ATOM 4062 C C . ASP B 2 44 ? 87.933 34.303 43.908 1.00 20.93 44 ASP B C 1
ATOM 4063 O O . ASP B 2 44 ? 87.686 33.173 44.342 1.00 22.23 44 ASP B O 1
ATOM 4068 N N . PHE B 2 45 ? 89.048 34.569 43.236 1.00 19.01 45 PHE B N 1
ATOM 4069 C CA . PHE B 2 45 ? 90.111 33.563 43.140 1.00 23.30 45 PHE B CA 1
ATOM 4070 C C . PHE B 2 45 ? 91.409 34.299 42.872 1.00 26.59 45 PHE B C 1
ATOM 4071 O O . PHE B 2 45 ? 91.430 35.290 42.163 1.00 26.91 45 PHE B O 1
ATOM 4079 N N . LEU B 2 46 ? 92.481 33.839 43.496 1.00 28.51 46 LEU B N 1
ATOM 4080 C CA . LEU B 2 46 ? 93.786 34.455 43.329 1.00 30.14 46 LEU B CA 1
ATOM 4081 C C . LEU B 2 46 ? 94.765 33.419 42.745 1.00 29.11 46 LEU B C 1
ATOM 4082 O O . LEU B 2 46 ? 94.554 32.204 42.854 1.00 26.97 46 LEU B O 1
ATOM 4087 N N . THR B 2 47 ? 95.813 33.901 42.094 1.00 26.35 47 THR B N 1
ATOM 4088 C CA . THR B 2 47 ? 96.810 33.013 41.505 1.00 33.71 47 THR B CA 1
ATOM 4089 C C . THR B 2 47 ? 98.178 33.378 42.059 1.00 35.65 47 THR B C 1
ATOM 4090 O O . THR B 2 47 ? 98.446 34.532 42.385 1.00 34.95 47 THR B O 1
ATOM 4094 N N . LYS B 2 48 ? 99.051 32.395 42.164 1.00 38.03 48 LYS B N 1
ATOM 4095 C CA . LYS B 2 48 ? 100.376 32.656 42.685 1.00 36.68 48 LYS B CA 1
ATOM 4096 C C . LYS B 2 48 ? 101.344 31.677 42.053 1.00 37.47 48 LYS B C 1
ATOM 4097 O O . LYS B 2 48 ? 101.046 30.483 41.928 1.00 34.27 48 LYS B O 1
ATOM 4103 N N . GLU B 2 49 ? 102.492 32.191 41.629 1.00 39.85 49 GLU B N 1
ATOM 4104 C CA . GLU B 2 49 ? 103.517 31.352 41.015 1.00 43.38 49 GLU B CA 1
ATOM 4105 C C . GLU B 2 49 ? 104.291 30.735 42.166 1.00 41.57 49 GLU B C 1
ATOM 4106 O O . GLU B 2 49 ? 105.003 31.436 42.869 1.00 44.79 49 GLU B O 1
ATOM 4112 N N . VAL B 2 50 ? 104.142 29.430 42.365 1.00 42.24 50 VAL B N 1
ATOM 4113 C CA . VAL B 2 50 ? 104.811 28.748 43.475 1.00 44.31 50 VAL B CA 1
ATOM 4114 C C . VAL B 2 50 ? 105.828 27.716 43.009 1.00 41.64 50 VAL B C 1
ATOM 4115 O O . VAL B 2 50 ? 105.782 27.248 41.883 1.00 42.67 50 VAL B O 1
ATOM 4119 N N . MET B 2 51 ? 106.741 27.361 43.898 1.00 45.51 51 MET B N 1
ATOM 4120 C CA . MET B 2 51 ? 107.763 26.377 43.605 1.00 42.29 51 MET B CA 1
ATOM 4121 C C . MET B 2 51 ? 107.414 25.119 44.374 1.00 42.97 51 MET B C 1
ATOM 4122 O O . MET B 2 51 ? 107.264 25.156 45.585 1.00 43.33 51 MET B O 1
ATOM 4127 N N . VAL B 2 52 ? 107.270 24.013 43.652 1.00 42.93 52 VAL B N 1
ATOM 4128 C CA . VAL B 2 52 ? 106.950 22.717 44.234 1.00 42.89 52 VAL B CA 1
ATOM 4129 C C . VAL B 2 52 ? 108.074 21.769 43.842 1.00 43.70 52 VAL B C 1
ATOM 4130 O O . VAL B 2 52 ? 108.117 21.286 42.712 1.00 46.29 52 VAL B O 1
ATOM 4134 N N . ASP B 2 53 ? 108.989 21.522 44.769 1.00 45.29 53 ASP B N 1
ATOM 4135 C CA . ASP B 2 53 ? 110.109 20.631 44.520 1.00 45.70 53 ASP B CA 1
ATOM 4136 C C . ASP B 2 53 ? 110.854 20.994 43.236 1.00 46.71 53 ASP B C 1
ATOM 4137 O O . ASP B 2 53 ? 110.957 20.180 42.315 1.00 47.81 53 ASP B O 1
ATOM 4142 N N . ASP B 2 54 ? 111.360 22.225 43.189 1.00 45.69 54 ASP B N 1
ATOM 4143 C CA . ASP B 2 54 ? 112.128 22.724 42.054 1.00 49.57 54 ASP B CA 1
ATOM 4144 C C . ASP B 2 54 ? 111.347 22.950 40.760 1.00 50.82 54 ASP B C 1
ATOM 4145 O O . ASP B 2 54 ? 111.940 23.169 39.702 1.00 52.51 54 ASP B O 1
ATOM 4150 N N . ARG B 2 55 ? 110.023 22.901 40.835 1.00 47.60 55 ARG B N 1
ATOM 4151 C CA . ARG B 2 55 ? 109.216 23.126 39.646 1.00 41.34 55 ARG B CA 1
ATOM 4152 C C . ARG B 2 55 ? 108.286 24.327 39.838 1.00 39.06 55 ARG B C 1
ATOM 4153 O O . ARG B 2 55 ? 107.562 24.424 40.835 1.00 35.85 55 ARG B O 1
ATOM 4161 N N . LEU B 2 56 ? 108.325 25.257 38.894 1.00 35.34 56 LEU B N 1
ATOM 4162 C CA . LEU B 2 56 ? 107.471 26.431 38.978 1.00 37.85 56 LEU B CA 1
ATOM 4163 C C . LEU B 2 56 ? 106.063 26.087 38.511 1.00 38.60 56 LEU B C 1
ATOM 4164 O O . LEU B 2 56 ? 105.884 25.524 37.430 1.00 42.19 56 LEU B O 1
ATOM 4169 N N . VAL B 2 57 ? 105.063 26.408 39.324 1.00 36.80 57 VAL B N 1
ATOM 4170 C CA . VAL B 2 57 ? 103.679 26.140 38.942 1.00 36.79 57 VAL B CA 1
ATOM 4171 C C . VAL B 2 57 ? 102.763 27.295 39.334 1.00 37.90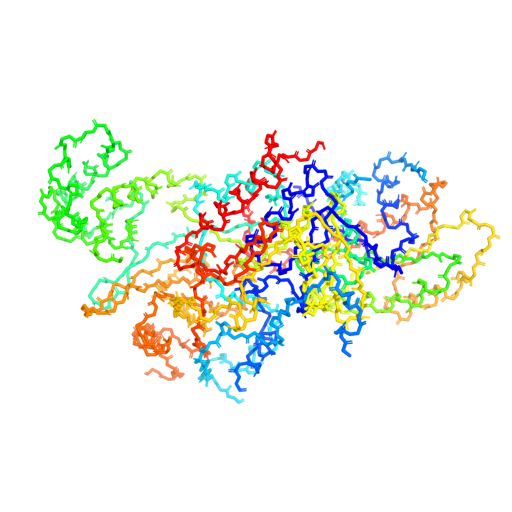 57 VAL B C 1
ATOM 4172 O O . VAL B 2 57 ? 103.065 28.068 40.242 1.00 36.50 57 VAL B O 1
ATOM 4176 N N . THR B 2 58 ? 101.641 27.406 38.633 1.00 40.14 58 THR B N 1
ATOM 4177 C CA . THR B 2 58 ? 100.665 28.434 38.933 1.00 38.42 58 THR B CA 1
ATOM 4178 C C . THR B 2 58 ? 99.567 27.832 39.809 1.00 36.86 58 THR B C 1
ATOM 4179 O O . THR B 2 58 ? 98.913 26.854 39.431 1.00 33.12 58 THR B O 1
ATOM 4183 N N . MET B 2 59 ? 99.397 28.394 40.998 1.00 35.27 59 MET B N 1
ATOM 4184 C CA . MET B 2 59 ? 98.356 27.918 41.888 1.00 35.43 59 MET B CA 1
ATOM 4185 C C . MET B 2 59 ? 97.196 28.892 41.827 1.00 29.74 59 MET B C 1
ATOM 4186 O O . MET B 2 59 ? 97.349 30.087 42.007 1.00 25.58 59 MET B O 1
ATOM 4191 N N . GLN B 2 60 ? 96.028 28.350 41.558 1.00 30.23 60 GLN B N 1
ATOM 4192 C CA . GLN B 2 60 ? 94.824 29.136 41.446 1.00 29.59 60 GLN B CA 1
ATOM 4193 C C . GLN B 2 60 ? 93.938 28.682 42.593 1.00 27.28 60 GLN B C 1
ATOM 4194 O O . GLN B 2 60 ? 93.482 27.536 42.623 1.00 26.96 60 GLN B O 1
ATOM 4200 N N . ILE B 2 61 ? 93.718 29.588 43.537 1.00 26.54 61 ILE B N 1
ATOM 4201 C CA . ILE B 2 61 ? 92.908 29.330 44.726 1.00 26.64 61 ILE B CA 1
ATOM 4202 C C . ILE B 2 61 ? 91.508 29.971 44.646 1.00 23.95 61 ILE B C 1
ATOM 4203 O O . ILE B 2 61 ? 91.372 31.180 44.627 1.00 23.75 61 ILE B O 1
ATOM 4208 N N . TRP B 2 62 ? 90.478 29.137 44.622 1.00 24.39 62 TRP B N 1
ATOM 4209 C CA . TRP B 2 62 ? 89.096 29.587 44.531 1.00 19.32 62 TRP B CA 1
ATOM 4210 C C . TRP B 2 62 ? 88.407 29.719 45.894 1.00 22.08 62 TRP B C 1
ATOM 4211 O O . TRP B 2 62 ? 88.471 28.820 46.742 1.00 22.61 62 TRP B O 1
ATOM 4222 N N . ASP B 2 63 ? 87.749 30.859 46.087 1.00 19.20 63 ASP B N 1
ATOM 4223 C CA . ASP B 2 63 ? 87.056 31.185 47.318 1.00 17.53 63 ASP B CA 1
ATOM 4224 C C . ASP B 2 63 ? 85.583 30.849 47.090 1.00 18.42 63 ASP B C 1
ATOM 4225 O O . ASP B 2 63 ? 85.098 30.889 45.951 1.00 21.24 63 ASP B O 1
ATOM 4230 N N . THR B 2 64 ? 84.870 30.517 48.157 1.00 17.93 64 THR B N 1
ATOM 4231 C CA . THR B 2 64 ? 83.444 30.172 48.065 1.00 16.06 64 THR B CA 1
ATOM 4232 C C . THR B 2 64 ? 82.532 31.371 47.743 1.00 18.85 64 THR B C 1
ATOM 4233 O O . THR B 2 64 ? 81.345 31.195 47.447 1.00 19.20 64 THR B O 1
ATOM 4237 N N . ALA B 2 65 ? 83.097 32.572 47.795 1.00 15.47 65 ALA B N 1
ATOM 4238 C CA . ALA B 2 65 ? 82.349 33.809 47.566 1.00 18.46 65 ALA B CA 1
ATOM 4239 C C . ALA B 2 65 ? 81.107 33.816 48.465 1.00 18.28 65 ALA B C 1
ATOM 4240 O O . ALA B 2 65 ? 80.052 34.327 48.095 1.00 21.64 65 ALA B O 1
ATOM 4242 N N . GLY B 2 66 ? 81.239 33.212 49.646 1.00 19.43 66 GLY B N 1
ATOM 4243 C CA . GLY B 2 66 ? 80.158 33.199 50.605 1.00 14.99 66 GLY B CA 1
ATOM 4244 C C . GLY B 2 66 ? 78.999 32.268 50.293 1.00 17.80 66 GLY B C 1
ATOM 4245 O O . GLY B 2 66 ? 78.056 32.168 51.087 1.00 16.03 66 GLY B O 1
ATOM 4246 N N . GLN B 2 67 ? 79.052 31.558 49.170 1.00 13.91 67 GLN B N 1
ATOM 4247 C CA . GLN B 2 67 ? 77.940 30.673 48.852 1.00 18.08 67 GLN B CA 1
ATOM 4248 C C . GLN B 2 67 ? 77.706 29.519 49.852 1.00 19.84 67 GLN B C 1
ATOM 4249 O O . GLN B 2 67 ? 76.640 28.901 49.847 1.00 23.80 67 GLN B O 1
ATOM 4255 N N . GLU B 2 68 ? 78.673 29.250 50.723 1.00 19.44 68 GLU B N 1
ATOM 4256 C CA . GLU B 2 68 ? 78.521 28.190 51.726 1.00 22.24 68 GLU B CA 1
ATOM 4257 C C . GLU B 2 68 ? 77.657 28.635 52.918 1.00 22.90 68 GLU B C 1
ATOM 4258 O O . GLU B 2 68 ? 77.148 27.801 53.656 1.00 24.03 68 GLU B O 1
ATOM 4264 N N . ARG B 2 69 ? 77.486 29.941 53.107 1.00 28.27 69 ARG B N 1
ATOM 4265 C CA . ARG B 2 69 ? 76.710 30.439 54.253 1.00 28.13 69 ARG B CA 1
ATOM 4266 C C . ARG B 2 69 ? 75.416 29.662 54.404 1.00 31.04 69 ARG B C 1
ATOM 4267 O O . ARG B 2 69 ? 75.058 29.231 55.505 1.00 25.28 69 ARG B O 1
ATOM 4275 N N . PHE B 2 70 ? 74.712 29.458 53.300 1.00 27.37 70 PHE B N 1
ATOM 4276 C CA . PHE B 2 70 ? 73.488 28.681 53.396 1.00 24.66 70 PHE B CA 1
ATOM 4277 C C . PHE B 2 70 ? 73.604 27.426 52.548 1.00 22.53 70 PHE B C 1
ATOM 4278 O O . PHE B 2 70 ? 72.648 27.004 51.912 1.00 27.55 70 PHE B O 1
ATOM 4286 N N . GLN B 2 71 ? 74.806 26.844 52.540 1.00 24.59 71 GLN B N 1
ATOM 4287 C CA . GLN B 2 71 ? 75.082 25.600 51.816 1.00 22.01 71 GLN B CA 1
ATOM 4288 C C . GLN B 2 71 ? 74.560 25.603 50.390 1.00 22.54 71 GLN B C 1
ATOM 4289 O O . GLN B 2 71 ? 73.830 24.692 49.964 1.00 19.31 71 GLN B O 1
ATOM 4295 N N . SER B 2 72 ? 74.962 26.619 49.634 1.00 22.86 72 SER B N 1
ATOM 4296 C CA . SER B 2 72 ? 74.492 26.750 48.283 1.00 22.07 72 SER B CA 1
ATOM 4297 C C . SER B 2 72 ? 75.581 26.844 47.248 1.00 26.51 72 SER B C 1
ATOM 4298 O O . SER B 2 72 ? 75.478 27.629 46.300 1.00 24.36 72 SER B O 1
ATOM 4301 N N . LEU B 2 73 ? 76.630 26.052 47.437 1.00 22.25 73 LEU B N 1
ATOM 4302 C CA . LEU B 2 73 ? 77.714 26.009 46.469 1.00 26.05 73 LEU B CA 1
ATOM 4303 C C . LEU B 2 73 ? 77.259 25.035 45.381 1.00 23.82 73 LEU B C 1
ATOM 4304 O O . LEU B 2 73 ? 76.913 23.900 45.679 1.00 26.64 73 LEU B O 1
ATOM 4309 N N . GLY B 2 74 ? 77.234 25.496 44.134 1.00 23.25 74 GLY B N 1
ATOM 4310 C CA . GLY B 2 74 ? 76.824 24.647 43.029 1.00 17.87 74 GLY B CA 1
ATOM 4311 C C . GLY B 2 74 ? 77.967 23.796 42.483 1.00 21.93 74 GLY B C 1
ATOM 4312 O O . GLY B 2 74 ? 79.142 24.001 42.803 1.00 21.31 74 GLY B O 1
ATOM 4313 N N . VAL B 2 75 ? 77.611 22.868 41.608 1.00 23.28 75 VAL B N 1
ATOM 4314 C CA . VAL B 2 75 ? 78.558 21.939 41.017 1.00 24.62 75 VAL B CA 1
ATOM 4315 C C . VAL B 2 75 ? 79.712 22.559 40.217 1.00 24.25 75 VAL B C 1
ATOM 4316 O O . VAL B 2 75 ? 80.835 22.091 40.309 1.00 23.29 75 VAL B O 1
ATOM 4320 N N . ALA B 2 76 ? 79.452 23.610 39.447 1.00 21.43 76 ALA B N 1
ATOM 4321 C CA . ALA B 2 76 ? 80.511 24.251 38.662 1.00 24.02 76 ALA B CA 1
ATOM 4322 C C . ALA B 2 76 ? 81.708 24.722 39.505 1.00 24.36 76 ALA B C 1
ATOM 4323 O O . ALA B 2 76 ? 82.819 24.784 39.013 1.00 29.95 76 ALA B O 1
ATOM 4325 N N . PHE B 2 77 ? 81.483 25.054 40.769 1.00 25.68 77 PHE B N 1
ATOM 4326 C CA . PHE B 2 77 ? 82.565 25.512 41.644 1.00 26.06 77 PHE B CA 1
ATOM 4327 C C . PHE B 2 77 ? 83.628 24.438 41.881 1.00 26.97 77 PHE B C 1
ATOM 4328 O O . PHE B 2 77 ? 84.817 24.746 42.015 1.00 26.53 77 PHE B O 1
ATOM 4336 N N . TYR B 2 78 ? 83.179 23.189 41.931 1.00 22.30 78 TYR B N 1
ATOM 4337 C CA . TYR B 2 78 ? 84.044 22.053 42.206 1.00 25.47 78 TYR B CA 1
ATOM 4338 C C . TYR B 2 78 ? 84.807 21.446 41.033 1.00 27.14 78 TYR B C 1
ATOM 4339 O O . TYR B 2 78 ? 85.828 20.809 41.233 1.00 26.48 78 TYR B O 1
ATOM 4348 N N . ARG B 2 79 ? 84.332 21.653 39.812 1.00 27.76 79 ARG B N 1
ATOM 4349 C CA . ARG B 2 79 ? 84.972 21.028 38.656 1.00 33.66 79 ARG B CA 1
ATOM 4350 C C . ARG B 2 79 ? 86.457 21.286 38.448 1.00 30.02 79 ARG B C 1
ATOM 4351 O O . ARG B 2 79 ? 86.937 22.396 38.613 1.00 27.03 79 ARG B O 1
ATOM 4359 N N . GLY B 2 80 ? 87.167 20.228 38.080 1.00 30.28 80 GLY B N 1
ATOM 4360 C CA . GLY B 2 80 ? 88.594 20.323 37.833 1.00 28.04 80 GLY B CA 1
ATOM 4361 C C . GLY B 2 80 ? 89.487 20.583 39.033 1.00 26.82 80 GLY B C 1
ATOM 4362 O O . GLY B 2 80 ? 90.696 20.769 38.882 1.00 29.66 80 GLY B O 1
ATOM 4363 N N . ALA B 2 81 ? 88.917 20.600 40.225 1.00 23.50 81 ALA B N 1
ATOM 4364 C CA . ALA B 2 81 ? 89.721 20.854 41.405 1.00 24.17 81 ALA B CA 1
ATOM 4365 C C . ALA B 2 81 ? 90.864 19.829 41.532 1.00 23.29 81 ALA B C 1
ATOM 4366 O O . ALA B 2 81 ? 90.653 18.624 41.340 1.00 18.37 81 ALA B O 1
ATOM 4368 N N . ASP B 2 82 ? 92.069 20.300 41.844 1.00 22.94 82 ASP B N 1
ATOM 4369 C CA . ASP B 2 82 ? 93.214 19.384 41.998 1.00 23.39 82 ASP B CA 1
ATOM 4370 C C . ASP B 2 82 ? 93.489 19.068 43.459 1.00 26.00 82 ASP B C 1
ATOM 4371 O O . ASP B 2 82 ? 94.128 18.073 43.769 1.00 29.47 82 ASP B O 1
ATOM 4376 N N . CYS B 2 83 ? 93.003 19.923 44.357 1.00 28.07 83 CYS B N 1
ATOM 4377 C CA . CYS B 2 83 ? 93.163 19.722 45.801 1.00 31.18 83 CYS B CA 1
ATOM 4378 C C . CYS B 2 83 ? 92.039 20.440 46.528 1.00 29.63 83 CYS B C 1
ATOM 4379 O O . CYS B 2 83 ? 91.660 21.548 46.155 1.00 28.03 83 CYS B O 1
ATOM 4382 N N . CYS B 2 84 ? 91.496 19.795 47.553 1.00 28.88 84 CYS B N 1
ATOM 4383 C CA . CYS B 2 84 ? 90.419 20.366 48.330 1.00 21.00 84 CYS B CA 1
ATOM 4384 C C . CYS B 2 84 ? 90.895 20.639 49.751 1.00 25.65 84 CYS B C 1
ATOM 4385 O O . CYS B 2 84 ? 91.260 19.713 50.486 1.00 21.98 84 CYS B O 1
ATOM 4388 N N . VAL B 2 85 ? 90.930 21.911 50.130 1.00 20.85 85 VAL B N 1
ATOM 4389 C CA . VAL B 2 85 ? 91.344 22.271 51.473 1.00 21.84 85 VAL B CA 1
ATOM 4390 C C . VAL B 2 85 ? 90.117 22.380 52.381 1.00 26.54 85 VAL B C 1
ATOM 4391 O O . VAL B 2 85 ? 89.143 23.062 52.043 1.00 25.55 85 VAL B O 1
ATOM 4395 N N . LEU B 2 86 ? 90.161 21.695 53.519 1.00 21.03 86 LEU B N 1
ATOM 4396 C CA . LEU B 2 86 ? 89.059 21.698 54.484 1.00 26.43 86 LEU B CA 1
ATOM 4397 C C . LEU B 2 86 ? 89.519 22.478 55.718 1.00 27.50 86 LEU B C 1
ATOM 4398 O O . LEU B 2 86 ? 90.555 22.178 56.319 1.00 28.73 86 LEU B O 1
ATOM 4403 N N . VAL B 2 87 ? 88.743 23.478 56.096 1.00 27.93 87 VAL B N 1
ATOM 4404 C CA . VAL B 2 87 ? 89.113 24.332 57.207 1.00 26.93 87 VAL B CA 1
ATOM 4405 C C . VAL B 2 87 ? 88.101 24.328 58.341 1.00 30.16 87 VAL B C 1
ATOM 4406 O O . VAL B 2 87 ? 86.893 24.186 58.115 1.00 29.86 87 VAL B O 1
ATOM 4410 N N . PHE B 2 88 ? 88.604 24.460 59.568 1.00 28.82 88 PHE B N 1
ATOM 4411 C CA . PHE B 2 88 ? 87.739 24.525 60.746 1.00 30.71 88 PHE B CA 1
ATOM 4412 C C . PHE B 2 88 ? 88.408 25.488 61.704 1.00 30.44 88 PHE B C 1
ATOM 4413 O O . PHE B 2 88 ? 89.613 25.722 61.596 1.00 32.05 88 PHE B O 1
ATOM 4421 N N . ASP B 2 89 ? 87.616 26.072 62.606 1.00 32.10 89 ASP B N 1
ATOM 4422 C CA . ASP B 2 89 ? 88.087 27.038 63.612 1.00 31.85 89 ASP B CA 1
ATOM 4423 C C . ASP B 2 89 ? 88.487 26.274 64.893 1.00 33.33 89 ASP B C 1
ATOM 4424 O O . ASP B 2 89 ? 87.613 25.726 65.569 1.00 29.94 89 ASP B O 1
ATOM 4429 N N . VAL B 2 90 ? 89.770 26.243 65.256 1.00 33.91 90 VAL B N 1
ATOM 4430 C CA . VAL B 2 90 ? 90.138 25.486 66.474 1.00 37.18 90 VAL B CA 1
ATOM 4431 C C . VAL B 2 90 ? 89.381 25.876 67.744 1.00 36.62 90 VAL B C 1
ATOM 4432 O O . VAL B 2 90 ? 89.329 25.101 68.694 1.00 39.14 90 VAL B O 1
ATOM 4436 N N . THR B 2 91 ? 88.804 27.071 67.775 1.00 36.24 91 THR B N 1
ATOM 4437 C CA . THR B 2 91 ? 88.054 27.496 68.953 1.00 34.59 91 THR B CA 1
ATOM 4438 C C . THR B 2 91 ? 86.579 27.190 68.790 1.00 33.28 91 THR B C 1
ATOM 4439 O O . THR B 2 91 ? 85.781 27.571 69.641 1.00 36.23 91 THR B O 1
ATOM 4443 N N . ALA B 2 92 ? 86.218 26.496 67.714 1.00 33.45 92 ALA B N 1
ATOM 4444 C CA . ALA B 2 92 ? 84.806 26.196 67.426 1.00 34.74 92 ALA B CA 1
ATOM 4445 C C . ALA B 2 92 ? 84.601 24.746 67.000 1.00 38.46 92 ALA B C 1
ATOM 4446 O O . ALA B 2 92 ? 84.652 24.418 65.806 1.00 41.36 92 ALA B O 1
ATOM 4448 N N . PRO B 2 93 ? 84.362 23.853 67.974 1.00 42.03 93 PRO B N 1
ATOM 4449 C CA . PRO B 2 93 ? 84.151 22.413 67.763 1.00 41.36 93 PRO B CA 1
ATOM 4450 C C . PRO B 2 93 ? 83.092 22.076 66.713 1.00 39.44 93 PRO B C 1
ATOM 4451 O O . PRO B 2 93 ? 83.120 21.022 66.065 1.00 35.48 93 PRO B O 1
ATOM 4455 N N . ASN B 2 94 ? 82.152 22.990 66.570 1.00 41.01 94 ASN B N 1
ATOM 4456 C CA . ASN B 2 94 ? 81.056 22.854 65.628 1.00 39.87 94 ASN B CA 1
ATOM 4457 C C . ASN B 2 94 ? 81.591 22.818 64.188 1.00 36.18 94 ASN B C 1
ATOM 4458 O O . ASN B 2 94 ? 81.157 22.003 63.358 1.00 33.80 94 ASN B O 1
ATOM 4463 N N . THR B 2 95 ? 82.559 23.680 63.895 1.00 34.23 95 THR B N 1
ATOM 4464 C CA . THR B 2 95 ? 83.115 23.719 62.548 1.00 29.96 95 THR B CA 1
ATOM 4465 C C . THR B 2 95 ? 84.002 22.490 62.285 1.00 34.28 95 THR B C 1
ATOM 4466 O O . THR B 2 95 ? 84.145 22.044 61.144 1.00 29.76 95 THR B O 1
ATOM 4470 N N . PHE B 2 96 ? 84.575 21.920 63.342 1.00 33.71 96 PHE B N 1
ATOM 4471 C CA . PHE B 2 96 ? 85.395 20.725 63.171 1.00 34.94 96 PHE B CA 1
ATOM 4472 C C . PHE B 2 96 ? 84.508 19.521 62.882 1.00 34.40 96 PHE B C 1
ATOM 4473 O O . PHE B 2 96 ? 84.871 18.658 62.091 1.00 32.05 96 PHE B O 1
ATOM 4481 N N . LYS B 2 97 ? 83.337 19.468 63.507 1.00 35.99 97 LYS B N 1
ATOM 4482 C CA . LYS B 2 97 ? 82.417 18.349 63.292 1.00 37.99 97 LYS B CA 1
ATOM 4483 C C . LYS B 2 97 ? 81.828 18.246 61.885 1.00 37.65 97 LYS B C 1
ATOM 4484 O O . LYS B 2 97 ? 81.443 17.161 61.476 1.00 43.73 97 LYS B O 1
ATOM 4490 N N . THR B 2 98 ? 81.741 19.350 61.143 1.00 36.79 98 THR B N 1
ATOM 4491 C CA . THR B 2 98 ? 81.173 19.308 59.787 1.00 33.86 98 THR B CA 1
ATOM 4492 C C . THR B 2 98 ? 82.181 18.888 58.705 1.00 32.56 98 THR B C 1
ATOM 4493 O O . THR B 2 98 ? 81.820 18.722 57.533 1.00 29.35 98 THR B O 1
ATOM 4497 N N . LEU B 2 99 ? 83.435 18.716 59.111 1.00 32.61 99 LEU B N 1
ATOM 4498 C CA . LEU B 2 99 ? 84.514 18.323 58.204 1.00 34.47 99 LEU B CA 1
ATOM 4499 C C . LEU B 2 99 ? 84.136 17.111 57.346 1.00 35.43 99 LEU B C 1
ATOM 4500 O O . LEU B 2 99 ? 84.426 17.062 56.146 1.00 35.57 99 LEU B O 1
ATOM 4505 N N . ASP B 2 100 ? 83.466 16.138 57.948 1.00 35.10 100 ASP B N 1
ATOM 4506 C CA . ASP B 2 100 ? 83.063 14.957 57.193 1.00 36.23 100 ASP B CA 1
ATOM 4507 C C . ASP B 2 100 ? 82.039 15.275 56.105 1.00 32.56 100 ASP B C 1
ATOM 4508 O O . ASP B 2 100 ? 82.093 14.705 55.011 1.00 31.13 100 ASP B O 1
ATOM 4513 N N . SER B 2 101 ? 81.102 16.174 56.405 1.00 32.24 101 SER B N 1
ATOM 4514 C CA . SER B 2 101 ? 80.059 16.568 55.442 1.00 34.74 101 SER B CA 1
ATOM 4515 C C . SER B 2 101 ? 80.613 17.316 54.221 1.00 32.48 101 SER B C 1
ATOM 4516 O O . SER B 2 101 ? 80.141 17.142 53.092 1.00 28.08 101 SER B O 1
ATOM 4519 N N . TRP B 2 102 ? 81.599 18.172 54.462 1.00 29.15 102 TRP B N 1
ATOM 4520 C CA . TRP B 2 102 ? 82.199 18.927 53.376 1.00 25.83 102 TRP B CA 1
ATOM 4521 C C . TRP B 2 102 ? 83.035 18.015 52.486 1.00 27.13 102 TRP B C 1
ATOM 4522 O O . TRP B 2 102 ? 83.064 18.188 51.264 1.00 24.74 102 TRP B O 1
ATOM 4533 N N . ARG B 2 103 ? 83.702 17.034 53.092 1.00 29.44 103 ARG B N 1
ATOM 4534 C CA . ARG B 2 103 ? 84.522 16.102 52.326 1.00 31.71 103 ARG B CA 1
ATOM 4535 C C . ARG B 2 103 ? 83.609 15.252 51.432 1.00 30.63 103 ARG B C 1
ATOM 4536 O O . ARG B 2 103 ? 83.880 15.063 50.238 1.00 30.63 103 ARG B O 1
ATOM 4544 N N . ASP B 2 104 ? 82.521 14.750 52.008 1.00 29.58 104 ASP B N 1
ATOM 4545 C CA . ASP B 2 104 ? 81.547 13.954 51.254 1.00 29.92 104 ASP B CA 1
ATOM 4546 C C . ASP B 2 104 ? 80.947 14.801 50.121 1.00 32.08 104 ASP B C 1
ATOM 4547 O O . ASP B 2 104 ? 80.661 14.293 49.026 1.00 32.43 104 ASP B O 1
ATOM 4552 N N . GLU B 2 105 ? 80.714 16.085 50.410 1.00 27.52 105 GLU B N 1
ATOM 4553 C CA . GLU B 2 105 ? 80.109 16.976 49.424 1.00 31.42 105 GLU B CA 1
ATOM 4554 C C . GLU B 2 105 ? 81.088 17.215 48.275 1.00 28.19 105 GLU B C 1
ATOM 4555 O O . GLU B 2 105 ? 80.695 17.273 47.115 1.00 21.80 105 GLU B O 1
ATOM 4561 N N . PHE B 2 106 ? 82.372 17.318 48.594 1.00 28.36 106 PHE B N 1
ATOM 4562 C CA . PHE B 2 106 ? 83.350 17.507 47.541 1.00 27.09 106 PHE B CA 1
ATOM 4563 C C . PHE B 2 106 ? 83.331 16.298 46.623 1.00 29.61 106 PHE B C 1
ATOM 4564 O O . PHE B 2 106 ? 83.337 16.444 45.405 1.00 29.23 106 PHE B O 1
ATOM 4572 N N . LEU B 2 107 ? 83.308 15.102 47.202 1.00 30.58 107 LEU B N 1
ATOM 4573 C CA . LEU B 2 107 ? 83.303 13.884 46.387 1.00 34.16 107 LEU B CA 1
ATOM 4574 C C . LEU B 2 107 ? 82.075 13.792 45.482 1.00 31.18 107 LEU B C 1
ATOM 4575 O O . LEU B 2 107 ? 82.172 13.399 44.318 1.00 31.48 107 LEU B O 1
ATOM 4580 N N . ILE B 2 108 ? 80.914 14.143 46.013 1.00 33.60 108 ILE B N 1
ATOM 4581 C CA . ILE B 2 108 ? 79.713 14.115 45.200 1.00 33.19 108 ILE B CA 1
ATOM 4582 C C . ILE B 2 108 ? 79.759 15.181 44.096 1.00 33.44 108 ILE B C 1
ATOM 4583 O O . ILE B 2 108 ? 79.477 14.898 42.929 1.00 31.19 108 ILE B O 1
ATOM 4588 N N . GLN B 2 109 ? 80.127 16.405 44.460 1.00 30.69 109 GLN B N 1
ATOM 4589 C CA . GLN B 2 109 ? 80.140 17.486 43.477 1.00 32.42 109 GLN B CA 1
ATOM 4590 C C . GLN B 2 109 ? 81.230 17.453 42.398 1.00 32.26 109 GLN B C 1
ATOM 4591 O O . GLN B 2 109 ? 80.949 17.712 41.227 1.00 31.86 109 GLN B O 1
ATOM 4597 N N . ALA B 2 110 ? 82.460 17.128 42.779 1.00 29.08 110 ALA B N 1
ATOM 4598 C CA . ALA B 2 110 ? 83.580 17.109 41.831 1.00 29.76 110 ALA B CA 1
ATOM 4599 C C . ALA B 2 110 ? 83.725 15.797 41.104 1.00 32.78 110 ALA B C 1
ATOM 4600 O O . ALA B 2 110 ? 84.288 15.752 40.026 1.00 32.94 110 ALA B O 1
ATOM 4602 N N . SER B 2 111 ? 83.223 14.730 41.707 1.00 36.26 111 SER B N 1
ATOM 4603 C CA . SER B 2 111 ? 83.324 13.402 41.120 1.00 41.01 111 SER B CA 1
ATOM 4604 C C . SER B 2 111 ? 84.686 13.143 40.455 1.00 37.68 111 SER B C 1
ATOM 4605 O O . SER B 2 111 ? 84.772 12.911 39.250 1.00 37.24 111 SER B O 1
ATOM 4608 N N . PRO B 2 112 ? 85.768 13.163 41.248 1.00 36.91 112 PRO B N 1
ATOM 4609 C CA . PRO B 2 112 ? 87.110 12.931 40.702 1.00 39.10 112 PRO B CA 1
ATOM 4610 C C . PRO B 2 112 ? 87.405 11.457 40.454 1.00 41.82 112 PRO B C 1
ATOM 4611 O O . PRO B 2 112 ? 86.746 10.580 41.009 1.00 44.10 112 PRO B O 1
ATOM 4615 N N . ARG B 2 113 ? 88.385 11.186 39.604 1.00 45.83 113 ARG B N 1
ATOM 4616 C CA . ARG B 2 113 ? 88.775 9.808 39.335 1.00 48.36 113 ARG B CA 1
ATOM 4617 C C . ARG B 2 113 ? 89.544 9.361 40.569 1.00 47.87 113 ARG B C 1
ATOM 4618 O O . ARG B 2 113 ? 90.288 10.149 41.162 1.00 46.41 113 ARG B O 1
ATOM 4626 N N . ASP B 2 114 ? 89.357 8.101 40.946 1.00 48.33 114 ASP B N 1
ATOM 4627 C CA . ASP B 2 114 ? 90.000 7.523 42.121 1.00 46.99 114 ASP B CA 1
ATOM 4628 C C . ASP B 2 114 ? 89.709 8.377 43.342 1.00 44.90 114 ASP B C 1
ATOM 4629 O O . ASP B 2 114 ? 90.616 8.904 43.980 1.00 44.88 114 ASP B O 1
ATOM 4634 N N . PRO B 2 115 ? 88.427 8.507 43.693 1.00 46.00 115 PRO B N 1
ATOM 4635 C CA . PRO B 2 115 ? 87.984 9.298 44.844 1.00 45.74 115 PRO B CA 1
ATOM 4636 C C . PRO B 2 115 ? 88.828 9.088 46.097 1.00 46.78 115 PRO B C 1
ATOM 4637 O O . PRO B 2 115 ? 89.456 10.016 46.615 1.00 46.16 115 PRO B O 1
ATOM 4641 N N . GLU B 2 116 ? 88.821 7.855 46.589 1.00 48.45 116 GLU B N 1
ATOM 4642 C CA . GLU B 2 116 ? 89.543 7.513 47.811 1.00 49.04 116 GLU B CA 1
ATOM 4643 C C . GLU B 2 116 ? 90.991 7.989 47.892 1.00 45.34 116 GLU B C 1
ATOM 4644 O O . GLU B 2 116 ? 91.565 8.035 48.975 1.00 47.39 116 GLU B O 1
ATOM 4650 N N . ASN B 2 117 ? 91.588 8.361 46.769 1.00 44.48 117 ASN B N 1
ATOM 4651 C CA . ASN B 2 117 ? 92.962 8.855 46.825 1.00 44.62 117 ASN B CA 1
ATOM 4652 C C . ASN B 2 117 ? 93.068 10.321 46.478 1.00 43.04 117 ASN B C 1
ATOM 4653 O O . ASN B 2 117 ? 94.162 10.825 46.192 1.00 44.13 117 ASN B O 1
ATOM 4658 N N . PHE B 2 118 ? 91.936 11.018 46.495 1.00 41.53 118 PHE B N 1
ATOM 4659 C CA . PHE B 2 118 ? 91.962 12.434 46.161 1.00 36.92 118 PHE B CA 1
ATOM 4660 C C . PHE B 2 118 ? 92.658 13.188 47.290 1.00 35.71 118 PHE B C 1
ATOM 4661 O O . PHE B 2 118 ? 92.517 12.845 48.459 1.00 40.44 118 PHE B O 1
ATOM 4669 N N . PRO B 2 119 ? 93.427 14.223 46.950 1.00 33.99 119 PRO B N 1
ATOM 4670 C CA . PRO B 2 119 ? 94.139 15.011 47.948 1.00 35.11 119 PRO B CA 1
ATOM 4671 C C . PRO B 2 119 ? 93.296 15.982 48.785 1.00 36.25 119 PRO B C 1
ATOM 4672 O O . PRO B 2 119 ? 92.817 17.007 48.278 1.00 36.27 119 PRO B O 1
ATOM 4676 N N . PHE B 2 120 ? 93.114 15.670 50.059 1.00 36.59 120 PHE B N 1
ATOM 4677 C CA . PHE B 2 120 ? 92.428 16.591 50.964 1.00 33.08 120 PHE B CA 1
ATOM 4678 C C . PHE B 2 120 ? 93.514 17.063 51.933 1.00 34.12 120 PHE B C 1
ATOM 4679 O O . PHE B 2 120 ? 94.425 16.305 52.255 1.00 37.24 120 PHE B O 1
ATOM 4687 N N . VAL B 2 121 ? 93.436 18.315 52.366 1.00 32.90 121 VAL B N 1
ATOM 4688 C CA . VAL B 2 121 ? 94.368 18.854 53.344 1.00 32.01 121 VAL B CA 1
ATOM 4689 C C . VAL B 2 121 ? 93.496 19.617 54.361 1.00 36.10 121 VAL B C 1
ATOM 4690 O O . VAL B 2 121 ? 92.648 20.433 53.988 1.00 36.42 121 VAL B O 1
ATOM 4694 N N . VAL B 2 122 ? 93.690 19.313 55.643 1.00 35.49 122 VAL B N 1
ATOM 4695 C CA . VAL B 2 122 ? 92.908 19.904 56.722 1.00 34.94 122 VAL B CA 1
ATOM 4696 C C . VAL B 2 122 ? 93.643 20.999 57.474 1.00 35.81 122 VAL B C 1
ATOM 4697 O O . VAL B 2 122 ? 94.781 20.804 57.904 1.00 34.96 122 VAL B O 1
ATOM 4701 N N . LEU B 2 123 ? 92.990 22.147 57.639 1.00 31.81 123 LEU B N 1
ATOM 4702 C CA . LEU B 2 123 ? 93.600 23.265 58.348 1.00 30.39 123 LEU B CA 1
ATOM 4703 C C . LEU B 2 123 ? 92.839 23.674 59.621 1.00 33.47 123 LEU B C 1
ATOM 4704 O O . LEU B 2 123 ? 91.686 24.070 59.559 1.00 33.34 123 LEU B O 1
ATOM 4709 N N . GLY B 2 124 ? 93.488 23.541 60.770 1.00 33.75 124 GLY B N 1
ATOM 4710 C CA . GLY B 2 124 ? 92.951 23.972 62.026 1.00 29.62 124 GLY B CA 1
ATOM 4711 C C . GLY B 2 124 ? 93.442 25.396 62.202 1.00 32.75 124 GLY B C 1
ATOM 4712 O O . GLY B 2 124 ? 94.605 25.632 62.566 1.00 33.39 124 GLY B O 1
ATOM 4713 N N . ASN B 2 125 ? 92.552 26.343 61.924 1.00 29.87 125 ASN B N 1
ATOM 4714 C CA . ASN B 2 125 ? 92.890 27.755 61.931 1.00 31.73 125 ASN B CA 1
ATOM 4715 C C . ASN B 2 125 ? 92.499 28.521 63.200 1.00 30.89 125 ASN B C 1
ATOM 4716 O O . ASN B 2 125 ? 91.678 28.057 63.988 1.00 30.47 125 ASN B O 1
ATOM 4721 N N . LYS B 2 126 ? 93.109 29.694 63.364 1.00 33.10 126 LYS B N 1
ATOM 4722 C CA . LYS B 2 126 ? 92.902 30.604 64.499 1.00 37.74 126 LYS B CA 1
ATOM 4723 C C . LYS B 2 126 ? 93.600 30.175 65.795 1.00 36.95 126 LYS B C 1
ATOM 4724 O O . LYS B 2 126 ? 93.116 30.475 66.884 1.00 38.50 126 LYS B O 1
ATOM 4730 N N . ILE B 2 127 ? 94.720 29.486 65.663 1.00 39.73 127 ILE B N 1
ATOM 4731 C CA . ILE B 2 127 ? 95.467 29.034 66.820 1.00 41.55 127 ILE B CA 1
ATOM 4732 C C . ILE B 2 127 ? 95.972 30.225 67.634 1.00 44.43 127 ILE B C 1
ATOM 4733 O O . ILE B 2 127 ? 96.372 30.073 68.785 1.00 46.28 127 ILE B O 1
ATOM 4738 N N . ASP B 2 128 ? 95.954 31.411 67.037 1.00 44.93 128 ASP B N 1
ATOM 4739 C CA . ASP B 2 128 ? 96.408 32.608 67.732 1.00 45.29 128 ASP B CA 1
ATOM 4740 C C . ASP B 2 128 ? 95.443 32.975 68.853 1.00 45.38 128 ASP B C 1
ATOM 4741 O O . ASP B 2 128 ? 95.766 33.824 69.689 1.00 45.17 128 ASP B O 1
ATOM 4746 N N . LEU B 2 129 ? 94.264 32.353 68.859 1.00 43.20 129 LEU B N 1
ATOM 4747 C CA . LEU B 2 129 ? 93.259 32.610 69.886 1.00 43.96 129 LEU B CA 1
ATOM 4748 C C . LEU B 2 129 ? 93.598 31.794 71.129 1.00 49.09 129 LEU B C 1
ATOM 4749 O O . LEU B 2 129 ? 93.990 30.632 71.019 1.00 50.05 129 LEU B O 1
ATOM 4754 N N . GLU B 2 130 ? 93.415 32.406 72.303 1.00 52.75 130 GLU B N 1
ATOM 4755 C CA . GLU B 2 130 ? 93.748 31.797 73.601 1.00 54.59 130 GLU B CA 1
ATOM 4756 C C . GLU B 2 130 ? 92.746 30.818 74.201 1.00 53.78 130 GLU B C 1
ATOM 4757 O O . GLU B 2 130 ? 92.957 30.330 75.318 1.00 57.50 130 GLU B O 1
ATOM 4763 N N . ASN B 2 131 ? 91.676 30.518 73.473 1.00 49.49 131 ASN B N 1
ATOM 4764 C CA . ASN B 2 131 ? 90.659 29.614 73.994 1.00 46.41 131 ASN B CA 1
ATOM 4765 C C . ASN B 2 131 ? 90.307 28.459 73.068 1.00 43.92 131 ASN B C 1
ATOM 4766 O O . ASN B 2 131 ? 89.120 28.186 72.857 1.00 45.75 131 ASN B O 1
ATOM 4771 N N . ARG B 2 132 ? 91.308 27.775 72.515 1.00 41.16 132 ARG B N 1
ATOM 4772 C CA . ARG B 2 132 ? 91.019 26.649 71.623 1.00 39.00 132 ARG B CA 1
ATOM 4773 C C . ARG B 2 132 ? 90.175 25.583 72.337 1.00 37.31 132 ARG B C 1
ATOM 4774 O O . ARG B 2 132 ? 90.216 25.463 73.565 1.00 38.55 132 ARG B O 1
ATOM 4782 N N . GLN B 2 133 ? 89.406 24.815 71.576 1.00 33.60 133 GLN B N 1
ATOM 4783 C CA . GLN B 2 133 ? 88.568 23.785 72.171 1.00 34.33 133 GLN B CA 1
ATOM 4784 C C . GLN B 2 133 ? 88.649 22.463 71.420 1.00 35.45 133 GLN B C 1
ATOM 4785 O O . GLN B 2 133 ? 88.025 21.473 71.816 1.00 36.19 133 GLN B O 1
ATOM 4791 N N . VAL B 2 134 ? 89.388 22.455 70.317 1.00 33.41 134 VAL B N 1
ATOM 4792 C CA . VAL B 2 134 ? 89.581 21.225 69.565 1.00 35.87 134 VAL B CA 1
ATOM 4793 C C . VAL B 2 134 ? 91.066 20.919 69.720 1.00 34.80 134 VAL B C 1
ATOM 4794 O O . VAL B 2 134 ? 91.942 21.721 69.350 1.00 31.38 134 VAL B O 1
ATOM 4798 N N . ALA B 2 135 ? 91.343 19.766 70.312 1.00 34.91 135 ALA B N 1
ATOM 4799 C CA . ALA B 2 135 ? 92.712 19.342 70.569 1.00 32.62 135 ALA B CA 1
ATOM 4800 C C . ALA B 2 135 ? 93.443 18.838 69.336 1.00 29.43 135 ALA B C 1
ATOM 4801 O O . ALA B 2 135 ? 92.883 18.111 68.494 1.00 25.24 135 ALA B O 1
ATOM 4803 N N . THR B 2 136 ? 94.707 19.233 69.243 1.00 27.14 136 THR B N 1
ATOM 4804 C CA . THR B 2 136 ? 95.560 18.844 68.131 1.00 28.70 136 THR B CA 1
ATOM 4805 C C . THR B 2 136 ? 95.530 17.341 67.891 1.00 30.39 136 THR B C 1
ATOM 4806 O O . THR B 2 136 ? 95.421 16.893 66.748 1.00 31.69 136 THR B O 1
ATOM 4810 N N . LYS B 2 137 ? 95.637 16.561 68.966 1.00 31.22 137 LYS B N 1
ATOM 4811 C CA . LYS B 2 137 ? 95.634 15.103 68.856 1.00 32.42 137 LYS B CA 1
ATOM 4812 C C . LYS B 2 137 ? 94.313 14.598 68.270 1.00 33.73 137 LYS B C 1
ATOM 4813 O O . LYS B 2 137 ? 94.298 13.705 67.437 1.00 35.80 137 LYS B O 1
ATOM 4819 N N . ARG B 2 138 ? 93.207 15.172 68.727 1.00 31.99 138 ARG B N 1
ATOM 4820 C CA . ARG B 2 138 ? 91.874 14.786 68.278 1.00 35.86 138 ARG B CA 1
ATOM 4821 C C . ARG B 2 138 ? 91.647 15.027 66.768 1.00 38.89 138 ARG B C 1
ATOM 4822 O O . ARG B 2 138 ? 90.975 14.250 66.081 1.00 36.64 138 ARG B O 1
ATOM 4830 N N . ALA B 2 139 ? 92.202 16.120 66.268 1.00 37.32 139 ALA B N 1
ATOM 4831 C CA . ALA B 2 139 ? 92.087 16.461 64.865 1.00 35.85 139 ALA B CA 1
ATOM 4832 C C . ALA B 2 139 ? 92.997 15.541 64.049 1.00 37.07 139 ALA B C 1
ATOM 4833 O O . ALA B 2 139 ? 92.556 14.991 63.039 1.00 38.32 139 ALA B O 1
ATOM 4835 N N . GLN B 2 140 ? 94.251 15.371 64.486 1.00 37.56 140 GLN B N 1
ATOM 4836 C CA . GLN B 2 140 ? 95.222 14.512 63.777 1.00 40.13 140 GLN B CA 1
ATOM 4837 C C . GLN B 2 140 ? 94.658 13.121 63.643 1.00 39.04 140 GLN B C 1
ATOM 4838 O O . GLN B 2 140 ? 94.867 12.431 62.645 1.00 42.95 140 GLN B O 1
ATOM 4844 N N . ALA B 2 141 ? 93.922 12.707 64.652 1.00 36.13 141 ALA B N 1
ATOM 4845 C CA . ALA B 2 141 ? 93.339 11.387 64.601 1.00 38.47 141 ALA B CA 1
ATOM 4846 C C . ALA B 2 141 ? 92.310 11.333 63.485 1.00 36.47 141 ALA B C 1
ATOM 4847 O O . ALA B 2 141 ? 92.352 10.425 62.657 1.00 38.76 141 ALA B O 1
ATOM 4849 N N . TRP B 2 142 ? 91.405 12.314 63.446 1.00 37.62 142 TRP B N 1
ATOM 4850 C CA . TRP B 2 142 ? 90.350 12.338 62.420 1.00 36.81 142 TRP B CA 1
ATOM 4851 C C . TRP B 2 142 ? 90.922 12.343 61.008 1.00 32.87 142 TRP B C 1
ATOM 4852 O O . TRP B 2 142 ? 90.457 11.609 60.137 1.00 31.64 142 TRP B O 1
ATOM 4863 N N . CYS B 2 143 ? 91.947 13.156 60.794 1.00 33.86 143 CYS B N 1
ATOM 4864 C CA . CYS B 2 143 ? 92.584 13.237 59.483 1.00 36.32 143 CYS B CA 1
ATOM 4865 C C . CYS B 2 143 ? 93.217 11.906 59.141 1.00 39.60 143 CYS B C 1
ATOM 4866 O O . CYS B 2 143 ? 93.366 11.562 57.970 1.00 38.30 143 CYS B O 1
ATOM 4869 N N . TYR B 2 144 ? 93.606 11.163 60.171 1.00 42.14 144 TYR B N 1
ATOM 4870 C CA . TYR B 2 144 ? 94.228 9.868 59.958 1.00 43.14 144 TYR B CA 1
ATOM 4871 C C . TYR B 2 144 ? 93.199 8.828 59.559 1.00 40.23 144 TYR B C 1
ATOM 4872 O O . TYR B 2 144 ? 93.496 7.925 58.788 1.00 37.63 144 TYR B O 1
ATOM 4881 N N . SER B 2 145 ? 91.989 8.955 60.084 1.00 41.36 145 SER B N 1
ATOM 4882 C CA . SER B 2 145 ? 90.932 7.998 59.768 1.00 43.40 145 SER B CA 1
ATOM 4883 C C . SER B 2 145 ? 90.394 8.173 58.347 1.00 44.10 145 SER B C 1
ATOM 4884 O O . SER B 2 145 ? 89.515 7.414 57.910 1.00 45.96 145 SER B O 1
ATOM 4887 N N . LYS B 2 146 ? 90.914 9.174 57.636 1.00 43.51 146 LYS B N 1
ATOM 4888 C CA . LYS B 2 146 ? 90.468 9.462 56.272 1.00 43.64 146 LYS B CA 1
ATOM 4889 C C . LYS B 2 146 ? 91.599 9.347 55.247 1.00 45.87 146 LYS B C 1
ATOM 4890 O O . LYS B 2 146 ? 91.848 10.280 54.480 1.00 43.25 146 LYS B O 1
ATOM 4896 N N . ASN B 2 147 ? 92.282 8.200 55.245 1.00 46.21 147 ASN B N 1
ATOM 4897 C CA . ASN B 2 147 ? 93.373 7.939 54.317 1.00 44.40 147 ASN B CA 1
ATOM 4898 C C . ASN B 2 147 ? 94.592 8.804 54.584 1.00 44.70 147 ASN B C 1
ATOM 4899 O O . ASN B 2 147 ? 95.277 9.252 53.664 1.00 44.38 147 ASN B O 1
ATOM 4904 N N . ASN B 2 148 ? 94.853 9.024 55.862 1.00 41.89 148 ASN B N 1
ATOM 4905 C CA . ASN B 2 148 ? 95.987 9.813 56.303 1.00 42.13 148 ASN B CA 1
ATOM 4906 C C . ASN B 2 148 ? 96.101 11.152 55.583 1.00 40.73 148 ASN B C 1
ATOM 4907 O O . ASN B 2 148 ? 97.061 11.398 54.855 1.00 41.50 148 ASN B O 1
ATOM 4912 N N . ILE B 2 149 ? 95.110 12.014 55.823 1.00 41.64 149 ILE B N 1
ATOM 4913 C CA . ILE B 2 149 ? 95.031 13.359 55.269 1.00 34.61 149 ILE B CA 1
ATOM 4914 C C . ILE B 2 149 ? 95.990 14.234 56.068 1.00 33.75 149 ILE B C 1
ATOM 4915 O O . ILE B 2 149 ? 95.978 14.200 57.291 1.00 33.28 149 ILE B O 1
ATOM 4920 N N . PRO B 2 150 ? 96.828 15.033 55.394 1.00 30.22 150 PRO B N 1
ATOM 4921 C CA . PRO B 2 150 ? 97.777 15.910 56.089 1.00 30.92 150 PRO B CA 1
ATOM 4922 C C . PRO B 2 150 ? 97.015 16.947 56.925 1.00 35.85 150 PRO B C 1
ATOM 4923 O O . PRO B 2 150 ? 96.008 17.504 56.476 1.00 37.76 150 PRO B O 1
ATOM 4927 N N . TYR B 2 151 ? 97.513 17.218 58.124 1.00 35.04 151 TYR B N 1
ATOM 4928 C CA . TYR B 2 151 ? 96.888 18.162 59.031 1.00 31.13 151 TYR B CA 1
ATOM 4929 C C . TYR B 2 151 ? 97.830 19.300 59.380 1.00 31.20 151 TYR B C 1
ATOM 4930 O O . TYR B 2 151 ? 99.004 19.077 59.630 1.00 36.63 151 TYR B O 1
ATOM 4939 N N . PHE B 2 152 ? 97.319 20.524 59.396 1.00 29.19 152 PHE B N 1
ATOM 4940 C CA . PHE B 2 152 ? 98.128 21.663 59.772 1.00 32.15 152 PHE B CA 1
ATOM 4941 C C . PHE B 2 152 ? 97.312 22.588 60.644 1.00 34.72 152 PHE B C 1
ATOM 4942 O O . PHE B 2 152 ? 96.112 22.711 60.443 1.00 36.35 152 PHE B O 1
ATOM 4950 N N . GLU B 2 153 ? 97.953 23.234 61.616 1.00 33.91 153 GLU B N 1
ATOM 4951 C CA . GLU B 2 153 ? 97.264 24.197 62.469 1.00 32.46 153 GLU B CA 1
ATOM 4952 C C . GLU B 2 153 ? 97.797 25.530 61.965 1.00 35.49 153 GLU B C 1
ATOM 4953 O O . GLU B 2 153 ? 99.007 25.711 61.813 1.00 35.11 153 GLU B O 1
ATOM 4959 N N . THR B 2 154 ? 96.891 26.460 61.691 1.00 32.65 154 THR B N 1
ATOM 4960 C CA . THR B 2 154 ? 97.284 27.741 61.116 1.00 31.37 154 THR B CA 1
ATOM 4961 C C . THR B 2 154 ? 96.719 28.960 61.814 1.00 30.72 154 THR B C 1
ATOM 4962 O O . THR B 2 154 ? 95.811 28.857 62.630 1.00 28.72 154 THR B O 1
ATOM 4966 N N . SER B 2 155 ? 97.267 30.116 61.443 1.00 32.13 155 SER B N 1
ATOM 4967 C CA . SER B 2 155 ? 96.769 31.392 61.906 1.00 37.16 155 SER B CA 1
ATOM 4968 C C . SER B 2 155 ? 96.915 32.376 60.764 1.00 37.62 155 SER B C 1
ATOM 4969 O O . SER B 2 155 ? 98.015 32.844 60.468 1.00 36.49 155 SER B O 1
ATOM 4972 N N . ALA B 2 156 ? 95.798 32.682 60.119 1.00 38.37 156 ALA B N 1
ATOM 4973 C CA . ALA B 2 156 ? 95.802 33.616 59.011 1.00 37.20 156 ALA B CA 1
ATOM 4974 C C . ALA B 2 156 ? 96.213 34.984 59.535 1.00 38.84 156 ALA B C 1
ATOM 4975 O O . ALA B 2 156 ? 96.916 35.741 58.855 1.00 36.21 156 ALA B O 1
ATOM 4977 N N . LYS B 2 157 ? 95.772 35.289 60.752 1.00 40.98 157 LYS B N 1
ATOM 4978 C CA . LYS B 2 157 ? 96.077 36.568 61.400 1.00 43.51 157 LYS B CA 1
ATOM 4979 C C . LYS B 2 157 ? 97.562 36.779 61.709 1.00 41.69 157 LYS B C 1
ATOM 4980 O O . LYS B 2 157 ? 98.155 37.749 61.268 1.00 40.64 157 LYS B O 1
ATOM 4986 N N . GLU B 2 158 ? 98.165 35.861 62.450 1.00 45.03 158 GLU B N 1
ATOM 4987 C CA . GLU B 2 158 ? 99.579 36.003 62.800 1.00 48.09 158 GLU B CA 1
ATOM 4988 C C . GLU B 2 158 ? 100.497 35.347 61.766 1.00 49.41 158 GLU B C 1
ATOM 4989 O O . GLU B 2 158 ? 101.687 35.146 62.018 1.00 50.13 158 GLU B O 1
ATOM 4995 N N . ALA B 2 159 ? 99.947 35.017 60.603 1.00 49.03 159 ALA B N 1
ATOM 4996 C CA . ALA B 2 159 ? 100.721 34.373 59.544 1.00 47.00 159 ALA B CA 1
ATOM 4997 C C . ALA B 2 159 ? 101.589 33.219 60.089 1.00 47.18 159 ALA B C 1
ATOM 4998 O O . ALA B 2 159 ? 102.831 33.237 59.994 1.00 44.66 159 ALA B O 1
ATOM 5000 N N . ILE B 2 160 ? 100.924 32.206 60.648 1.00 42.61 160 ILE B N 1
ATOM 5001 C CA . ILE B 2 160 ? 101.619 31.055 61.200 1.00 38.21 160 ILE B CA 1
ATOM 5002 C C . ILE B 2 160 ? 101.269 29.767 60.466 1.00 38.88 160 ILE B C 1
ATOM 5003 O O . ILE B 2 160 ? 100.104 29.382 60.393 1.00 39.34 160 ILE B O 1
ATOM 5008 N N . ASN B 2 161 ? 102.285 29.102 59.930 1.00 40.13 161 ASN B N 1
ATOM 5009 C CA . ASN B 2 161 ? 102.093 27.826 59.247 1.00 42.65 161 ASN B CA 1
ATOM 5010 C C . ASN B 2 161 ? 101.298 27.855 57.943 1.00 40.46 161 ASN B C 1
ATOM 5011 O O . ASN B 2 161 ? 100.987 26.805 57.364 1.00 37.57 161 ASN B O 1
ATOM 5016 N N . VAL B 2 162 ? 100.983 29.054 57.482 1.00 40.64 162 VAL B N 1
ATOM 5017 C CA . VAL B 2 162 ? 100.229 29.220 56.248 1.00 40.16 162 VAL B CA 1
ATOM 5018 C C . VAL B 2 162 ? 101.086 28.827 55.052 1.00 41.08 162 VAL B C 1
ATOM 5019 O O . VAL B 2 162 ? 100.713 27.957 54.262 1.00 40.64 162 VAL B O 1
ATOM 5023 N N . GLU B 2 163 ? 102.245 29.461 54.919 1.00 44.41 163 GLU B N 1
ATOM 5024 C CA . GLU B 2 163 ? 103.127 29.148 53.799 1.00 46.83 163 GLU B CA 1
ATOM 5025 C C . GLU B 2 163 ? 103.519 27.676 53.829 1.00 45.97 163 GLU B C 1
ATOM 5026 O O . GLU B 2 163 ? 103.647 27.021 52.788 1.00 48.26 163 GLU B O 1
ATOM 5032 N N . GLN B 2 164 ? 103.672 27.142 55.032 1.00 45.01 164 GLN B N 1
ATOM 5033 C CA . GLN B 2 164 ? 104.055 25.753 55.184 1.00 45.50 164 GLN B CA 1
ATOM 5034 C C . GLN B 2 164 ? 102.924 24.811 54.765 1.00 43.49 164 GLN B C 1
ATOM 5035 O O . GLN B 2 164 ? 103.157 23.806 54.091 1.00 44.62 164 GLN B O 1
ATOM 5041 N N . ALA B 2 165 ? 101.698 25.133 55.158 1.00 42.01 165 ALA B N 1
ATOM 5042 C CA . ALA B 2 165 ? 100.559 24.292 54.796 1.00 37.89 165 ALA B CA 1
ATOM 5043 C C . ALA B 2 165 ? 100.341 24.270 53.280 1.00 36.87 165 ALA B C 1
ATOM 5044 O O . ALA B 2 165 ? 100.049 23.226 52.691 1.00 31.93 165 ALA B O 1
ATOM 5046 N N . PHE B 2 166 ? 100.483 25.419 52.634 1.00 37.70 166 PHE B N 1
ATOM 5047 C CA . PHE B 2 166 ? 100.253 25.424 51.206 1.00 39.82 166 PHE B CA 1
ATOM 5048 C C . PHE B 2 166 ? 101.337 24.725 50.399 1.00 42.91 166 PHE B C 1
ATOM 5049 O O . PHE B 2 166 ? 101.151 24.455 49.207 1.00 41.93 166 PHE B O 1
ATOM 5057 N N . GLN B 2 167 ? 102.453 24.403 51.050 1.00 44.24 167 GLN B N 1
ATOM 5058 C CA . GLN B 2 167 ? 103.523 23.697 50.363 1.00 41.76 167 GLN B CA 1
ATOM 5059 C C . GLN B 2 167 ? 103.064 22.269 50.114 1.00 38.81 167 GLN B C 1
ATOM 5060 O O . GLN B 2 167 ? 103.292 21.725 49.030 1.00 38.41 167 GLN B O 1
ATOM 5066 N N . THR B 2 168 ? 102.424 21.635 51.092 1.00 33.45 168 THR B N 1
ATOM 5067 C CA . THR B 2 168 ? 101.962 20.296 50.809 1.00 36.18 168 THR B CA 1
ATOM 5068 C C . THR B 2 168 ? 100.686 20.330 49.953 1.00 35.39 168 THR B C 1
ATOM 5069 O O . THR B 2 168 ? 100.443 19.405 49.178 1.00 40.79 168 THR B O 1
ATOM 5073 N N . ILE B 2 169 ? 99.881 21.387 50.070 1.00 34.63 169 ILE B N 1
ATOM 5074 C CA . ILE B 2 169 ? 98.668 21.502 49.246 1.00 33.85 169 ILE B CA 1
ATOM 5075 C C . ILE B 2 169 ? 99.115 21.538 47.775 1.00 31.58 169 ILE B C 1
ATOM 5076 O O . ILE B 2 169 ? 98.636 20.776 46.920 1.00 25.45 169 ILE B O 1
ATOM 5081 N N . ALA B 2 170 ? 100.061 22.425 47.501 1.00 29.36 170 ALA B N 1
ATOM 5082 C CA . ALA B 2 170 ? 100.608 22.566 46.165 1.00 28.75 170 ALA B CA 1
ATOM 5083 C C . ALA B 2 170 ? 101.159 21.221 45.679 1.00 35.16 170 ALA B C 1
ATOM 5084 O O . ALA B 2 170 ? 100.809 20.756 44.590 1.00 34.65 170 ALA B O 1
ATOM 5086 N N . ARG B 2 171 ? 102.008 20.587 46.491 1.00 35.18 171 ARG B N 1
ATOM 5087 C CA . ARG B 2 171 ? 102.594 19.308 46.112 1.00 33.17 171 ARG B CA 1
ATOM 5088 C C . ARG B 2 171 ? 101.543 18.248 45.875 1.00 33.25 171 ARG B C 1
ATOM 5089 O O . ARG B 2 171 ? 101.614 17.504 44.896 1.00 36.00 171 ARG B O 1
ATOM 5097 N N . ASN B 2 172 ? 100.572 18.139 46.769 1.00 33.83 172 ASN B N 1
ATOM 5098 C CA . ASN B 2 172 ? 99.532 17.134 46.569 1.00 33.24 172 ASN B CA 1
ATOM 5099 C C . ASN B 2 172 ? 98.640 17.446 45.352 1.00 30.43 172 ASN B C 1
ATOM 5100 O O . ASN B 2 172 ? 98.163 16.550 44.667 1.00 30.42 172 ASN B O 1
ATOM 5105 N N . ALA B 2 173 ? 98.434 18.725 45.078 1.00 30.82 173 ALA B N 1
ATOM 5106 C CA . ALA B 2 173 ? 97.591 19.125 43.963 1.00 32.67 173 ALA B CA 1
ATOM 5107 C C . ALA B 2 173 ? 98.334 18.871 42.657 1.00 33.57 173 ALA B C 1
ATOM 5108 O O . ALA B 2 173 ? 97.729 18.537 41.640 1.00 30.56 173 ALA B O 1
ATOM 5110 N N . LEU B 2 174 ? 99.653 19.024 42.695 1.00 36.97 174 LEU B N 1
ATOM 5111 C CA . LEU B 2 174 ? 100.468 18.807 41.506 1.00 35.41 174 LEU B CA 1
ATOM 5112 C C . LEU B 2 174 ? 100.436 17.324 41.154 1.00 34.99 174 LEU B C 1
ATOM 5113 O O . LEU B 2 174 ? 100.302 16.952 39.989 1.00 34.84 174 LEU B O 1
ATOM 5118 N N . LYS B 2 175 ? 100.522 16.479 42.170 1.00 29.57 175 LYS B N 1
ATOM 5119 C CA . LYS B 2 175 ? 100.496 15.045 41.943 1.00 31.60 175 LYS B CA 1
ATOM 5120 C C . LYS B 2 175 ? 99.149 14.648 41.322 1.00 31.79 175 LYS B C 1
ATOM 5121 O O . LYS B 2 175 ? 99.101 13.869 40.377 1.00 32.83 175 LYS B O 1
ATOM 5127 N N . GLN B 2 176 ? 98.051 15.184 41.853 1.00 32.10 176 GLN B N 1
ATOM 5128 C CA . GLN B 2 176 ? 96.709 14.881 41.333 1.00 30.77 176 GLN B CA 1
ATOM 5129 C C . GLN B 2 176 ? 96.498 15.370 39.888 1.00 30.73 176 GLN B C 1
ATOM 5130 O O . GLN B 2 176 ? 96.014 14.621 39.036 1.00 28.30 176 GLN B O 1
ATOM 5136 N N . GLU B 2 177 ? 96.864 16.620 39.616 1.00 29.86 177 GLU B N 1
ATOM 5137 C CA . GLU B 2 177 ? 96.679 17.184 38.289 1.00 34.26 177 GLU B CA 1
ATOM 5138 C C . GLU B 2 177 ? 97.527 16.430 37.260 1.00 34.96 177 GLU B C 1
ATOM 5139 O O . GLU B 2 177 ? 97.102 16.241 36.121 1.00 31.53 177 GLU B O 1
ATOM 5145 N N . THR B 2 178 ? 98.726 16.014 37.674 1.00 35.02 178 THR B N 1
ATOM 5146 C CA . THR B 2 178 ? 99.643 15.248 36.821 1.00 34.02 178 THR B CA 1
ATOM 5147 C C . THR B 2 178 ? 98.989 13.908 36.491 1.00 33.83 178 THR B C 1
ATOM 5148 O O . THR B 2 178 ? 99.033 13.452 35.355 1.00 37.53 178 THR B O 1
ATOM 5152 N N . GLU B 2 179 ? 98.366 13.271 37.472 1.00 32.63 179 GLU B N 1
ATOM 5153 C CA . GLU B 2 179 ? 97.712 12.011 37.170 1.00 37.07 179 GLU B CA 1
ATOM 5154 C C . GLU B 2 179 ? 96.521 12.252 36.241 1.00 38.25 179 GLU B C 1
ATOM 5155 O O . GLU B 2 179 ? 96.205 11.408 35.398 1.00 40.92 179 GLU B O 1
ATOM 5161 N N . VAL B 2 180 ? 95.850 13.392 36.415 1.00 36.68 180 VAL B N 1
ATOM 5162 C CA . VAL B 2 180 ? 94.690 13.736 35.596 1.00 38.04 180 VAL B CA 1
ATOM 5163 C C . VAL B 2 180 ? 95.099 13.994 34.142 1.00 41.79 180 VAL B C 1
ATOM 5164 O O . VAL B 2 180 ? 94.404 13.592 33.205 1.00 40.32 180 VAL B O 1
ATOM 5168 N N . GLU B 2 181 ? 96.222 14.674 33.959 1.00 39.26 181 GLU B N 1
ATOM 5169 C CA . GLU B 2 181 ? 96.700 14.976 32.618 1.00 42.51 181 GLU B CA 1
ATOM 5170 C C . GLU B 2 181 ? 97.202 13.690 31.933 1.00 42.87 181 GLU B C 1
ATOM 5171 O O . GLU B 2 181 ? 97.122 13.548 30.718 1.00 42.74 181 GLU B O 1
ATOM 5177 N N . LEU B 2 182 ? 97.685 12.741 32.726 1.00 44.37 182 LEU B N 1
ATOM 5178 C CA . LEU B 2 182 ? 98.193 11.478 32.198 1.00 46.99 182 LEU B CA 1
ATOM 5179 C C . LEU B 2 182 ? 97.067 10.707 31.513 1.00 48.94 182 LEU B C 1
ATOM 5180 O O . LEU B 2 182 ? 97.289 9.964 30.554 1.00 49.01 182 LEU B O 1
ATOM 5185 N N . TYR B 2 183 ? 95.850 10.882 32.012 1.00 49.30 183 TYR B N 1
ATOM 5186 C CA . TYR B 2 183 ? 94.698 10.186 31.450 1.00 48.38 183 TYR B CA 1
ATOM 5187 C C . TYR B 2 183 ? 93.948 11.027 30.436 1.00 44.62 183 TYR B C 1
ATOM 5188 O O . TYR B 2 183 ? 93.107 10.518 29.701 1.00 48.95 183 TYR B O 1
ATOM 5197 N N . ASN B 2 184 ? 94.259 12.314 30.388 1.00 42.85 184 ASN B N 1
ATOM 5198 C CA . ASN B 2 184 ? 93.588 13.218 29.458 1.00 42.66 184 ASN B CA 1
ATOM 5199 C C . ASN B 2 184 ? 94.001 13.014 27.997 1.00 41.87 184 ASN B C 1
ATOM 5200 O O . ASN B 2 184 ? 95.144 13.268 27.632 1.00 41.81 184 ASN B O 1
ATOM 5205 N N . GLU B 2 185 ? 93.074 12.573 27.159 1.00 42.68 185 GLU B N 1
ATOM 5206 C CA . GLU B 2 185 ? 93.405 12.369 25.746 1.00 47.50 185 GLU B CA 1
ATOM 5207 C C . GLU B 2 185 ? 93.079 13.604 24.914 1.00 46.64 185 GLU B C 1
ATOM 5208 O O . GLU B 2 185 ? 93.606 13.790 23.819 1.00 47.02 185 GLU B O 1
ATOM 5214 N N . PHE B 2 186 ? 92.215 14.452 25.460 1.00 44.68 186 PHE B N 1
ATOM 5215 C CA . PHE B 2 186 ? 91.756 15.651 24.771 1.00 43.92 186 PHE B CA 1
ATOM 5216 C C . PHE B 2 186 ? 92.698 16.850 24.896 1.00 43.66 186 PHE B C 1
ATOM 5217 O O . PHE B 2 186 ? 93.399 16.991 25.901 1.00 43.25 186 PHE B O 1
ATOM 5225 N N . PRO B 2 187 ? 92.728 17.727 23.873 1.00 42.32 187 PRO B N 1
ATOM 5226 C CA . PRO B 2 187 ? 93.596 18.909 23.917 1.00 41.30 187 PRO B CA 1
ATOM 5227 C C . PRO B 2 187 ? 93.032 19.955 24.883 1.00 42.32 187 PRO B C 1
ATOM 5228 O O . PRO B 2 187 ? 91.986 19.747 25.505 1.00 38.59 187 PRO B O 1
ATOM 5232 N N . GLU B 2 188 ? 93.723 21.083 24.993 1.00 41.00 188 GLU B N 1
ATOM 5233 C CA . GLU B 2 188 ? 93.287 22.155 25.877 1.00 43.30 188 GLU B CA 1
ATOM 5234 C C . GLU B 2 188 ? 92.036 22.884 25.408 1.00 38.82 188 GLU B C 1
ATOM 5235 O O . GLU B 2 188 ? 91.890 23.205 24.234 1.00 36.59 188 GLU B O 1
ATOM 5241 N N . PRO B 2 189 ? 91.102 23.133 26.329 1.00 38.49 189 PRO B N 1
ATOM 5242 C CA . PRO B 2 189 ? 89.888 23.841 25.921 1.00 34.67 189 PRO B CA 1
ATOM 5243 C C . PRO B 2 189 ? 90.154 25.324 25.667 1.00 30.45 189 PRO B C 1
ATOM 5244 O O . PRO B 2 189 ? 91.169 25.887 26.088 1.00 29.26 189 PRO B O 1
ATOM 5248 N N . ILE B 2 190 ? 89.228 25.945 24.962 1.00 25.70 190 ILE B N 1
ATOM 5249 C CA . ILE B 2 190 ? 89.319 27.346 24.611 1.00 26.82 190 ILE B CA 1
ATOM 5250 C C . ILE B 2 190 ? 88.941 28.273 25.752 1.00 29.08 190 ILE B C 1
ATOM 5251 O O . ILE B 2 190 ? 87.969 28.010 26.478 1.00 28.85 190 ILE B O 1
ATOM 5256 N N . LYS B 2 191 ? 89.733 29.335 25.926 1.00 28.27 191 LYS B N 1
ATOM 5257 C CA . LYS B 2 191 ? 89.474 30.371 26.937 1.00 34.77 191 LYS B CA 1
ATOM 5258 C C . LYS B 2 191 ? 89.218 31.682 26.174 1.00 33.50 191 LYS B C 1
ATOM 5259 O O . LYS B 2 191 ? 90.000 32.066 25.323 1.00 39.58 191 LYS B O 1
ATOM 5265 N N . LEU B 2 192 ? 88.122 32.360 26.474 1.00 31.31 192 LEU B N 1
ATOM 5266 C CA . LEU B 2 192 ? 87.782 33.589 25.766 1.00 32.41 192 LEU B CA 1
ATOM 5267 C C . LEU B 2 192 ? 88.792 34.723 25.968 1.00 35.04 192 LEU B C 1
ATOM 5268 O O . LEU B 2 192 ? 89.541 34.736 26.955 1.00 39.03 192 LEU B O 1
#

Organism: Rattus norvegicus (NCBI:txid10116)

Solvent-accessible surface area: 29091 Å² total; per-residue (Å²): 118,119,15,45,66,59,8,15,0,0,0,2,1,0,1,1,0,2,0,0,0,0,0,0,0,2,45,33,58,51,112,1,3,1,2,0,51,50,74,60,9,0,19,19,12,1,22,14,19,0,56,22,0,53,51,9,9,140,97,36,149,179,47,43,142,55,36,104,164,75,5,52,31,25,60,9,23,122,134,41,101,4,7,86,92,17,48,52,64,36,75,5,72,167,121,23,37,45,60,64,0,81,155,66,4,101,58,0,12,0,1,2,7,8,2,1,7,40,0,109,16,64,6,0,78,9,2,66,97,0,47,2,15,96,36,13,50,0,24,35,1,44,5,3,1,5,37,112,152,71,84,12,44,92,9,49,15,42,158,60,56,16,150,112,20,194,140,14,76,143,72,14,31,152,44,15,60,138,10,22,76,26,0,58,70,13,105,120,66,75,122,84,21,172,86,76,86,88,34,40,6,28,85,0,1,128,67,41,152,10,38,106,37,1,25,93,35,0,34,36,2,23,14,80,82,68,109,48,48,0,47,78,5,0,135,32,0,43,59,11,28,85,0,51,56,80,60,20,84,4,0,1,2,4,0,18,47,0,10,1,10,2,1,22,5,0,1,17,5,0,4,12,55,54,8,30,6,4,12,110,17,32,10,61,0,1,0,0,24,103,161,60,106,106,4,56,0,1,0,2,78,139,30,50,64,2,94,7,116,33,0,0,0,18,0,14,32,8,18,102,121,8,14,78,130,18,163,56,122,57,6,0,4,0,0,0,0,0,59,18,13,5,28,131,72,138,51,81,63,31,3,1,0,3,11,11,27,31,112,126,139,75,46,64,45,9,34,2,2,2,0,0,8,4,0,54,0,5,16,80,52,3,19,0,0,2,0,5,7,73,26,57,144,29,0,68,85,28,0,38,136,11,6,103,77,9,5,34,57,156,103,146,155,146,103,13,20,6,0,2,0,0,1,0,3,2,42,5,4,4,119,43,68,90,119,41,10,35,111,33,7,71,18,0,17,27,0,10,6,2,21,26,35,16,14,12,52,36,0,4,120,33,0,64,77,19,0,99,106,11,7,82,162,92,79,18,0,29,41,40,157,143,33,70,0,32,0,0,2,0,1,29,40,60,0,13,11,55,39,0,1,46,7,1,30,83,136,156,83,97,195,161,41,26,15,32,51,68,43,103,9,106,3,99,139,110,108,2,19,0,28,0,21,6,4,11,43,12,15,80,45,129,0,9,8,44,25,18,0,34,52,11,11,0,0,0,0,0,0,11,0,21,26,45,109,13,11,133,41,1,51,72,20,16,65,52,0,34,99,41,21,24,23,113,66,64,96,104,12,19,8,0,0,0,0,2,54,45,37,58,168,84,92,104,1,55,48,170,95,0,89,60,45,2,150,76,50,93,98,12,46,35,43,31,0,0,4,110,98,56,70,58,6,61,92,0,0,55,35,0,0,88,36,0,20,158,14,29,63,60,72,98,139,135,60,160,53,97,163,38,38,139,50

Foldseek 3Di:
DDDDQEFAEEEEALAQLSLLLLLQCLQQPGAYAYEYQAPDHHVLFAWAQQVRVVVVVVLACPLVVVFDPQKDWAFWDPHFDFWDDKDKDFLADCVDHPVVCVVRSRLATGTSDFFWAFLDDLPVVLCVQLVLVVQFDKDFFAFEWEDDPLAIDTDQQDPVSLVPDPPADPQQSVQVVVVLVCLLVVVVCCVVCVVQQQFWLLVSLVVGSHDVVRSCCLDFGQQCFRGHGNVSSSVRNNSFNVLAPPPHRGRTIAIQSGSNCNSVSSNVSSVVSNHHYDYSKAWTIWMARNPLLATAFTQIPVRRTHGHNFYEYAPSTGDCQQQVQDDWWKKKKKKFKWQADLDDDPDGQHWYKYKAQDPDPQFGIKIKTWGASRSSRGDHRIIMIMMMGGDRDFNCVRPVVVVVSQADSDPDDSHIHTRIMIIMMGIWPFPDDPVSTPSDRPRYHYDYHDHRDNHDNRSSVSSVVVSCVSPPPTDSSGYRD/DAEAEEEEDFEPPQCSQLLQCCQAVVDGDVDDAAKDWDFDAAPNDTYIYIYGYQRCCCNVDRRALVSLEPHLEYEYEAEQQDVPRLVCSVVRLVVSCVRHVDPPSLLGAYAYEHEDPVDPRGDQDPVNSQVVCVVRVRHHYYYYYSPVGPCSNVSVNVRVVSSSVRVVVVVVPDPDDDDDDD

Secondary structure (DSSP, 8-state):
----SB-SEEEE--SHHHHHHHHHHHHTT--EEEE-SSSSS-GGG-EE-HHHHHHHHHHT--GGGG--TTEEEEEBPSS---EEEEEEEE-S-----HHHHHHTGGG--EESS---EESSSHHHHHHHHHTGGGG--EEE--EEEEESSSSEEEPP-SHHHHHH-SSS-HHHHHHHHHHHHHHHTGGG-HHHHHTTTTSBHHHHHTTSSS-HHHHHHIIIIII---S-BHHHHHHHHHHHHHHTTSSSSSSEEEETT-TTHHHHHHHHHHHHTT-EEESS--EEEEEEETTT--EEEEEETTS-EEE-SEEEEEGGGB-TTTTTT---EEEEEEEEEESS-SS--S-----EEEEE--SSTTS--EEEEEE-GGGTSS-TT-EEEEEEEE-SS-HHHHHHHHHHHH-BS-S---PPBEEEEEEEEEEE-TT--GGGSSS--TTEEEE----SSSSSHHHHHHHHHHHHHHSTT--SSPPP-/--EEEEEEES-TTSSHHHHHHHHHHS--------EEEEEEEETTEEEEEEEE--TTTTTTT---HHHHTT-SEEEEEEETT-HHHHHTHHHHHHHHHHHH--SSGGG--EEEEEE-TTSS---S-HHHHHHHHHTTTS--EEEEBTTTTBSHHHHHHHHHHHHHHHHHHHHHH--S-PPB--

CATH classification: 3.50.50.60 (+2 more: 3.30.519.10, 1.10.405.10)

Nearest PDB structures (foldseek):
  1vg0-assembly1_A  TM=1.002E+00  e=0.000E+00  Rattus norvegicus
  1vg9-assembly3_E  TM=9.924E-01  e=3.010E-100  Rattus norvegicus
  1vg9-assembly4_G  TM=9.907E-01  e=3.740E-98  Rattus norvegicus
  1ltx-assembly1_R  TM=9.857E-01  e=5.235E-96  Rattus norvegicus
  3cph-assembly1_G  TM=8.126E-01  e=1.996E-35  Saccharomyces cerevisiae

InterPro domains:
  IPR001738 Rab protein geranylgeranyltransferase component A [PIRSF016550] (1-647)
  IPR001738 Rab protein geranylgeranyltransferase component A [PR00893] (45-63)
  IPR001738 Rab protein geranylgeranyltransferase component A [PR00893] (75-92)
  IPR001738 Rab protein geranylgeranyltransferase component A [PR00893] (94-114)
  IPR001738 Rab protein geranylgeranyltransferase component A [PR00893] (114-137)
  IPR001738 Rab protein geranylgeranyltransferase component A [PR00893] (210-226)
  IPR001738 Rab protein geranylgeranyltransferase component A [PR00893] (291-309)
  IPR001738 Rab protein geranylgeranyltransferase component A [PR00893] (348-364)
  IPR001738 Rab protein geranylgeranyltransferase component A [PR00893] (408-435)
  IPR001738 Rab protein geranylgeranyltransferase component A [PR00893] (540-559)
  IPR001738 Rab protein geranylgeranyltransferase component A [PR00893] (562-582)
  IPR001738 Rab protein geranylgeranyltransferase component A [PR00893] (597-616)
  IPR018203 GDP dissociation inhibitor [PF00996] (8-75)
  IPR018203 GDP dissociation inhibitor [PR00891] (10-28)
  IPR018203 GDP dissociation inhibitor [PR00891] (28-45)
  IPR018203 GDP dissociation inhibitor [PR00891] (222-239)
  IPR018203 GDP dissociation inhibitor [PR00891] (239-255)
  IPR018203 GDP dissociation inhibitor [PR00891] (288-303)
  IPR018203 GDP dissociation inhibitor [PR00891] (358-375)
  IPR018203 GDP dissociation inhibitor [PR00891] (376-397)

Radius of gyration: 26.71 Å; Cα contacts (8 Å, |Δi|>4): 1414; chains: 2; bounding box: 67×62×86 Å

Sequence (663 aa):
DNLPSDFDVIVIGTGLPESIIAAACSRSGQRVLHVDSRSYYGGNWASFSFSGLLSWLKEYQMWQEQILENEEAIPLSSKDKTIQHVEVFCYASQRITYSQIIKEGRRFNIDLVSKLLYSRGLLIDLLIKSNVSRYAEFKNITRILAFREGTVEQVPCSRADVFNSKQLTMVEKRMLMKFLTFCVEYEEHPDEYRAYEGTTFSEYLKTQKLTPNLQYFVLHSIAMETTSCTVDGLKATKKFLQCLGRYGNTPFLFPLYGQGELPQCFCRMCAVFGGIYCLRHSVQCLVVDKESRKCKAVIDQFGQRIISKHFIIEDSYLSENTCSRVQYRQISRAVLITDGSVLRTDADQQVSILTVPAEEPGSFAVRVIELCSSTMTCMKGTYLVHLTCMSSKTAREDLERVVQKLFTPYTEIEKPRLLWALYFNMRDSSDISRDCYNDLPSNVYVCSGPDSGLGNDNAVKQAETLFQQICPNEDFCPAPPKVLLKVIILGDSGVGKTSLMNQYVNKKFSNIGADFLTKEVMVDDRLVTMQIWDTAGQERFQSLGVAFYRGADCCVLVFDVTAPNTFKTLDSWRDEFLIQASPRDPENFPFVVLGNKIDLENRQVATKRAQAWCYSKNNIPYFETSAKEAINVEQAFQTIARNALKQETEVELYNEFPEPIKL

GO terms:
  GO:0031267 small GTPase binding (F, IDA)
  GO:0005968 Rab-protein geranylgeranyltransferase complex (C, IDA)
  GO:0018344 protein geranylgeranylation (P, IDA)
  GO:0005515 protein binding (F, IPI)
  GO:0005968 Rab-protein geranylgeranyltransferase complex (C, IMP)
  GO:0044877 protein-containing complex binding (F, IPI)

B-factor: mean 32.45, std 12.47, range [8.53, 79.24]